Protein AF-A0A952U6Z5-F1 (afdb_monomer)

Mean predicted aligned error: 17.85 Å

Nearest PDB structures (foldseek):
  6jzb-assembly1_A  TM=7.788E-01  e=2.899E-23  Streptococcus pneumoniae
  7kru-assembly1_B  TM=9.955E-01  e=4.059E-13  Escherichia coli K-12
  7krv-assembly1_B  TM=9.951E-01  e=5.344E-13  Escherichia coli K-12
  4r5l-assembly1_A  TM=8.973E-01  e=9.782E-13  Escherichia coli K-12
  7a4u-assembly1_A  TM=9.004E-01  e=6.658E-13  Cricetulus griseus

Foldseek 3Di:
DDDDDDDPPPPPPFAWFQAFKFWQFPQQFTHGQGGGGHGPFDKGKFKWKWPAAQQFKAKTWIWTHHDGGNLRTDTPDIDMDGGDGGGGTLPFIWMWMWGQHPQRKIKIKIAGPVVRDIDIDIDNDPSRPDDGPDRDPPPDDPDDDDNRGIGGNVVVCVVPPPDDDDDDAADDFPPLEAEDEDEAEPLCQQAWDKDKDKDKAKAFDPQCRLQQAHPPWDWDFDPQCRLRQWDWDWDQDPVGIDIDIDGRPVCRRRRTDYPHGHPPVRSRRIDIDIDMDIDIGDYNDAFQDWDKDAQPHYAGSNRPGGGIYIYGYRYDDDPAWDADPQEIEGEAEDEPVCQQCWAWDWDQASVGTDIDTRDHNHDQQDWDKAAQRTGDPDPPDSHGGIYIYGYHYDYPPDPD

Solvent-accessible surface area (backbone atoms only — not comparable to full-atom values): 22672 Å² total; per-residue (Å²): 141,81,87,78,88,77,79,83,87,78,77,81,75,67,52,46,36,76,43,19,37,23,38,46,26,61,89,54,28,32,46,72,64,42,57,53,63,44,54,55,50,43,71,40,76,47,57,26,14,39,63,40,65,49,45,38,44,38,48,50,36,37,30,34,31,86,38,60,39,43,83,58,32,38,79,75,48,74,51,68,42,69,79,42,74,70,40,58,46,65,65,53,43,34,39,36,36,46,34,33,43,87,85,40,38,35,38,38,37,41,26,37,70,86,81,65,52,69,42,74,53,76,45,88,44,70,61,82,76,58,71,67,71,74,89,59,80,91,73,63,73,86,79,72,87,76,82,30,30,27,30,62,33,61,74,51,36,66,76,71,60,85,72,90,91,78,77,93,67,78,70,82,76,72,71,29,49,41,79,44,82,38,80,34,48,47,49,37,21,28,58,26,40,79,47,73,47,77,44,79,30,40,41,66,23,82,80,38,73,38,64,13,17,26,76,97,55,61,75,42,70,24,76,92,36,71,42,66,10,38,42,77,47,78,45,80,50,101,92,44,77,45,73,49,74,43,63,19,84,89,40,69,44,61,11,35,38,52,86,45,58,13,81,87,41,69,43,65,11,38,38,84,41,79,45,79,46,78,45,78,46,58,44,63,54,52,63,70,45,73,46,80,40,82,59,66,24,17,42,43,90,86,61,83,50,46,20,33,29,38,32,37,30,40,56,45,83,53,97,67,53,45,82,56,92,47,26,29,38,34,74,46,78,34,43,65,66,50,25,47,64,28,48,78,44,80,40,83,52,78,89,51,70,46,82,43,83,42,58,54,64,51,58,72,68,41,72,48,78,43,83,60,51,24,23,42,71,44,91,95,52,93,51,37,26,31,25,40,36,34,31,39,67,45,79,81,79,75,90,125

Structure (mmCIF, N/CA/C/O backbone):
data_AF-A0A952U6Z5-F1
#
_entry.id   AF-A0A952U6Z5-F1
#
loop_
_atom_site.group_PDB
_atom_site.id
_atom_site.type_symbol
_atom_site.label_atom_id
_atom_site.label_alt_id
_atom_site.label_comp_id
_atom_site.label_asym_id
_atom_site.label_entity_id
_atom_site.label_seq_id
_atom_site.pdbx_PDB_ins_code
_atom_site.Cartn_x
_atom_site.Cartn_y
_atom_site.Cartn_z
_atom_site.occupancy
_atom_site.B_iso_or_equiv
_atom_site.auth_seq_id
_atom_site.auth_comp_id
_atom_site.auth_asym_id
_atom_site.auth_atom_id
_atom_site.pdbx_PDB_model_num
ATOM 1 N N . MET A 1 1 ? -73.566 -13.555 -9.083 1.00 39.47 1 MET A N 1
ATOM 2 C CA . MET A 1 1 ? -72.306 -13.571 -9.852 1.00 39.47 1 MET A CA 1
ATOM 3 C C . MET A 1 1 ? -71.710 -12.177 -9.814 1.00 39.47 1 MET A C 1
ATOM 5 O O . MET A 1 1 ? -72.168 -11.319 -10.548 1.00 39.47 1 MET A O 1
ATOM 9 N N . PHE A 1 2 ? -70.739 -11.948 -8.937 1.00 31.05 2 PHE A N 1
ATOM 10 C CA . PHE A 1 2 ? -69.819 -10.818 -9.038 1.00 31.05 2 PHE A CA 1
ATOM 11 C C . PHE A 1 2 ? -68.435 -11.394 -8.758 1.00 31.05 2 PHE A C 1
ATOM 13 O O . PHE A 1 2 ? -68.157 -11.837 -7.647 1.00 31.05 2 PHE A O 1
ATOM 20 N N . HIS A 1 3 ? -67.636 -11.511 -9.816 1.00 34.41 3 HIS A N 1
ATOM 21 C CA . HIS A 1 3 ? -66.243 -11.926 -9.739 1.00 34.41 3 HIS A CA 1
ATOM 22 C C . HIS A 1 3 ? -65.433 -10.775 -9.143 1.00 34.41 3 HIS A C 1
ATOM 24 O O . HIS A 1 3 ? -65.348 -9.706 -9.742 1.00 34.41 3 HIS A O 1
ATOM 30 N N . ALA A 1 4 ? -64.844 -10.999 -7.970 1.00 35.03 4 ALA A N 1
ATOM 31 C CA . ALA A 1 4 ? -63.727 -10.203 -7.492 1.00 35.03 4 ALA A CA 1
ATOM 32 C C . ALA A 1 4 ? -62.446 -10.809 -8.078 1.00 35.03 4 ALA A C 1
ATOM 34 O O . ALA A 1 4 ? -62.100 -11.951 -7.777 1.00 35.03 4 ALA A O 1
ATOM 35 N N . ASN A 1 5 ? -61.776 -10.051 -8.944 1.00 36.28 5 ASN A N 1
ATOM 36 C CA . ASN A 1 5 ? -60.403 -10.321 -9.345 1.00 36.28 5 ASN A CA 1
ATOM 37 C C . ASN A 1 5 ? -59.492 -10.052 -8.144 1.00 36.28 5 ASN A C 1
ATOM 39 O O . ASN A 1 5 ? -59.304 -8.902 -7.754 1.00 36.28 5 ASN A O 1
ATOM 43 N N . THR A 1 6 ? -58.913 -11.104 -7.580 1.00 38.16 6 THR A N 1
ATOM 44 C CA . THR A 1 6 ? -57.679 -11.011 -6.797 1.00 38.16 6 THR A CA 1
ATOM 45 C C . THR A 1 6 ? -56.552 -11.524 -7.681 1.00 38.16 6 THR A C 1
ATOM 47 O O . THR A 1 6 ? -56.464 -12.724 -7.941 1.00 38.16 6 THR A O 1
ATOM 50 N N . GLU A 1 7 ? -55.729 -10.610 -8.186 1.00 36.66 7 GLU A N 1
ATOM 51 C CA . GLU A 1 7 ? -54.457 -10.951 -8.823 1.00 36.66 7 GLU A CA 1
ATOM 52 C C . GLU A 1 7 ? -53.546 -11.679 -7.815 1.00 36.66 7 GLU A C 1
ATOM 54 O O . GLU A 1 7 ? -53.513 -11.301 -6.637 1.00 36.66 7 GLU A O 1
ATOM 59 N N . PRO A 1 8 ? -52.788 -12.708 -8.232 1.00 40.34 8 PRO A N 1
ATOM 60 C CA . PRO A 1 8 ? -51.751 -13.282 -7.395 1.00 40.34 8 PRO A CA 1
ATOM 61 C C . PRO A 1 8 ? -50.563 -12.317 -7.371 1.00 40.34 8 PRO A C 1
ATOM 63 O O . PRO A 1 8 ? -49.888 -12.101 -8.375 1.00 40.34 8 PRO A O 1
ATOM 66 N N . ASN A 1 9 ? -50.305 -11.728 -6.208 1.00 39.28 9 ASN A N 1
ATOM 67 C CA . ASN A 1 9 ? -49.132 -10.900 -5.962 1.00 39.28 9 ASN A CA 1
ATOM 68 C C . ASN A 1 9 ? -47.889 -11.809 -5.852 1.00 39.28 9 ASN A C 1
ATOM 70 O O . ASN A 1 9 ? -47.433 -12.128 -4.757 1.00 39.28 9 ASN A O 1
ATOM 74 N N . THR A 1 10 ? -47.379 -12.304 -6.984 1.00 44.31 10 THR A N 1
ATOM 75 C CA . THR A 1 10 ? -46.111 -13.050 -7.070 1.00 44.31 10 THR A CA 1
ATOM 76 C C . THR A 1 10 ? -44.981 -12.096 -7.442 1.00 44.31 10 THR A C 1
ATOM 78 O O . THR A 1 10 ? -44.463 -12.120 -8.557 1.00 44.31 10 THR A O 1
ATOM 81 N N . GLY A 1 11 ? -44.618 -11.221 -6.507 1.00 37.91 11 GLY A N 1
ATOM 82 C CA . GLY A 1 11 ? -43.345 -10.508 -6.533 1.00 37.91 11 GLY A CA 1
ATOM 83 C C . GLY A 1 11 ? -42.322 -11.297 -5.730 1.00 37.91 11 GLY A C 1
ATOM 84 O O . GLY A 1 11 ? -42.048 -10.945 -4.589 1.00 37.91 11 GLY A O 1
ATOM 85 N N . ASP A 1 12 ? -41.813 -12.391 -6.292 1.00 43.75 12 ASP A N 1
ATOM 86 C CA . ASP A 1 12 ? -40.752 -13.196 -5.683 1.00 43.75 12 ASP A CA 1
ATOM 87 C C . ASP A 1 12 ? -39.457 -12.363 -5.685 1.00 43.75 12 ASP A C 1
ATOM 89 O O . ASP A 1 12 ? -38.706 -12.318 -6.664 1.00 43.75 12 ASP A O 1
ATOM 93 N N . THR A 1 13 ? -39.243 -11.569 -4.634 1.00 53.88 13 THR A N 1
ATOM 94 C CA . THR A 1 13 ? -38.015 -10.790 -4.462 1.00 53.88 13 THR A CA 1
ATOM 95 C C . THR A 1 13 ? -36.866 -11.757 -4.220 1.00 53.88 13 THR A C 1
ATOM 97 O O . THR A 1 13 ? -36.632 -12.171 -3.087 1.00 53.88 13 THR A O 1
ATOM 100 N N . GLN A 1 14 ? -36.146 -12.115 -5.288 1.00 65.50 14 GLN A N 1
ATOM 101 C CA . GLN A 1 14 ? -34.899 -12.872 -5.189 1.00 65.50 14 GLN A CA 1
ATOM 102 C C . GLN A 1 14 ? -33.974 -12.212 -4.161 1.00 65.50 14 GLN A C 1
ATOM 104 O O . GLN A 1 14 ? -33.694 -11.012 -4.248 1.00 65.50 14 GLN A O 1
ATOM 109 N N . ALA A 1 15 ? -33.508 -13.002 -3.192 1.00 79.12 15 ALA A N 1
ATOM 110 C CA . ALA A 1 15 ? -32.568 -12.549 -2.178 1.00 79.12 15 ALA A CA 1
ATOM 111 C C . ALA A 1 15 ? -31.293 -11.999 -2.835 1.00 79.12 15 ALA A C 1
ATOM 113 O O . ALA A 1 15 ? -30.843 -12.508 -3.862 1.00 79.12 15 ALA A O 1
ATOM 114 N N . ARG A 1 16 ? -30.706 -10.946 -2.259 1.00 86.19 16 ARG A N 1
ATOM 115 C CA . ARG A 1 16 ? -29.519 -10.272 -2.803 1.00 86.19 16 ARG A CA 1
ATOM 116 C C . ARG A 1 16 ? -28.435 -10.141 -1.748 1.00 86.19 16 ARG A C 1
ATOM 118 O O . ARG A 1 16 ? -28.737 -9.935 -0.576 1.00 86.19 16 ARG A O 1
ATOM 125 N N . LEU A 1 17 ? -27.176 -10.195 -2.176 1.00 83.75 17 LEU A N 1
ATOM 126 C CA . LEU A 1 17 ? -26.032 -9.931 -1.301 1.00 83.75 17 LEU A CA 1
ATOM 127 C C . LEU A 1 17 ? -26.098 -8.510 -0.720 1.00 83.75 17 LEU A C 1
ATOM 129 O O . LEU A 1 17 ? -26.250 -7.540 -1.465 1.00 83.75 17 LEU A O 1
ATOM 133 N N . LEU A 1 18 ? -25.933 -8.368 0.597 1.00 83.69 18 LEU A N 1
ATOM 134 C CA . LEU A 1 18 ? -25.923 -7.055 1.259 1.00 83.69 18 LEU A CA 1
ATOM 135 C C . LEU A 1 18 ? -24.577 -6.325 1.139 1.00 83.69 18 LEU A C 1
ATOM 137 O O . LEU A 1 18 ? -24.546 -5.092 1.114 1.00 83.69 18 LEU A O 1
ATOM 141 N N . HIS A 1 19 ? -23.482 -7.078 1.032 1.00 87.00 19 HIS A N 1
ATOM 142 C CA . HIS A 1 19 ? -22.112 -6.583 0.880 1.00 87.00 19 HIS A CA 1
ATOM 143 C C . HIS A 1 19 ? -21.334 -7.431 -0.133 1.00 87.00 19 HIS A C 1
ATOM 145 O O . HIS A 1 19 ? -21.815 -8.483 -0.559 1.00 87.00 19 HIS A O 1
ATOM 151 N N . ASN A 1 20 ? -20.138 -6.978 -0.520 1.00 89.88 20 ASN A N 1
ATOM 152 C CA . ASN A 1 20 ? -19.295 -7.733 -1.439 1.00 89.88 20 ASN A CA 1
ATOM 153 C C . ASN A 1 20 ? -18.720 -8.966 -0.727 1.00 89.88 20 ASN A C 1
ATOM 155 O O . ASN A 1 20 ? -18.388 -8.912 0.460 1.00 89.88 20 ASN A O 1
ATOM 159 N N . LEU A 1 21 ? -18.541 -10.052 -1.477 1.00 90.81 21 LEU A N 1
ATOM 160 C CA . LEU A 1 21 ? -17.621 -11.132 -1.129 1.00 90.81 21 LEU A CA 1
ATOM 161 C C . LEU A 1 21 ? -16.322 -10.900 -1.893 1.00 90.81 21 LEU A C 1
ATOM 163 O O . LEU A 1 21 ? -16.330 -10.804 -3.121 1.00 90.81 21 LEU A O 1
ATOM 167 N N . ALA A 1 22 ? -15.217 -10.800 -1.165 1.00 91.00 22 ALA A N 1
ATOM 168 C CA . ALA A 1 22 ? -13.915 -10.425 -1.705 1.00 91.00 22 ALA A CA 1
ATOM 169 C C . ALA A 1 22 ? -12.819 -11.407 -1.276 1.00 91.00 22 ALA A C 1
ATOM 171 O O . ALA A 1 22 ? -12.966 -12.130 -0.290 1.00 91.00 22 ALA A O 1
ATOM 172 N N . ILE A 1 23 ? -11.705 -11.413 -2.004 1.00 90.81 23 ILE A N 1
ATOM 173 C CA . ILE A 1 23 ? -10.500 -12.178 -1.667 1.00 90.81 23 ILE A CA 1
ATOM 174 C C . ILE A 1 23 ? -9.360 -11.218 -1.337 1.00 90.81 23 ILE A C 1
ATOM 176 O O . ILE A 1 23 ? -9.175 -10.208 -2.015 1.00 90.81 23 ILE A O 1
ATOM 180 N N . GLU A 1 24 ? -8.590 -11.530 -0.294 1.00 84.69 24 GLU A N 1
ATOM 181 C CA . GLU A 1 24 ? -7.344 -10.813 -0.007 1.00 84.69 24 GLU A CA 1
ATOM 182 C C . GLU A 1 24 ? -6.302 -11.053 -1.104 1.00 84.69 24 GLU A C 1
ATOM 184 O O . GLU A 1 24 ? -5.943 -12.194 -1.411 1.00 84.69 24 GLU A O 1
ATOM 189 N N . THR A 1 25 ? -5.749 -9.964 -1.623 1.00 82.50 25 THR A N 1
ATOM 190 C CA . THR A 1 25 ? -4.633 -9.952 -2.566 1.00 82.50 25 THR A CA 1
ATOM 191 C C . THR A 1 25 ? -3.412 -9.238 -1.985 1.00 82.50 25 THR A C 1
ATOM 193 O O . THR A 1 25 ? -3.455 -8.619 -0.915 1.00 82.50 25 THR A O 1
ATOM 196 N N . LEU A 1 26 ? -2.293 -9.327 -2.704 1.00 71.75 26 LEU A N 1
ATOM 197 C CA . LEU A 1 26 ? -1.019 -8.709 -2.356 1.00 71.75 26 LEU A CA 1
ATOM 198 C C . LEU A 1 26 ? -1.213 -7.224 -2.008 1.00 71.75 26 LEU A C 1
ATOM 200 O O . LEU A 1 26 ? -1.904 -6.501 -2.720 1.00 71.75 26 LEU A O 1
ATOM 204 N N . GLY A 1 27 ? -0.587 -6.779 -0.916 1.00 64.38 27 GLY A N 1
ATOM 205 C CA . GLY A 1 27 ? -0.751 -5.414 -0.401 1.00 64.38 27 GLY A CA 1
ATOM 206 C C . GLY A 1 27 ? -1.882 -5.247 0.620 1.00 64.38 27 GLY A C 1
ATOM 207 O O . GLY A 1 27 ? -2.165 -4.120 1.014 1.00 64.38 27 GLY A O 1
ATOM 208 N N . SER A 1 28 ? -2.487 -6.348 1.086 1.00 72.62 28 SER A N 1
ATOM 209 C CA . SER A 1 28 ? -3.628 -6.336 2.017 1.00 72.62 28 SER A CA 1
ATOM 210 C C . SER A 1 28 ? -4.859 -5.632 1.434 1.00 72.62 28 SER A C 1
ATOM 212 O O . SER A 1 28 ? -5.615 -4.965 2.150 1.00 72.62 28 SER A O 1
ATOM 214 N N . THR A 1 29 ? -5.057 -5.807 0.129 1.00 77.25 29 THR A N 1
ATOM 215 C CA . THR A 1 29 ? -6.199 -5.295 -0.636 1.00 77.25 29 THR A CA 1
ATOM 216 C C . THR A 1 29 ? -7.286 -6.365 -0.705 1.00 77.25 29 THR A C 1
ATOM 218 O O . THR A 1 29 ? -6.984 -7.553 -0.799 1.00 77.25 29 THR A O 1
ATOM 221 N N . ALA A 1 30 ? -8.549 -5.964 -0.640 1.00 81.81 30 ALA A N 1
ATOM 222 C CA . ALA A 1 30 ? -9.703 -6.826 -0.836 1.00 81.81 30 ALA A CA 1
ATOM 223 C C . ALA A 1 30 ? -10.206 -6.664 -2.276 1.00 81.81 30 ALA A C 1
ATOM 225 O O . ALA A 1 30 ? -10.685 -5.597 -2.647 1.00 81.81 30 ALA A O 1
ATOM 226 N N . THR A 1 31 ? -10.104 -7.719 -3.082 1.00 86.38 31 THR A N 1
ATOM 227 C CA . THR A 1 31 ? -10.590 -7.729 -4.471 1.00 86.38 31 THR A CA 1
ATOM 228 C C . THR A 1 31 ? -11.994 -8.342 -4.515 1.00 86.38 31 THR A C 1
ATOM 230 O O . THR A 1 31 ? -12.128 -9.524 -4.176 1.00 86.38 31 THR A O 1
ATOM 233 N N . PRO A 1 32 ? -13.051 -7.586 -4.876 1.00 87.38 32 PRO A N 1
ATOM 234 C CA . PRO A 1 32 ? -14.416 -8.110 -4.959 1.00 87.38 32 PRO A CA 1
ATOM 235 C C . PRO A 1 32 ? -14.544 -9.212 -6.018 1.00 87.38 32 PRO A C 1
ATOM 237 O O . PRO A 1 32 ? -14.134 -9.022 -7.157 1.00 87.38 32 PRO A O 1
ATOM 240 N N . ILE A 1 33 ? -15.154 -10.343 -5.651 1.00 88.00 33 ILE A N 1
ATOM 241 C CA . ILE A 1 33 ? -15.504 -11.436 -6.576 1.00 88.00 33 ILE A CA 1
ATOM 242 C C . ILE A 1 33 ? -17.013 -11.470 -6.830 1.00 88.00 33 ILE A C 1
ATOM 244 O O . ILE A 1 33 ? -17.449 -11.665 -7.962 1.00 88.00 33 ILE A O 1
ATOM 248 N N . LEU A 1 34 ? -17.828 -11.268 -5.793 1.00 88.44 34 LEU A N 1
ATOM 249 C CA . LEU A 1 34 ? -19.273 -11.079 -5.927 1.00 88.44 34 LEU A CA 1
ATOM 250 C C . LEU A 1 34 ? -19.645 -9.736 -5.317 1.00 88.44 34 LEU A C 1
ATOM 252 O O . LEU A 1 34 ? -19.357 -9.482 -4.148 1.00 88.44 34 LEU A O 1
ATOM 256 N N . GLU A 1 35 ? -20.284 -8.880 -6.102 1.00 87.75 35 GLU A N 1
ATOM 257 C CA . GLU A 1 35 ? -20.634 -7.532 -5.669 1.00 87.75 35 GLU A CA 1
ATOM 258 C C . GLU A 1 35 ? -21.949 -7.501 -4.885 1.00 87.75 35 GLU A C 1
ATOM 260 O O . GLU A 1 35 ? -22.858 -8.323 -5.073 1.00 87.75 35 GLU A O 1
ATOM 265 N N . LYS A 1 36 ? -22.069 -6.499 -4.015 1.00 87.06 36 LYS A N 1
ATOM 266 C CA . LYS A 1 36 ? -23.309 -6.131 -3.339 1.00 87.06 36 LYS A CA 1
ATOM 267 C C . LYS A 1 36 ? -24.448 -6.006 -4.352 1.00 87.06 36 LYS A C 1
ATOM 269 O O . LYS A 1 36 ? -24.315 -5.381 -5.398 1.00 87.06 36 LYS A O 1
ATOM 274 N N . GLY A 1 37 ? -25.610 -6.539 -3.994 1.00 85.12 37 GLY A N 1
ATOM 275 C CA . GLY A 1 37 ? -26.816 -6.483 -4.813 1.00 85.12 37 GLY A CA 1
ATOM 276 C C . GLY A 1 37 ? -26.943 -7.616 -5.831 1.00 85.12 37 GLY A C 1
ATOM 277 O O . GLY A 1 37 ? -27.993 -7.701 -6.469 1.00 85.12 37 GLY A O 1
ATOM 278 N N . THR A 1 38 ? -25.940 -8.493 -5.954 1.00 86.12 38 THR A N 1
ATOM 279 C CA . THR A 1 38 ? -26.028 -9.709 -6.777 1.00 86.12 38 THR A CA 1
ATOM 280 C C . THR A 1 38 ? -27.135 -10.622 -6.248 1.00 86.12 38 THR A C 1
ATOM 282 O O . THR A 1 38 ? -27.185 -10.901 -5.048 1.00 86.12 38 THR A O 1
ATOM 285 N N . SER A 1 39 ? -28.023 -11.071 -7.137 1.00 87.94 39 SER A N 1
ATOM 286 C CA . SER A 1 39 ? -29.133 -11.976 -6.812 1.00 87.94 39 SER A CA 1
ATOM 287 C C . SER A 1 39 ? -28.623 -13.385 -6.514 1.00 87.94 39 SER A C 1
ATOM 289 O O . SER A 1 39 ? -27.701 -13.852 -7.175 1.00 87.94 39 SER A O 1
ATOM 291 N N . LEU A 1 40 ? -29.222 -14.057 -5.533 1.00 83.12 40 LEU A N 1
ATOM 292 C CA . LEU A 1 40 ? -28.894 -15.421 -5.128 1.00 83.12 40 LEU A CA 1
ATOM 293 C C . LEU A 1 40 ? -29.884 -16.431 -5.737 1.00 83.12 40 LEU A C 1
ATOM 295 O O . LEU A 1 40 ? -31.065 -16.103 -5.875 1.00 83.12 40 LEU A O 1
ATOM 299 N N . PRO A 1 41 ? -29.446 -17.663 -6.059 1.00 89.88 41 PRO A N 1
ATOM 300 C CA . PRO A 1 41 ? -28.069 -18.169 -5.999 1.00 89.88 41 PRO A CA 1
ATOM 301 C C . PRO A 1 41 ? -27.152 -17.523 -7.047 1.00 89.88 41 PRO A C 1
ATOM 303 O O . PRO A 1 41 ? -27.605 -17.099 -8.107 1.00 89.88 41 PRO A O 1
ATOM 306 N N . THR A 1 42 ? -25.851 -17.481 -6.770 1.00 89.00 42 THR A N 1
ATOM 307 C CA . THR A 1 42 ? -24.853 -16.915 -7.687 1.00 89.00 42 THR A CA 1
ATOM 308 C C . THR A 1 42 ? -23.508 -17.615 -7.572 1.00 89.00 42 THR A C 1
ATOM 310 O O . THR A 1 42 ? -23.176 -18.205 -6.544 1.00 89.00 42 THR A O 1
ATOM 313 N N . GLN A 1 43 ? -22.707 -17.520 -8.626 1.00 92.12 43 GLN A N 1
ATOM 314 C CA . GLN A 1 43 ? -21.301 -17.884 -8.589 1.00 92.12 43 GLN A CA 1
ATOM 315 C C . GLN A 1 43 ? -20.495 -16.922 -9.450 1.00 92.12 43 GLN A C 1
ATOM 317 O O . GLN A 1 43 ? -20.976 -16.453 -10.483 1.00 92.12 43 GLN A O 1
ATOM 322 N N . ASN A 1 44 ? -19.247 -16.692 -9.064 1.00 88.12 44 ASN A N 1
ATOM 323 C CA . ASN A 1 44 ? -18.279 -16.045 -9.929 1.00 88.12 44 ASN A CA 1
ATOM 324 C C . ASN A 1 44 ? -16.909 -16.712 -9.792 1.00 88.12 44 ASN A C 1
ATOM 326 O O . ASN A 1 44 ? -16.576 -17.303 -8.760 1.00 88.12 44 ASN A O 1
ATOM 330 N N . VAL A 1 45 ? -16.141 -16.644 -10.872 1.00 87.75 45 VAL A N 1
ATOM 331 C CA . VAL A 1 45 ? -14.825 -17.259 -11.005 1.00 87.75 45 VAL A CA 1
ATOM 332 C C . VAL A 1 45 ? -13.843 -16.171 -11.397 1.00 87.75 45 VAL A C 1
ATOM 334 O O . VAL A 1 45 ? -14.034 -15.494 -12.405 1.00 87.75 45 VAL A O 1
ATOM 337 N N . GLN A 1 46 ? -12.769 -16.034 -10.627 1.00 83.06 46 GLN A N 1
ATOM 338 C CA . GLN A 1 46 ? -11.683 -15.113 -10.934 1.00 83.06 46 GLN A CA 1
ATOM 339 C C . GLN A 1 46 ? -10.349 -15.844 -10.871 1.00 83.06 46 GLN A C 1
ATOM 341 O O . GLN A 1 46 ? -10.115 -16.695 -10.014 1.00 83.06 46 GLN A O 1
ATOM 346 N N . VAL A 1 47 ? -9.467 -15.521 -11.810 1.00 81.94 47 VAL A N 1
ATOM 347 C CA . VAL A 1 47 ? -8.105 -16.048 -11.827 1.00 81.94 47 VAL A CA 1
ATOM 348 C C . VAL A 1 47 ? -7.209 -15.080 -11.066 1.00 81.94 47 VAL A C 1
ATOM 350 O O . VAL A 1 47 ? -7.376 -13.870 -11.144 1.00 81.94 47 VAL A O 1
ATOM 353 N N . PHE A 1 48 ? -6.246 -15.623 -10.338 1.00 86.31 48 PHE A N 1
ATOM 354 C CA . PHE A 1 48 ? -5.183 -14.902 -9.656 1.00 86.31 48 PHE A CA 1
ATOM 355 C C . PHE A 1 48 ? -3.833 -15.510 -10.028 1.00 86.31 48 PHE A C 1
ATOM 357 O O . PHE A 1 48 ? -3.759 -16.553 -10.683 1.00 86.31 48 PHE A O 1
ATOM 364 N N . SER A 1 49 ? -2.748 -14.881 -9.592 1.00 81.94 49 SER A N 1
ATOM 365 C CA . SER A 1 49 ? -1.397 -15.424 -9.744 1.00 81.94 49 SER A CA 1
ATOM 366 C C . SER A 1 49 ? -0.604 -15.400 -8.442 1.00 81.94 49 SER A C 1
ATOM 368 O O . SER A 1 49 ? -1.001 -14.754 -7.474 1.00 81.94 49 SER A O 1
ATOM 370 N N . THR A 1 50 ? 0.513 -16.131 -8.377 1.00 83.06 50 THR A N 1
ATOM 371 C CA . THR A 1 50 ? 1.413 -16.038 -7.217 1.00 83.06 50 THR A CA 1
ATOM 372 C C . THR A 1 50 ? 2.096 -14.673 -7.158 1.00 83.06 50 THR A C 1
ATOM 374 O O . THR A 1 50 ? 2.583 -14.173 -8.175 1.00 83.06 50 THR A O 1
ATOM 377 N N . GLY A 1 51 ? 2.182 -14.098 -5.955 1.00 77.31 51 GLY A N 1
ATOM 378 C CA . GLY A 1 51 ? 2.807 -12.793 -5.720 1.00 77.31 51 GLY A CA 1
ATOM 379 C C . GLY A 1 51 ? 4.339 -12.828 -5.628 1.00 77.31 51 GLY A C 1
ATOM 380 O O . GLY A 1 51 ? 4.984 -11.787 -5.772 1.00 77.31 51 GLY A O 1
ATOM 381 N N . ALA A 1 52 ? 4.937 -14.006 -5.414 1.00 74.50 52 ALA A N 1
ATOM 382 C CA . ALA A 1 52 ? 6.383 -14.189 -5.274 1.00 74.50 52 ALA A CA 1
ATOM 383 C C . ALA A 1 52 ? 6.946 -15.314 -6.162 1.00 74.50 52 ALA A C 1
ATOM 385 O O . ALA A 1 52 ? 6.252 -16.267 -6.529 1.00 74.50 52 ALA A O 1
ATOM 386 N N . ASP A 1 53 ? 8.233 -15.197 -6.499 1.00 73.88 53 ASP A N 1
ATOM 387 C CA . ASP A 1 53 ? 8.959 -16.213 -7.260 1.00 73.88 53 ASP A CA 1
ATOM 388 C C . ASP A 1 53 ? 9.072 -17.513 -6.459 1.00 73.88 53 ASP A C 1
ATOM 390 O O . ASP A 1 53 ? 9.356 -17.506 -5.261 1.00 73.88 53 ASP A O 1
ATOM 394 N N . ASN A 1 54 ? 8.884 -18.644 -7.139 1.00 82.06 54 ASN A N 1
ATOM 395 C CA . ASN A 1 54 ? 8.937 -19.992 -6.569 1.00 82.06 54 ASN A CA 1
ATOM 396 C C . ASN A 1 54 ? 7.982 -20.208 -5.382 1.00 82.06 54 ASN A C 1
ATOM 398 O O . ASN A 1 54 ? 8.200 -21.098 -4.557 1.00 82.06 54 ASN A O 1
ATOM 402 N N . GLN A 1 55 ? 6.912 -19.417 -5.296 1.00 82.94 55 GLN A N 1
ATOM 403 C CA . GLN A 1 55 ? 5.886 -19.558 -4.275 1.00 82.94 55 GLN A CA 1
ATOM 404 C C . GLN A 1 55 ? 5.167 -20.904 -4.427 1.00 82.94 55 GLN A C 1
ATOM 406 O O . GLN A 1 55 ? 4.493 -21.165 -5.420 1.00 82.94 55 GLN A O 1
ATOM 411 N N . ARG A 1 56 ? 5.319 -21.766 -3.418 1.00 87.56 56 ARG A N 1
ATOM 412 C CA . ARG A 1 56 ? 4.797 -23.143 -3.429 1.00 87.56 56 ARG A CA 1
ATOM 413 C C . ARG A 1 56 ? 3.413 -23.312 -2.807 1.00 87.56 56 ARG A C 1
ATOM 415 O O . ARG A 1 56 ? 2.868 -24.413 -2.831 1.00 87.56 56 ARG A O 1
ATOM 422 N N . GLN A 1 57 ? 2.866 -22.258 -2.216 1.00 90.00 57 GLN A N 1
ATOM 423 C CA . GLN A 1 57 ? 1.530 -22.267 -1.632 1.00 90.00 57 GLN A CA 1
ATOM 424 C C . GLN A 1 57 ? 0.910 -20.872 -1.670 1.00 90.00 57 GLN A C 1
ATOM 426 O O . GLN A 1 57 ? 1.631 -19.871 -1.606 1.00 90.00 57 GLN A O 1
ATOM 431 N N . VAL A 1 58 ? -0.414 -20.814 -1.768 1.00 85.94 58 VAL A N 1
ATOM 432 C CA . VAL A 1 58 ? -1.193 -19.574 -1.677 1.00 85.94 58 VAL A CA 1
ATOM 433 C C . VAL A 1 58 ? -2.201 -19.684 -0.545 1.00 85.94 58 VAL A C 1
ATOM 435 O O . VAL A 1 58 ? -2.855 -20.716 -0.391 1.00 85.94 58 VAL A O 1
ATOM 438 N N . GLU A 1 59 ? -2.314 -18.628 0.250 1.00 87.12 59 GLU A N 1
ATOM 439 C CA . GLU A 1 59 ? -3.391 -18.488 1.225 1.00 87.12 59 GLU A CA 1
ATOM 440 C C . GLU A 1 59 ? -4.557 -17.740 0.575 1.00 87.12 59 GLU A C 1
ATOM 442 O O . GLU A 1 59 ? -4.385 -16.653 0.024 1.00 87.12 59 GLU A O 1
ATOM 447 N N . VAL A 1 60 ? -5.743 -18.335 0.641 1.00 87.94 60 VAL A N 1
ATOM 448 C CA . VAL A 1 60 ? -6.996 -17.748 0.175 1.00 87.94 60 VAL A CA 1
ATOM 449 C C . VAL A 1 60 ? -7.740 -17.264 1.407 1.00 87.94 60 VAL A C 1
ATOM 451 O O . VAL A 1 60 ? -8.137 -18.072 2.248 1.00 87.94 60 VAL A O 1
ATOM 454 N N . HIS A 1 61 ? -7.921 -15.952 1.526 1.00 88.38 61 HIS A N 1
ATOM 455 C CA . HIS A 1 61 ? -8.653 -15.335 2.626 1.00 88.38 61 HIS A CA 1
ATOM 456 C C . HIS A 1 61 ? -9.923 -14.682 2.090 1.00 88.38 61 HIS A C 1
ATOM 458 O O . HIS A 1 61 ? -9.863 -13.738 1.305 1.00 88.38 61 HIS A O 1
ATOM 464 N N . LEU A 1 62 ? -11.064 -15.220 2.517 1.00 90.25 62 LEU A N 1
ATOM 465 C CA . LEU A 1 62 ? -12.386 -14.757 2.126 1.00 90.25 62 LEU A CA 1
ATOM 466 C C . LEU A 1 62 ? -12.867 -13.647 3.057 1.00 90.25 62 LEU A C 1
ATOM 468 O O . LEU A 1 62 ? -12.829 -13.786 4.284 1.00 90.25 62 LEU A O 1
ATOM 472 N N . LEU A 1 63 ? -13.353 -12.574 2.449 1.00 88.00 63 LEU A N 1
ATOM 473 C CA . LEU A 1 63 ? -13.769 -11.339 3.090 1.00 88.00 63 LEU A CA 1
ATOM 474 C C . LEU A 1 63 ? -15.219 -11.014 2.745 1.00 88.00 63 LEU A C 1
ATOM 476 O O . LEU A 1 63 ? -15.700 -11.334 1.659 1.00 88.00 63 LEU A O 1
ATOM 480 N N . TYR A 1 64 ? -15.889 -10.331 3.664 1.00 86.56 64 TYR A N 1
ATOM 481 C CA . TYR A 1 64 ? -17.242 -9.826 3.497 1.00 86.56 64 TYR A CA 1
ATOM 482 C C . TYR A 1 64 ? -17.322 -8.372 3.949 1.00 86.56 64 TYR A C 1
ATOM 484 O O . TYR A 1 64 ? -17.048 -8.061 5.110 1.00 86.56 64 TYR A O 1
ATOM 492 N N . GLY A 1 65 ? -17.662 -7.471 3.035 1.00 83.88 65 GLY A N 1
ATOM 493 C CA . GLY A 1 65 ? -17.680 -6.036 3.303 1.00 83.88 65 GLY A CA 1
ATOM 494 C C . GLY A 1 65 ? -17.614 -5.203 2.029 1.00 83.88 65 GLY A C 1
ATOM 495 O O . GLY A 1 65 ? -17.809 -5.719 0.934 1.00 83.88 65 GLY A O 1
ATOM 496 N N . GLY A 1 66 ? -17.422 -3.894 2.168 1.00 77.56 66 GLY A N 1
ATOM 497 C CA . GLY A 1 66 ? -17.351 -2.960 1.036 1.00 77.56 66 GLY A CA 1
ATOM 498 C C . GLY A 1 66 ? -16.070 -2.131 0.995 1.00 77.56 66 GLY A C 1
ATOM 499 O O . GLY A 1 66 ? -16.035 -1.138 0.280 1.00 77.56 66 GLY A O 1
ATOM 500 N N . GLY A 1 67 ? -15.064 -2.467 1.807 1.00 75.06 67 GLY A N 1
ATOM 501 C CA . GLY A 1 67 ? -13.817 -1.710 1.869 1.00 75.06 67 GLY A CA 1
ATOM 502 C C . GLY A 1 67 ? -12.752 -2.275 0.933 1.00 75.06 67 GLY A C 1
ATOM 503 O O . GLY A 1 67 ? -12.611 -3.487 0.827 1.00 75.06 67 GLY A O 1
ATOM 504 N N . ASP A 1 68 ? -11.937 -1.413 0.332 1.00 75.12 68 ASP A N 1
ATOM 505 C CA . ASP A 1 68 ? -10.843 -1.855 -0.552 1.00 75.12 68 ASP A CA 1
ATOM 506 C C . ASP A 1 68 ? -9.659 -2.461 0.219 1.00 75.12 68 ASP A C 1
ATOM 508 O O . ASP A 1 68 ? -8.870 -3.225 -0.325 1.00 75.12 68 ASP A O 1
ATOM 512 N N . ALA A 1 69 ? -9.519 -2.144 1.509 1.00 73.50 69 ALA A N 1
ATOM 513 C CA . ALA A 1 69 ? -8.488 -2.711 2.373 1.00 73.50 69 ALA A CA 1
ATOM 514 C C . ALA A 1 69 ? -9.046 -3.887 3.183 1.00 73.50 69 ALA A C 1
ATOM 516 O O . ALA A 1 69 ? -10.137 -3.788 3.744 1.00 73.50 69 ALA A O 1
ATOM 517 N N . VAL A 1 70 ? -8.271 -4.964 3.343 1.00 73.62 70 VAL A N 1
ATOM 518 C CA . VAL A 1 70 ? -8.645 -6.155 4.141 1.00 73.62 70 VAL A CA 1
ATOM 519 C C . VAL A 1 70 ? -9.146 -5.772 5.534 1.00 73.62 70 VAL A C 1
ATOM 521 O O . VAL A 1 70 ? -10.123 -6.336 6.015 1.00 73.62 70 VAL A O 1
ATOM 524 N N . ILE A 1 71 ? -8.506 -4.778 6.156 1.00 69.75 71 ILE A N 1
ATOM 525 C CA . ILE A 1 71 ? -8.851 -4.283 7.494 1.00 69.75 71 ILE A CA 1
ATOM 526 C C . ILE A 1 71 ? -10.277 -3.727 7.589 1.00 69.75 71 ILE A C 1
ATOM 528 O O . ILE A 1 71 ? -10.856 -3.748 8.663 1.00 69.75 71 ILE A O 1
ATOM 532 N N . ASN A 1 72 ? -10.865 -3.280 6.481 1.00 72.69 72 ASN A N 1
ATOM 533 C CA . ASN A 1 72 ? -12.200 -2.685 6.440 1.00 72.69 72 ASN A CA 1
ATOM 534 C C . ASN A 1 72 ? -13.295 -3.718 6.116 1.00 72.69 72 ASN A C 1
ATOM 536 O O . ASN A 1 72 ? -14.415 -3.341 5.774 1.00 72.69 72 ASN A O 1
ATOM 540 N N . ASN A 1 73 ? -12.978 -5.015 6.181 1.00 77.12 73 ASN A N 1
ATOM 541 C CA . ASN A 1 73 ? -13.897 -6.103 5.862 1.00 77.12 73 ASN A CA 1
ATOM 542 C C . ASN A 1 73 ? -13.909 -7.169 6.962 1.00 77.12 73 ASN A C 1
ATOM 544 O O . ASN A 1 73 ? -12.935 -7.365 7.691 1.00 77.12 73 ASN A O 1
ATOM 548 N N . ALA A 1 74 ? -15.007 -7.913 7.049 1.00 80.75 74 ALA A N 1
ATOM 549 C CA . ALA A 1 74 ? -15.121 -9.060 7.934 1.00 80.75 74 ALA A CA 1
ATOM 550 C C . ALA A 1 74 ? -14.420 -10.283 7.331 1.00 80.75 74 ALA A C 1
ATOM 552 O O . ALA A 1 74 ? -14.678 -10.649 6.187 1.00 80.75 74 ALA A O 1
ATOM 553 N N . SER A 1 75 ? -13.580 -10.960 8.114 1.00 82.44 75 SER A N 1
ATOM 554 C CA . SER A 1 75 ? -13.003 -12.251 7.724 1.00 82.44 75 SER A CA 1
ATOM 555 C C . SER A 1 75 ? -14.070 -13.341 7.804 1.00 82.44 75 SER A C 1
ATOM 557 O O . SER A 1 75 ? -14.657 -13.564 8.866 1.00 82.44 75 SER A O 1
ATOM 559 N N . LEU A 1 76 ? -14.322 -14.026 6.690 1.00 82.75 76 LEU A N 1
ATOM 560 C CA . LEU A 1 76 ? -15.168 -15.217 6.672 1.00 82.75 76 LEU A CA 1
ATOM 561 C C . LEU A 1 76 ? -14.339 -16.482 6.906 1.00 82.75 76 LEU A C 1
ATOM 563 O O . LEU A 1 76 ? -14.788 -17.383 7.601 1.00 82.75 76 LEU A O 1
ATOM 567 N N . GLY A 1 77 ? -13.099 -16.543 6.422 1.00 80.88 77 GLY A N 1
ATOM 568 C CA . GLY A 1 77 ? -12.198 -17.655 6.722 1.00 80.88 77 GLY A CA 1
ATOM 569 C C . GLY A 1 77 ? -10.987 -17.721 5.801 1.00 80.88 77 GLY A C 1
ATOM 570 O O . GLY A 1 77 ? -10.881 -16.954 4.845 1.00 80.88 77 GLY A O 1
ATOM 571 N N . ARG A 1 78 ? -10.062 -18.639 6.104 1.00 86.12 78 ARG A N 1
ATOM 572 C CA . ARG A 1 78 ? -8.827 -18.853 5.338 1.00 86.12 78 ARG A CA 1
ATOM 573 C C . ARG A 1 78 ? -8.596 -20.326 5.054 1.00 86.12 78 ARG A C 1
ATOM 575 O O . ARG A 1 78 ? -8.913 -21.169 5.891 1.00 86.12 78 ARG A O 1
ATOM 582 N N . PHE A 1 79 ? -7.975 -20.617 3.921 1.00 85.19 79 PHE A N 1
ATOM 583 C CA . PHE A 1 79 ? -7.410 -21.931 3.627 1.00 85.19 79 PHE A CA 1
ATOM 584 C C . PHE A 1 79 ? -6.180 -21.792 2.724 1.00 85.19 79 PHE A C 1
ATOM 586 O O . PHE A 1 79 ? -5.970 -20.752 2.104 1.00 85.19 79 PHE A O 1
ATOM 593 N N . ILE A 1 80 ? -5.339 -22.827 2.677 1.00 85.44 80 ILE A N 1
ATOM 594 C CA . ILE A 1 80 ? -4.072 -22.802 1.936 1.00 85.44 80 ILE A CA 1
ATOM 595 C C . ILE A 1 80 ? -4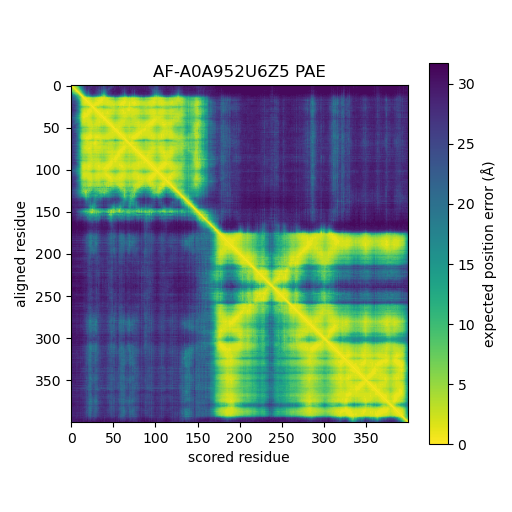.118 -23.844 0.824 1.00 85.44 80 ILE A C 1
ATOM 597 O O . ILE A 1 80 ? -4.220 -25.037 1.108 1.00 85.44 80 ILE A O 1
ATOM 601 N N . LEU A 1 81 ? -3.938 -23.407 -0.421 1.00 89.19 81 LEU A N 1
ATOM 602 C CA . LEU A 1 81 ? -3.637 -24.292 -1.542 1.00 89.19 81 LEU A CA 1
ATOM 603 C C . LEU A 1 81 ? -2.123 -24.536 -1.581 1.00 89.19 81 LEU A C 1
ATOM 605 O O . LEU A 1 81 ? -1.336 -23.614 -1.802 1.00 89.19 81 LEU A O 1
ATOM 609 N N . LYS A 1 82 ? -1.716 -25.782 -1.333 1.00 89.19 82 LYS A N 1
ATOM 610 C CA . LYS A 1 82 ? -0.310 -26.214 -1.261 1.00 89.19 82 LYS A CA 1
ATOM 611 C C . LYS A 1 82 ? 0.163 -26.866 -2.560 1.00 89.19 82 LYS A C 1
ATOM 613 O O . LYS A 1 82 ? -0.634 -27.224 -3.419 1.00 89.19 82 LYS A O 1
ATOM 618 N N . ASP A 1 83 ? 1.475 -27.082 -2.639 1.00 89.50 83 ASP A N 1
ATOM 619 C CA . ASP A 1 83 ? 2.162 -27.826 -3.702 1.00 89.50 83 ASP A CA 1
ATOM 620 C C . ASP A 1 83 ? 2.057 -27.213 -5.105 1.00 89.50 83 ASP A C 1
ATOM 622 O O . ASP A 1 83 ? 2.069 -27.923 -6.110 1.00 89.50 83 ASP A O 1
ATOM 626 N N . ILE A 1 84 ? 2.044 -25.882 -5.180 1.00 88.81 84 ILE A N 1
ATOM 627 C CA . ILE A 1 84 ? 2.179 -25.154 -6.445 1.00 88.81 84 ILE A CA 1
ATOM 628 C C . ILE A 1 84 ? 3.597 -25.395 -7.000 1.00 88.81 84 ILE A C 1
ATOM 630 O O . ILE A 1 84 ? 4.579 -25.247 -6.254 1.00 88.81 84 ILE A O 1
ATOM 634 N N . PRO A 1 85 ? 3.745 -25.773 -8.286 1.00 87.81 85 PRO A N 1
ATOM 635 C CA . PRO A 1 85 ? 5.055 -25.928 -8.905 1.00 87.81 85 PRO A CA 1
ATOM 636 C C . PRO A 1 85 ? 5.859 -24.619 -8.855 1.00 87.81 85 PRO A C 1
ATOM 638 O O . PRO A 1 85 ? 5.309 -23.563 -9.173 1.00 87.81 85 PRO A O 1
ATOM 641 N N . PRO A 1 86 ? 7.160 -24.660 -8.511 1.00 86.69 86 PRO A N 1
ATOM 642 C CA . PRO A 1 86 ? 7.985 -23.460 -8.476 1.00 86.69 86 PRO A CA 1
ATOM 643 C C . PRO A 1 86 ? 8.073 -22.831 -9.872 1.00 86.69 86 PRO A C 1
ATOM 645 O O . PRO A 1 86 ? 8.442 -23.487 -10.848 1.00 86.69 86 PRO A O 1
ATOM 648 N N . ALA A 1 87 ? 7.713 -21.555 -9.962 1.00 81.25 87 ALA A N 1
ATOM 649 C CA . ALA A 1 87 ? 7.806 -20.735 -11.161 1.00 81.25 87 ALA A CA 1
ATOM 650 C C . ALA A 1 87 ? 7.969 -19.258 -10.758 1.00 81.25 87 ALA A C 1
ATOM 652 O O . ALA A 1 87 ? 7.630 -18.903 -9.625 1.00 81.25 87 ALA A O 1
ATOM 653 N N . PRO A 1 88 ? 8.471 -18.388 -11.650 1.00 79.31 88 PRO A N 1
ATOM 654 C CA . PRO A 1 88 ? 8.409 -16.941 -11.452 1.00 79.31 88 PRO A CA 1
ATOM 655 C C . PRO A 1 88 ? 6.998 -16.458 -11.077 1.00 79.31 88 PRO A C 1
ATOM 657 O O . PRO A 1 88 ? 6.002 -17.037 -11.525 1.00 79.31 88 PRO A O 1
ATOM 660 N N . ARG A 1 89 ? 6.910 -15.390 -10.278 1.00 78.31 89 ARG A N 1
ATOM 661 C CA . ARG A 1 89 ? 5.639 -14.735 -9.927 1.00 78.31 89 ARG A CA 1
ATOM 662 C C . ARG A 1 89 ? 4.832 -14.380 -11.178 1.00 78.31 89 ARG A C 1
ATOM 664 O O . ARG A 1 89 ? 5.407 -14.117 -12.235 1.00 78.31 89 ARG A O 1
ATOM 671 N N . GLY A 1 90 ? 3.508 -14.371 -11.069 1.00 71.38 90 GLY A N 1
ATOM 672 C CA . GLY A 1 90 ? 2.624 -14.097 -12.209 1.00 71.38 90 GLY A CA 1
ATOM 673 C C . GLY A 1 90 ? 2.387 -15.286 -13.155 1.00 71.38 90 GLY A C 1
ATOM 674 O O . GLY A 1 90 ? 1.439 -15.245 -13.935 1.00 71.38 90 GLY A O 1
ATOM 675 N N . ILE A 1 91 ? 3.202 -16.353 -13.099 1.00 82.25 91 ILE A N 1
ATOM 676 C CA . ILE A 1 91 ? 3.068 -17.516 -13.998 1.00 82.25 91 ILE A CA 1
ATOM 677 C C . ILE A 1 91 ? 2.062 -18.560 -13.486 1.00 82.25 91 ILE A C 1
ATOM 679 O O . ILE A 1 91 ? 1.208 -18.973 -14.275 1.00 82.25 91 ILE A O 1
ATOM 683 N N . PRO A 1 92 ? 2.127 -19.041 -12.226 1.00 82.50 92 PRO A N 1
ATOM 684 C CA . PRO A 1 92 ? 1.086 -19.915 -11.696 1.00 82.50 92 PRO A CA 1
ATOM 685 C C . PRO A 1 92 ? -0.262 -19.194 -11.699 1.00 82.50 92 PRO A C 1
ATOM 687 O O . PRO A 1 92 ? -0.351 -18.073 -11.204 1.00 82.50 92 PRO A O 1
ATOM 690 N N . GLN A 1 93 ? -1.294 -19.839 -12.243 1.00 85.62 93 GLN A N 1
ATOM 691 C CA . GLN A 1 93 ? -2.647 -19.291 -12.324 1.00 85.62 93 GLN A CA 1
ATOM 692 C C . GLN A 1 93 ? -3.567 -20.050 -11.376 1.00 85.62 93 GLN A C 1
ATOM 694 O O . GLN A 1 93 ? -3.771 -21.257 -11.534 1.00 85.62 93 GLN A O 1
ATOM 699 N N . ILE A 1 94 ? -4.119 -19.329 -10.407 1.00 89.12 94 ILE A N 1
ATOM 700 C CA . ILE A 1 94 ? -4.986 -19.860 -9.362 1.00 89.12 94 ILE A CA 1
ATOM 701 C C . ILE A 1 94 ? -6.411 -19.411 -9.656 1.00 89.12 94 ILE A C 1
ATOM 703 O O . ILE A 1 94 ? -6.736 -18.235 -9.546 1.00 89.12 94 ILE A O 1
ATOM 707 N N . GLU A 1 95 ? -7.255 -20.342 -10.067 1.00 88.88 95 GLU A N 1
ATOM 708 C CA . GLU A 1 95 ? -8.676 -20.111 -10.293 1.00 88.88 95 GLU A CA 1
ATOM 709 C C . GLU A 1 95 ? -9.411 -20.181 -8.956 1.00 88.88 95 GLU A C 1
ATOM 711 O O . GLU A 1 95 ? -9.449 -21.238 -8.323 1.00 88.88 95 GLU A O 1
ATOM 716 N N . VAL A 1 96 ? -9.971 -19.059 -8.514 1.00 90.56 96 VAL A N 1
ATOM 717 C CA . VAL A 1 96 ? -10.795 -18.974 -7.311 1.00 90.56 96 VAL A CA 1
ATOM 718 C C . VAL A 1 96 ? -12.256 -18.866 -7.724 1.00 90.56 96 VAL A C 1
ATOM 720 O O . VAL A 1 96 ? -12.653 -17.941 -8.428 1.00 90.56 96 VAL A O 1
ATOM 723 N N . THR A 1 97 ? -13.061 -19.824 -7.281 1.00 88.62 97 THR A N 1
ATOM 724 C CA . THR A 1 97 ? -14.513 -19.849 -7.478 1.00 88.62 97 THR A CA 1
ATOM 725 C C . THR A 1 97 ? -15.192 -19.533 -6.160 1.00 88.62 97 THR A C 1
ATOM 727 O O . THR A 1 97 ? -14.925 -20.211 -5.168 1.00 88.62 97 THR A O 1
ATOM 730 N N . VAL A 1 98 ? -16.079 -18.541 -6.151 1.00 91.94 98 VAL A N 1
ATOM 731 C CA . VAL A 1 98 ? -16.943 -18.216 -5.011 1.00 91.94 98 VAL A CA 1
ATOM 732 C C . VAL A 1 98 ? -18.385 -18.447 -5.440 1.00 91.94 98 VAL A C 1
ATOM 734 O O . VAL A 1 98 ? -18.843 -17.837 -6.406 1.00 91.94 98 VAL A O 1
ATOM 737 N N . SER A 1 99 ? -19.099 -19.318 -4.734 1.00 87.19 99 SER A N 1
ATOM 738 C CA . SER A 1 99 ? -20.509 -19.612 -4.987 1.00 87.19 99 SER A CA 1
ATOM 739 C C . SER A 1 99 ? -21.349 -19.484 -3.723 1.00 87.19 99 SER A C 1
ATOM 741 O O . SER A 1 99 ? -20.905 -19.815 -2.624 1.00 87.19 99 SER A O 1
ATOM 743 N N . VAL A 1 100 ? -22.574 -18.995 -3.892 1.00 87.38 100 VAL A N 1
ATOM 744 C CA . VAL A 1 100 ? -23.614 -18.938 -2.864 1.00 87.38 100 VAL A CA 1
ATOM 745 C C . VAL A 1 100 ? -24.862 -19.585 -3.447 1.00 87.38 100 VAL A C 1
ATOM 747 O O . VAL A 1 100 ? -25.383 -19.116 -4.461 1.00 87.38 100 VAL A O 1
ATOM 750 N N . ASP A 1 101 ? -25.325 -20.673 -2.841 1.00 85.69 101 ASP A N 1
ATOM 751 C CA . ASP A 1 101 ? -26.492 -21.409 -3.332 1.00 85.69 101 ASP A CA 1
ATOM 752 C C . ASP A 1 101 ? -27.833 -20.848 -2.813 1.00 85.69 101 ASP A C 1
ATOM 754 O O . ASP A 1 101 ? -27.896 -19.823 -2.128 1.00 85.69 101 ASP A O 1
ATOM 758 N N . ALA A 1 102 ? -28.934 -21.514 -3.180 1.00 84.31 102 ALA A N 1
ATOM 759 C CA . ALA A 1 102 ? -30.289 -21.103 -2.814 1.00 84.31 102 ALA A CA 1
ATOM 760 C C . ALA A 1 102 ? -30.596 -21.310 -1.319 1.00 84.31 102 ALA A C 1
ATOM 762 O O . ALA A 1 102 ? -31.573 -20.768 -0.812 1.00 84.31 102 ALA A O 1
ATOM 763 N N . GLN A 1 103 ? -29.769 -22.084 -0.614 1.00 82.38 103 GLN A N 1
ATOM 764 C CA . GLN A 1 103 ? -29.818 -22.293 0.831 1.00 82.38 103 GLN A CA 1
ATOM 765 C C . GLN A 1 103 ? -28.849 -21.354 1.574 1.00 82.38 103 GLN A C 1
ATOM 767 O O . GLN A 1 103 ? -28.663 -21.488 2.784 1.00 82.38 103 GLN A O 1
ATOM 772 N N . HIS A 1 104 ? -28.248 -20.394 0.863 1.00 78.12 104 HIS A N 1
ATOM 773 C CA . HIS A 1 104 ? -27.244 -19.451 1.360 1.00 78.12 104 HIS A CA 1
ATOM 774 C C . HIS A 1 104 ? -25.961 -20.132 1.858 1.00 78.12 104 HIS A C 1
ATOM 776 O O . HIS A 1 104 ? -25.230 -19.581 2.685 1.00 78.12 104 HIS A O 1
ATOM 782 N N . GLN A 1 105 ? -25.645 -21.325 1.356 1.00 84.38 105 GLN A N 1
ATOM 783 C CA . GLN A 1 105 ? -24.365 -21.961 1.624 1.00 84.38 105 GLN A CA 1
ATOM 784 C C . GLN A 1 105 ? -23.287 -21.329 0.741 1.00 84.38 105 GLN A C 1
ATOM 786 O O . GLN A 1 105 ? -23.374 -21.340 -0.487 1.00 84.38 105 GLN A O 1
ATOM 791 N N . LEU A 1 106 ? -22.251 -20.791 1.383 1.00 87.31 106 LEU A N 1
ATOM 792 C CA . LEU A 1 106 ? -21.095 -20.194 0.729 1.00 87.31 106 LEU A CA 1
ATOM 793 C C . LEU A 1 106 ? -20.013 -21.255 0.529 1.00 87.31 106 LEU A C 1
ATOM 795 O O . LEU A 1 106 ? -19.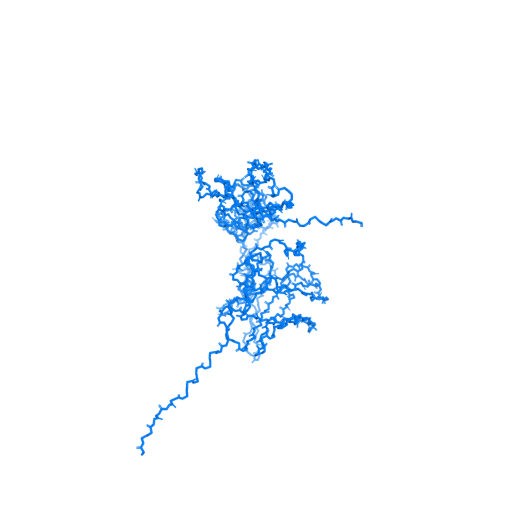573 -21.895 1.487 1.00 87.31 106 LEU A O 1
ATOM 799 N N . THR A 1 107 ? -19.544 -21.409 -0.704 1.00 88.94 107 THR A N 1
ATOM 800 C CA . THR A 1 107 ? -18.418 -22.282 -1.043 1.00 88.94 107 THR A CA 1
ATOM 801 C C . THR A 1 107 ? -17.353 -21.487 -1.780 1.00 88.94 107 THR A C 1
ATOM 803 O O . THR A 1 107 ? -17.638 -20.794 -2.754 1.00 88.94 107 THR A O 1
ATOM 806 N N . VAL A 1 108 ? -16.107 -21.602 -1.323 1.00 92.00 108 VAL A N 1
ATOM 807 C CA . VAL A 1 108 ? -14.939 -21.031 -1.997 1.00 92.00 108 VAL A CA 1
ATOM 808 C C . VAL A 1 108 ? -13.981 -22.144 -2.357 1.00 92.00 108 VAL A C 1
ATOM 810 O O . VAL A 1 108 ? -13.584 -22.917 -1.494 1.00 92.00 108 VAL A O 1
ATOM 813 N N . THR A 1 109 ? -13.591 -22.218 -3.622 1.00 90.44 109 THR A N 1
ATOM 814 C CA . THR A 1 109 ? -12.620 -23.197 -4.124 1.00 90.44 109 THR A CA 1
ATOM 815 C C . THR A 1 109 ? -11.456 -22.460 -4.756 1.00 90.44 109 THR A C 1
ATOM 817 O O . THR A 1 109 ? -11.686 -21.505 -5.488 1.00 90.44 109 THR A O 1
ATOM 820 N N . ALA A 1 110 ? -10.226 -22.903 -4.516 1.00 91.38 110 ALA A N 1
ATOM 821 C CA . ALA A 1 110 ? -9.049 -22.436 -5.239 1.00 91.38 110 ALA A CA 1
ATOM 822 C C . ALA A 1 110 ? -8.366 -23.605 -5.942 1.00 91.38 110 ALA A C 1
ATOM 824 O O . ALA A 1 110 ? -8.10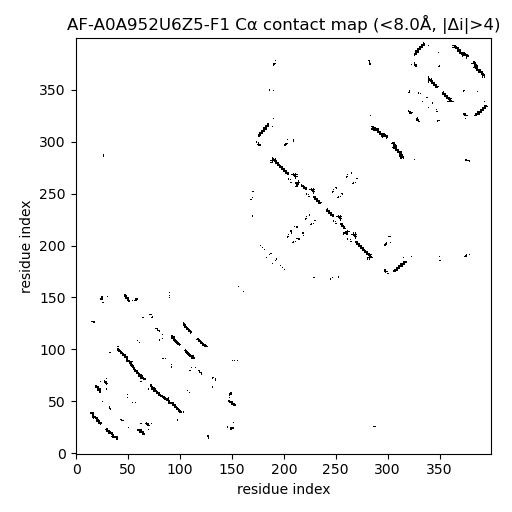4 -24.634 -5.318 1.00 91.38 110 ALA A O 1
ATOM 825 N N . ARG A 1 111 ? -8.066 -23.437 -7.230 1.00 91.94 111 ARG A N 1
ATOM 826 C CA . ARG A 1 111 ? -7.505 -24.473 -8.096 1.00 91.94 111 ARG A CA 1
ATOM 827 C C . ARG A 1 111 ? -6.304 -23.953 -8.877 1.00 91.94 111 ARG A C 1
ATOM 829 O O . ARG A 1 111 ? -6.413 -22.970 -9.601 1.00 91.94 111 ARG A O 1
ATOM 836 N N . ASP A 1 112 ? -5.172 -24.644 -8.800 1.00 91.25 112 ASP A N 1
ATOM 837 C CA . ASP A 1 112 ? -4.059 -24.408 -9.725 1.00 91.25 112 ASP A CA 1
ATOM 838 C C . ASP A 1 112 ? -4.430 -24.966 -11.106 1.00 91.25 112 ASP A C 1
ATOM 840 O O . ASP A 1 112 ? -4.617 -26.175 -11.276 1.00 91.25 112 ASP A O 1
ATOM 844 N N . ARG A 1 113 ? -4.522 -24.091 -12.114 1.00 88.38 113 ARG A N 1
ATOM 845 C CA . ARG A 1 113 ? -4.932 -24.470 -13.476 1.00 88.38 113 ARG A CA 1
ATOM 846 C C . ARG A 1 113 ? -3.948 -25.417 -14.161 1.00 88.38 113 ARG A C 1
ATOM 848 O O . ARG A 1 113 ? -4.360 -26.163 -15.047 1.00 88.38 113 ARG A O 1
ATOM 855 N N . LYS A 1 114 ? -2.665 -25.400 -13.782 1.00 85.56 114 LYS A N 1
ATOM 856 C CA . LYS A 1 114 ? -1.640 -26.241 -14.420 1.00 85.56 114 LYS A CA 1
ATOM 857 C C . LYS A 1 114 ? -1.682 -27.674 -13.906 1.00 85.56 114 LYS A C 1
ATOM 859 O O . LYS A 1 114 ? -1.619 -28.607 -14.702 1.00 85.56 114 LYS A O 1
ATOM 864 N N . THR A 1 115 ? -1.738 -27.852 -12.589 1.00 87.69 115 THR A N 1
ATOM 865 C CA . THR A 1 115 ? -1.736 -29.188 -11.966 1.00 87.69 115 THR A CA 1
ATOM 866 C C . THR A 1 115 ? -3.138 -29.757 -11.777 1.00 87.69 115 THR A C 1
ATOM 868 O O . THR A 1 115 ? -3.290 -30.959 -11.578 1.00 87.69 115 THR A O 1
ATOM 871 N N . GLY A 1 116 ? -4.168 -28.911 -11.829 1.00 87.44 116 GLY A N 1
ATOM 872 C CA . GLY A 1 116 ? -5.553 -29.276 -11.555 1.00 87.44 116 GLY A CA 1
ATOM 873 C C . GLY A 1 116 ? -5.866 -29.450 -10.069 1.00 87.44 116 GLY A C 1
ATOM 874 O O . GLY A 1 116 ? -7.027 -29.698 -9.745 1.00 87.44 116 GLY A O 1
ATOM 875 N N . ARG A 1 117 ? -4.873 -29.306 -9.182 1.00 88.25 117 ARG A N 1
ATOM 876 C CA . ARG A 1 117 ? -5.032 -29.440 -7.733 1.00 88.25 117 ARG A CA 1
ATOM 877 C C . ARG A 1 117 ? -5.938 -28.341 -7.189 1.00 88.25 117 ARG A C 1
ATOM 879 O O . ARG A 1 117 ? -5.758 -27.180 -7.546 1.00 88.25 117 ARG A O 1
ATOM 886 N N . ALA A 1 118 ? -6.862 -28.709 -6.306 1.00 89.31 118 ALA A N 1
ATOM 887 C CA . ALA A 1 118 ? -7.804 -27.785 -5.694 1.00 89.31 118 ALA A CA 1
ATOM 888 C C . ALA A 1 118 ? -7.922 -28.001 -4.181 1.00 89.31 118 ALA A C 1
ATOM 890 O O . ALA A 1 118 ? -7.724 -29.111 -3.693 1.00 89.31 118 ALA A O 1
ATOM 891 N N . GLU A 1 119 ? -8.268 -26.933 -3.474 1.00 90.88 119 GLU A N 1
ATOM 892 C CA . GLU A 1 119 ? -8.663 -26.917 -2.064 1.00 90.88 119 GLU A CA 1
ATOM 893 C C . GLU A 1 119 ? -9.918 -26.048 -1.931 1.00 90.88 119 GLU A C 1
ATOM 895 O O . GLU A 1 119 ? -10.122 -25.130 -2.734 1.00 90.88 119 GLU A O 1
ATOM 900 N N . ALA A 1 120 ? -10.763 -26.321 -0.938 1.00 84.81 120 ALA A N 1
ATOM 901 C CA . ALA A 1 120 ? -12.012 -25.590 -0.752 1.00 84.81 120 ALA A CA 1
ATOM 902 C C . ALA A 1 120 ? -12.313 -25.285 0.720 1.00 84.81 120 ALA A C 1
ATOM 904 O O . ALA A 1 120 ? -11.925 -26.020 1.628 1.00 84.81 120 ALA A O 1
ATOM 905 N N . LEU A 1 121 ? -13.061 -24.207 0.931 1.00 81.69 121 LEU A N 1
ATOM 906 C CA . LEU A 1 121 ? -13.647 -23.790 2.196 1.00 81.69 121 LEU A CA 1
ATOM 907 C C . LEU A 1 121 ? -15.160 -23.646 1.998 1.00 81.69 121 LEU A C 1
ATOM 909 O O . LEU A 1 121 ? -15.612 -22.774 1.258 1.00 81.69 121 LEU A O 1
ATOM 913 N N . GLY A 1 122 ? -15.938 -24.498 2.664 1.00 77.38 122 GLY A N 1
ATOM 914 C CA . GLY A 1 122 ? -17.396 -24.392 2.723 1.00 77.38 122 GLY A CA 1
ATOM 915 C C . GLY A 1 122 ? -17.843 -23.823 4.065 1.00 77.38 122 GLY A C 1
ATOM 916 O O . GLY A 1 122 ? -17.341 -24.245 5.108 1.00 77.38 122 GLY A O 1
ATOM 917 N N . GLN A 1 123 ? -18.779 -22.875 4.053 1.00 69.81 123 GLN A N 1
ATOM 918 C CA . GLN A 1 123 ? -19.396 -22.335 5.262 1.00 69.81 123 GLN A CA 1
ATOM 919 C C . GLN A 1 123 ? -20.900 -22.132 5.074 1.00 69.81 123 GLN A C 1
ATOM 921 O O . GLN A 1 123 ? -21.355 -21.528 4.104 1.00 69.81 123 GLN A O 1
ATOM 926 N N . SER A 1 124 ? -21.678 -22.580 6.056 1.00 71.69 124 SER A N 1
ATOM 927 C CA . SER A 1 124 ? -23.090 -22.220 6.177 1.00 71.69 124 SER A CA 1
ATOM 928 C C . SER A 1 124 ? -23.177 -20.864 6.876 1.00 71.69 124 SER A C 1
ATOM 930 O O . SER A 1 124 ? -22.996 -20.780 8.091 1.00 71.69 124 SER A O 1
ATOM 932 N N . ILE A 1 125 ? -23.393 -19.791 6.112 1.00 67.81 125 ILE A N 1
ATOM 933 C CA . ILE A 1 125 ? -23.451 -18.420 6.635 1.00 67.81 125 ILE A CA 1
ATOM 934 C C . ILE A 1 125 ? -24.760 -17.780 6.193 1.00 67.81 125 ILE A C 1
ATOM 936 O O . ILE A 1 125 ? -25.039 -17.713 5.002 1.00 67.81 125 ILE A O 1
ATOM 940 N N . ASN A 1 126 ? -25.526 -17.218 7.131 1.00 68.81 126 ASN A N 1
ATOM 941 C CA . ASN A 1 126 ? -26.653 -16.368 6.761 1.00 68.81 126 ASN A CA 1
ATOM 942 C C . ASN A 1 126 ? -26.143 -15.002 6.266 1.00 68.81 126 ASN A C 1
ATOM 944 O O . ASN A 1 126 ? -26.007 -14.056 7.039 1.00 68.81 126 ASN A O 1
ATOM 948 N N . LEU A 1 127 ? -25.815 -14.909 4.976 1.00 67.75 127 LEU A N 1
ATOM 949 C CA . LEU A 1 127 ? -25.308 -13.682 4.347 1.00 67.75 127 LEU A CA 1
ATOM 950 C C . LEU A 1 127 ? -26.374 -12.576 4.226 1.00 67.75 127 LEU A C 1
ATOM 952 O O . LEU A 1 127 ? -26.021 -11.434 3.945 1.00 67.75 127 LEU A O 1
ATOM 956 N N . LEU A 1 128 ? -27.655 -12.891 4.452 1.00 64.56 128 LEU A N 1
ATOM 957 C CA . LEU A 1 128 ? -28.763 -11.935 4.335 1.00 64.56 128 LEU A CA 1
ATOM 958 C C . LEU A 1 128 ? -29.024 -11.118 5.602 1.00 64.56 128 LEU A C 1
ATOM 960 O O . LEU A 1 128 ? -29.681 -10.089 5.528 1.00 64.56 128 LEU A O 1
ATOM 964 N N . GLU A 1 129 ? -28.526 -11.561 6.752 1.00 61.59 129 GLU A N 1
ATOM 965 C CA . GLU A 1 129 ? -28.724 -10.881 8.045 1.00 61.59 129 GLU A CA 1
ATOM 966 C C . GLU A 1 129 ? -27.395 -10.519 8.715 1.00 61.59 129 GLU A C 1
ATOM 968 O O . GLU A 1 129 ? -27.361 -9.909 9.782 1.00 61.59 129 GLU A O 1
ATOM 973 N N . ARG A 1 130 ? -26.271 -10.902 8.099 1.00 61.06 130 ARG A N 1
ATOM 974 C CA . ARG A 1 130 ? -24.946 -10.630 8.643 1.00 61.06 130 ARG A CA 1
ATOM 975 C C . ARG A 1 130 ? -24.588 -9.167 8.416 1.00 61.06 130 ARG A C 1
ATOM 977 O O . ARG A 1 130 ? -24.181 -8.782 7.320 1.00 61.06 130 ARG A O 1
ATOM 984 N N . GLU A 1 131 ? -24.690 -8.374 9.473 1.00 56.34 131 GLU A N 1
ATOM 985 C CA . GLU A 1 131 ? -24.049 -7.064 9.540 1.00 56.34 131 GLU A CA 1
ATOM 986 C C . GLU A 1 131 ? -22.527 -7.235 9.404 1.00 56.34 131 GLU A C 1
ATOM 988 O O . GLU A 1 131 ? -21.937 -8.179 9.943 1.00 56.34 131 GLU A O 1
ATOM 993 N N . VAL A 1 132 ? -21.870 -6.335 8.667 1.00 56.09 132 VAL A N 1
ATOM 994 C CA . VAL A 1 132 ? -20.407 -6.221 8.729 1.00 56.09 132 VAL A CA 1
ATOM 995 C C . VAL A 1 132 ? -20.098 -5.671 10.120 1.00 56.09 132 VAL A C 1
ATOM 997 O O . VAL A 1 132 ? -20.487 -4.532 10.388 1.00 56.09 132 VAL A O 1
ATOM 1000 N N . PRO A 1 133 ? -19.465 -6.444 11.025 1.00 49.59 133 PRO A N 1
ATOM 1001 C CA . PRO A 1 133 ? -19.156 -5.935 12.348 1.00 49.59 133 PRO A CA 1
ATOM 1002 C C . PRO A 1 133 ? -18.350 -4.635 12.204 1.00 49.59 133 PRO A C 1
ATOM 1004 O O . PRO A 1 133 ? -17.428 -4.591 11.380 1.00 49.59 133 PRO A O 1
ATOM 1007 N N . PRO A 1 134 ? -18.677 -3.576 12.968 1.00 47.28 134 PRO A N 1
ATOM 1008 C CA . PRO A 1 134 ? -17.808 -2.412 13.050 1.00 47.28 134 PRO A CA 1
ATOM 1009 C C . PRO A 1 134 ? -16.409 -2.887 13.451 1.00 47.28 134 PRO A C 1
ATOM 1011 O O . PRO A 1 134 ? -16.282 -3.835 14.225 1.00 47.28 134 PRO A O 1
ATOM 1014 N N . TYR A 1 135 ? -15.377 -2.266 12.878 1.00 43.81 135 TYR A N 1
ATOM 1015 C CA . TYR A 1 135 ? -13.974 -2.642 13.056 1.00 43.81 135 TYR A CA 1
ATOM 1016 C C . TYR A 1 135 ? -13.632 -2.846 14.544 1.00 43.81 135 TYR A C 1
ATOM 1018 O O . TYR A 1 135 ? -13.427 -1.881 15.276 1.00 43.81 135 TYR A O 1
ATOM 1026 N N . ASP A 1 136 ? -13.604 -4.103 14.995 1.00 42.78 136 ASP A N 1
ATOM 1027 C CA . ASP A 1 136 ? -13.284 -4.476 16.372 1.00 42.78 136 ASP A CA 1
ATOM 1028 C C . ASP A 1 136 ? -11.991 -5.302 16.383 1.00 42.78 136 ASP A C 1
ATOM 1030 O O . ASP A 1 136 ? -11.926 -6.443 15.912 1.00 42.78 136 ASP A O 1
ATOM 1034 N N . GLU A 1 137 ? -10.940 -4.698 16.938 1.00 43.25 137 GLU A N 1
ATOM 1035 C CA . GLU A 1 137 ? -9.590 -5.252 17.078 1.00 43.25 137 GLU A CA 1
ATOM 1036 C C . GLU A 1 137 ? -9.533 -6.547 17.910 1.00 43.25 137 GLU A C 1
ATOM 1038 O O . GLU A 1 137 ? -8.513 -7.243 17.892 1.00 43.25 137 GLU A O 1
ATOM 1043 N N . LEU A 1 138 ? -10.597 -6.908 18.635 1.00 38.06 138 LEU A N 1
ATOM 1044 C CA . LEU A 1 138 ? -10.630 -8.094 19.501 1.00 38.06 138 LEU A CA 1
ATOM 1045 C C . LEU A 1 138 ? -10.662 -9.434 18.756 1.00 38.06 138 LEU A C 1
ATOM 1047 O O . LEU A 1 138 ? -10.329 -10.455 19.356 1.00 38.06 138 LEU A O 1
ATOM 1051 N N . HIS A 1 139 ? -10.989 -9.440 17.462 1.00 43.09 139 HIS A N 1
ATOM 1052 C CA . HIS A 1 139 ? -11.015 -10.658 16.645 1.00 43.09 139 HIS A CA 1
ATOM 1053 C C . HIS A 1 139 ? -9.872 -10.740 15.637 1.00 43.09 139 HIS A C 1
ATOM 1055 O O . HIS A 1 139 ? -9.942 -11.538 14.706 1.00 43.09 139 HIS A O 1
ATOM 1061 N N . ARG A 1 140 ? -8.807 -9.948 15.800 1.00 45.31 140 ARG A N 1
ATOM 1062 C CA . ARG A 1 140 ? -7.637 -10.017 14.920 1.00 45.31 140 ARG A CA 1
ATOM 1063 C C . ARG A 1 140 ? -6.951 -11.390 15.054 1.00 45.31 140 ARG A C 1
ATOM 1065 O O . ARG A 1 140 ? -6.321 -11.638 16.082 1.00 45.31 140 ARG A O 1
ATOM 1072 N N . PRO A 1 141 ? -6.951 -12.270 14.032 1.00 38.53 141 PRO A N 1
ATOM 1073 C CA . PRO A 1 141 ? -5.891 -13.259 13.932 1.00 38.53 141 PRO A CA 1
ATOM 1074 C C . PRO A 1 141 ? -4.594 -12.491 13.667 1.00 38.53 141 PRO A C 1
ATOM 1076 O O . PRO A 1 141 ? -4.551 -11.611 12.807 1.00 38.53 141 PRO A O 1
ATOM 1079 N N . HIS A 1 142 ? -3.547 -12.773 14.438 1.00 37.00 142 HIS A N 1
ATOM 1080 C CA . HIS A 1 142 ? -2.221 -12.189 14.249 1.00 37.00 142 HIS A CA 1
ATOM 1081 C C . HIS A 1 142 ? -1.748 -12.388 12.797 1.00 37.00 142 HIS A C 1
ATOM 1083 O O . HIS A 1 142 ? -1.291 -13.467 12.428 1.00 37.00 142 HIS A O 1
ATOM 1089 N N . VAL A 1 143 ? -1.862 -11.351 11.962 1.00 44.66 143 VAL A N 1
ATOM 1090 C CA . VAL A 1 143 ? -1.393 -11.380 10.573 1.00 44.66 143 VAL A CA 1
ATOM 1091 C C . VAL A 1 143 ? 0.126 -11.225 10.585 1.00 44.66 143 VAL A C 1
ATOM 1093 O O . VAL A 1 143 ? 0.649 -10.135 10.812 1.00 44.66 143 VAL A O 1
ATOM 1096 N N . LYS A 1 144 ? 0.845 -12.328 10.354 1.00 33.59 144 LYS A N 1
ATOM 1097 C CA . LYS A 1 144 ? 2.215 -12.267 9.829 1.00 33.59 144 LYS A CA 1
ATOM 1098 C C . LYS A 1 144 ? 2.135 -11.845 8.352 1.00 33.59 144 LYS A C 1
ATOM 1100 O O . LYS A 1 144 ? 1.251 -12.340 7.657 1.00 33.59 144 LYS A O 1
ATOM 1105 N N . PRO A 1 145 ? 3.032 -10.982 7.848 1.00 38.09 145 PRO A N 1
ATOM 1106 C CA . PRO A 1 145 ? 2.988 -10.553 6.455 1.00 38.09 145 PRO A CA 1
ATOM 1107 C C . PRO A 1 145 ? 3.210 -11.726 5.477 1.00 38.09 145 PRO A C 1
ATOM 1109 O O . PRO A 1 145 ? 4.280 -12.334 5.421 1.00 38.09 145 PRO A O 1
ATOM 1112 N N . THR A 1 146 ? 2.151 -12.067 4.741 1.00 50.12 146 THR A N 1
ATOM 1113 C CA . THR A 1 146 ? 2.020 -11.896 3.278 1.00 50.12 146 THR A CA 1
ATOM 1114 C C . THR A 1 146 ? 3.161 -12.385 2.369 1.00 50.12 146 THR A C 1
ATOM 1116 O O . THR A 1 146 ? 3.411 -11.801 1.322 1.00 50.12 146 THR A O 1
ATOM 1119 N N . THR A 1 147 ? 3.837 -13.490 2.691 1.00 49.84 147 THR A N 1
ATOM 1120 C CA . THR A 1 147 ? 4.713 -14.199 1.720 1.00 49.84 147 THR A CA 1
ATOM 1121 C C . THR A 1 147 ? 3.965 -15.230 0.863 1.00 49.84 147 THR A C 1
ATOM 1123 O O . THR A 1 147 ? 4.571 -15.894 0.027 1.00 49.84 147 THR A O 1
ATOM 1126 N N . GLN A 1 148 ? 2.649 -15.376 1.064 1.00 56.91 148 GLN A N 1
ATOM 1127 C CA . GLN A 1 148 ? 1.808 -16.394 0.415 1.00 56.91 148 GLN A CA 1
ATOM 1128 C C . GLN A 1 148 ? 0.537 -15.820 -0.232 1.00 56.91 148 GLN A C 1
ATOM 1130 O O . GLN A 1 148 ? -0.338 -16.583 -0.630 1.00 56.91 148 GLN A O 1
ATOM 1135 N N . SER A 1 149 ? 0.410 -14.495 -0.333 1.00 63.31 149 SER A N 1
ATOM 1136 C CA . SER A 1 149 ? -0.771 -13.875 -0.943 1.00 63.31 149 SER A CA 1
ATOM 1137 C C . SER A 1 149 ? -0.725 -13.962 -2.473 1.00 63.31 149 SER A C 1
ATOM 1139 O O . SER A 1 149 ? 0.334 -14.184 -3.074 1.00 63.31 149 SER A O 1
ATOM 1141 N N . MET A 1 150 ? -1.893 -13.826 -3.090 1.00 73.56 150 MET A N 1
ATOM 1142 C CA . MET A 1 150 ? -2.081 -13.852 -4.535 1.00 73.56 150 MET A CA 1
ATOM 1143 C C . MET A 1 150 ? -2.107 -12.427 -5.102 1.00 73.56 150 MET A C 1
ATOM 1145 O O . MET A 1 150 ? -2.534 -11.494 -4.429 1.00 73.56 150 MET A O 1
ATOM 1149 N N . SER A 1 151 ? -1.670 -12.239 -6.341 1.00 67.88 151 SER A N 1
ATOM 1150 C CA . SER A 1 151 ? -1.851 -10.993 -7.097 1.00 67.88 151 SER A CA 1
ATOM 1151 C C . SER A 1 151 ? -3.060 -11.101 -8.020 1.00 67.88 151 SER A C 1
ATOM 1153 O O . SER A 1 151 ? -3.260 -12.147 -8.646 1.00 67.88 151 SER A O 1
ATOM 1155 N N . ASP A 1 152 ? -3.850 -10.026 -8.116 1.00 65.00 152 ASP A N 1
ATOM 1156 C CA . ASP A 1 152 ? -4.980 -9.957 -9.047 1.00 65.00 152 ASP A CA 1
ATOM 1157 C C . ASP A 1 152 ? -4.484 -10.161 -10.482 1.00 65.00 152 ASP A C 1
ATOM 1159 O O . ASP A 1 152 ? -3.590 -9.460 -10.965 1.00 65.00 152 ASP A O 1
ATOM 1163 N N . PHE A 1 153 ? -5.039 -11.171 -11.148 1.00 51.59 153 PHE A N 1
ATOM 1164 C CA . PHE A 1 153 ? -4.682 -11.489 -12.519 1.00 51.59 153 PHE A CA 1
ATOM 1165 C C . PHE A 1 153 ? -5.132 -10.391 -13.472 1.00 51.59 153 PHE A C 1
ATOM 1167 O O . PHE A 1 153 ? -4.417 -10.160 -14.433 1.00 51.59 153 PHE A O 1
ATOM 1174 N N . ASN A 1 154 ? -6.238 -9.684 -13.214 1.00 46.31 154 ASN A N 1
ATOM 1175 C CA . ASN A 1 154 ? -6.736 -8.646 -14.121 1.00 46.31 154 ASN A CA 1
ATOM 1176 C C . ASN A 1 154 ? -5.799 -7.432 -14.178 1.00 46.31 154 ASN A C 1
ATOM 1178 O O . ASN A 1 154 ? -5.538 -6.927 -15.265 1.00 46.31 154 ASN A O 1
ATOM 1182 N N . ALA A 1 155 ? -5.179 -7.052 -13.057 1.00 48.09 155 ALA A N 1
ATOM 1183 C CA . ALA A 1 155 ? -4.137 -6.020 -13.025 1.00 48.09 155 ALA A CA 1
ATOM 1184 C C . ALA A 1 155 ? -2.887 -6.403 -13.847 1.00 48.09 155 ALA A C 1
ATOM 1186 O O . ALA A 1 155 ? -2.209 -5.541 -14.399 1.00 48.09 155 ALA A O 1
ATOM 1187 N N . ILE A 1 156 ? -2.598 -7.703 -13.963 1.00 42.44 156 ILE A N 1
ATOM 1188 C CA . ILE A 1 156 ? -1.495 -8.249 -14.771 1.00 42.44 156 ILE A CA 1
ATOM 1189 C C . ILE A 1 156 ? -1.953 -8.518 -16.220 1.00 42.44 156 ILE A C 1
ATOM 1191 O O . ILE A 1 156 ? -1.168 -8.424 -17.158 1.00 42.44 156 ILE A O 1
ATOM 1195 N N . PHE A 1 157 ? -3.231 -8.831 -16.435 1.00 37.34 157 PHE A N 1
ATOM 1196 C CA . PHE A 1 157 ? -3.853 -9.110 -17.729 1.00 37.34 157 PHE A CA 1
ATOM 1197 C C . PHE A 1 157 ? -4.107 -7.821 -18.515 1.00 37.34 157 PHE A C 1
ATOM 1199 O O . PHE A 1 157 ? -3.945 -7.827 -19.729 1.00 37.34 157 PHE A O 1
ATOM 1206 N N . GLU A 1 158 ? -4.399 -6.696 -17.862 1.00 41.91 158 GLU A N 1
ATOM 1207 C CA . GLU A 1 158 ? -4.388 -5.372 -18.504 1.00 41.91 158 GLU A CA 1
ATOM 1208 C C . GLU A 1 158 ? -2.974 -4.961 -18.954 1.00 41.91 158 GLU A C 1
ATOM 1210 O O . GLU A 1 158 ? -2.820 -4.271 -19.961 1.00 41.91 158 GLU A O 1
ATOM 1215 N N . GLU A 1 159 ? -1.932 -5.472 -18.291 1.00 39.53 159 GLU A N 1
ATOM 1216 C CA . GLU A 1 159 ? -0.532 -5.321 -18.708 1.00 39.53 159 GLU A CA 1
ATOM 1217 C C . GLU A 1 159 ? -0.131 -6.316 -19.826 1.00 39.53 159 GLU A C 1
ATOM 1219 O O . GLU A 1 159 ? 0.840 -6.079 -20.548 1.00 39.53 159 GLU A O 1
ATOM 1224 N N . PHE A 1 160 ? -0.882 -7.412 -20.023 1.00 33.97 160 PHE A N 1
ATOM 1225 C CA . PHE A 1 160 ? -0.475 -8.547 -20.872 1.00 33.97 160 PHE A CA 1
ATOM 1226 C C . PHE A 1 160 ? -1.387 -8.837 -22.089 1.00 33.97 160 PHE A C 1
ATOM 1228 O O . PHE A 1 160 ? -0.896 -9.313 -23.111 1.00 33.97 160 PHE A O 1
ATOM 1235 N N . PHE A 1 161 ? -2.695 -8.565 -22.036 1.00 37.38 161 PHE A N 1
ATOM 1236 C CA . PHE A 1 161 ? -3.704 -9.064 -22.993 1.00 37.38 161 PHE A CA 1
ATOM 1237 C C . PHE A 1 161 ? -4.597 -7.989 -23.639 1.00 37.38 161 PHE A C 1
ATOM 1239 O O . PHE A 1 161 ? -5.540 -8.326 -24.356 1.00 37.38 161 PHE A O 1
ATOM 1246 N N . GLY A 1 162 ? -4.268 -6.703 -23.501 1.00 34.66 162 GLY A N 1
ATOM 1247 C CA . GLY A 1 162 ? -4.807 -5.642 -24.362 1.00 34.66 162 GLY A CA 1
ATOM 1248 C C . GLY A 1 162 ? -4.316 -5.758 -25.818 1.00 34.66 162 GLY A C 1
ATOM 1249 O O . GLY A 1 162 ? -3.520 -4.943 -26.274 1.00 34.66 162 GLY A O 1
ATOM 1250 N N . GLY A 1 163 ? -4.759 -6.783 -26.552 1.00 43.62 163 GLY A N 1
ATOM 1251 C CA . GLY A 1 163 ? -4.596 -6.947 -28.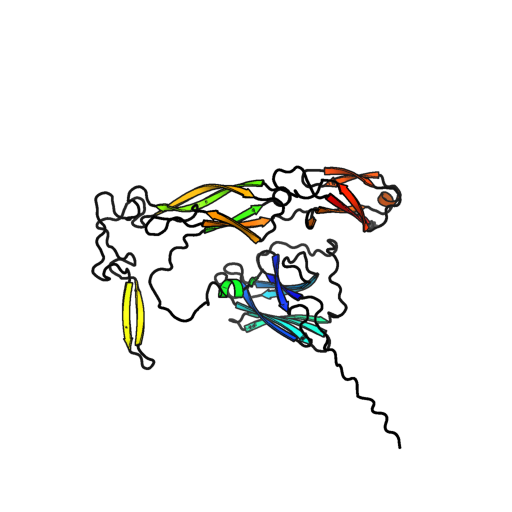005 1.00 43.62 163 GLY A CA 1
ATOM 1252 C C . GLY A 1 163 ? -5.976 -6.980 -28.672 1.00 43.62 163 GLY A C 1
ATOM 1253 O O . GLY A 1 163 ? -6.923 -7.495 -28.095 1.00 43.62 163 GLY A O 1
ATOM 1254 N N . ILE A 1 164 ? -6.183 -6.429 -29.870 1.00 37.19 164 ILE A N 1
ATOM 1255 C CA . ILE A 1 164 ? -5.823 -7.073 -31.142 1.00 37.19 164 ILE A CA 1
ATOM 1256 C C . ILE A 1 164 ? -5.547 -5.999 -32.217 1.00 37.19 164 ILE A C 1
ATOM 1258 O O . ILE A 1 164 ? -6.284 -5.028 -32.351 1.00 37.19 164 ILE A O 1
ATOM 1262 N N . ALA A 1 165 ? -4.518 -6.273 -33.032 1.00 41.62 165 ALA A N 1
ATOM 1263 C CA . ALA A 1 165 ? -4.043 -5.570 -34.234 1.00 41.62 165 ALA A CA 1
ATOM 1264 C C . ALA A 1 165 ? -3.006 -4.438 -34.048 1.00 41.62 165 ALA A C 1
ATOM 1266 O O . ALA A 1 165 ? -3.294 -3.264 -34.269 1.00 41.62 165 ALA A O 1
ATOM 1267 N N . ARG A 1 166 ? -1.735 -4.822 -33.832 1.00 32.09 166 ARG A N 1
ATOM 1268 C CA . ARG A 1 166 ? -0.627 -4.571 -34.789 1.00 32.09 166 ARG A CA 1
ATOM 1269 C C . ARG A 1 166 ? 0.704 -5.169 -34.308 1.00 32.09 166 ARG A C 1
ATOM 1271 O O . ARG A 1 166 ? 1.177 -4.837 -33.237 1.00 32.09 166 ARG A O 1
ATOM 1278 N N . SER A 1 167 ? 1.283 -5.989 -35.191 1.00 33.56 167 SER A N 1
ATOM 1279 C CA . SER A 1 167 ? 2.704 -6.310 -35.419 1.00 33.56 167 SER A CA 1
ATOM 1280 C C . SER A 1 167 ? 3.632 -6.649 -34.234 1.00 33.56 167 SER A C 1
ATOM 1282 O O . SER A 1 167 ? 3.841 -5.812 -33.363 1.00 33.56 167 SER A O 1
ATOM 1284 N N . PRO A 1 168 ? 4.374 -7.777 -34.288 1.00 43.03 168 PRO A N 1
ATOM 1285 C CA . PRO A 1 168 ? 5.597 -7.909 -33.507 1.00 43.03 168 PRO A CA 1
ATOM 1286 C C . PRO A 1 168 ? 6.632 -6.949 -34.109 1.00 43.03 168 PRO A C 1
ATOM 1288 O O . PRO A 1 168 ? 7.197 -7.206 -35.173 1.00 43.03 168 PRO A O 1
ATOM 1291 N N . SER A 1 169 ? 6.827 -5.790 -33.485 1.00 32.81 169 SER A N 1
ATOM 1292 C CA . SER A 1 169 ? 7.959 -4.914 -33.775 1.00 32.81 169 SER A CA 1
ATOM 1293 C C . SER A 1 169 ? 8.947 -4.981 -32.623 1.00 32.81 169 SER A C 1
ATOM 1295 O O . SER A 1 169 ? 8.548 -4.781 -31.477 1.00 32.81 169 SER A O 1
ATOM 1297 N N . SER A 1 170 ? 10.215 -5.218 -32.944 1.00 37.59 170 SER A N 1
ATOM 1298 C CA . SER A 1 170 ? 11.380 -4.511 -32.407 1.00 37.59 170 SER A CA 1
ATOM 1299 C C . SER A 1 170 ? 11.235 -3.932 -31.027 1.00 37.59 170 SER A C 1
ATOM 1301 O O . SER A 1 170 ? 10.594 -2.897 -30.874 1.00 37.59 170 SER A O 1
ATOM 1303 N N . SER A 1 171 ? 11.990 -4.529 -30.098 1.00 39.03 171 SER A N 1
ATOM 1304 C CA . SER A 1 171 ? 12.414 -3.934 -28.833 1.00 39.03 171 SER A CA 1
ATOM 1305 C C . SER A 1 171 ? 11.257 -3.338 -28.046 1.00 39.03 171 SER A C 1
ATOM 1307 O O . SER A 1 171 ? 10.857 -2.210 -28.320 1.00 39.03 171 SER A O 1
ATOM 1309 N N . ALA A 1 172 ? 10.781 -4.044 -27.014 1.00 33.31 172 ALA A N 1
ATOM 1310 C CA . ALA A 1 172 ? 9.972 -3.398 -25.985 1.00 33.31 172 ALA A CA 1
ATOM 1311 C C . ALA A 1 172 ? 10.606 -2.025 -25.681 1.00 33.31 172 ALA A C 1
ATOM 1313 O O . ALA A 1 172 ? 11.801 -1.992 -25.345 1.00 33.31 172 ALA A O 1
ATOM 1314 N N . PRO A 1 173 ? 9.904 -0.896 -25.915 1.00 44.34 173 PRO A N 1
ATOM 1315 C CA . PRO A 1 173 ? 10.455 0.401 -25.577 1.00 44.34 173 PRO A CA 1
ATOM 1316 C C . PRO A 1 173 ? 10.858 0.315 -24.108 1.00 44.34 173 PRO A C 1
ATOM 1318 O O . PRO A 1 173 ? 10.039 -0.045 -23.264 1.00 44.34 173 PRO A O 1
ATOM 1321 N N . LYS A 1 174 ? 12.153 0.531 -23.822 1.00 49.56 174 LYS A N 1
ATOM 1322 C CA . LYS A 1 174 ? 12.687 0.543 -22.452 1.00 49.56 174 LYS A CA 1
ATOM 1323 C C . LYS A 1 174 ? 11.714 1.363 -21.612 1.00 49.56 174 LYS A C 1
ATOM 1325 O O . LYS A 1 174 ? 11.525 2.531 -21.941 1.00 49.56 174 LYS A O 1
ATOM 1330 N N . GLN A 1 175 ? 11.125 0.759 -20.575 1.00 54.78 175 GLN A N 1
ATOM 1331 C CA . GLN A 1 175 ? 10.304 1.478 -19.601 1.00 54.78 175 GLN A CA 1
ATOM 1332 C C . GLN A 1 175 ? 11.060 2.744 -19.188 1.00 54.78 175 GLN A C 1
ATOM 1334 O O . GLN A 1 175 ? 12.152 2.694 -18.606 1.00 54.78 175 GLN A O 1
ATOM 1339 N N . ILE A 1 176 ? 10.525 3.877 -19.634 1.00 67.69 176 ILE A N 1
ATOM 1340 C CA . ILE A 1 176 ? 11.115 5.191 -19.403 1.00 67.69 176 ILE A CA 1
ATOM 1341 C C . ILE A 1 176 ? 10.849 5.571 -17.939 1.00 67.69 176 ILE A C 1
ATOM 1343 O O . ILE A 1 176 ? 11.711 6.150 -17.277 1.00 67.69 176 ILE A O 1
ATOM 1347 N N . ASP A 1 177 ? 9.696 5.143 -17.428 1.00 73.94 177 ASP A N 1
ATOM 1348 C CA . ASP A 1 177 ? 9.250 5.322 -16.054 1.00 73.94 177 ASP A CA 1
ATOM 1349 C C . ASP A 1 177 ? 9.794 4.210 -15.140 1.00 73.94 177 ASP A C 1
ATOM 1351 O O . ASP A 1 177 ? 10.148 3.119 -15.594 1.00 73.94 177 ASP A O 1
ATOM 1355 N N . ILE A 1 178 ? 9.904 4.500 -13.842 1.00 78.88 178 ILE A N 1
ATOM 1356 C CA . ILE A 1 178 ? 10.382 3.562 -12.813 1.00 78.88 178 ILE A CA 1
ATOM 1357 C C . ILE A 1 178 ? 9.389 3.570 -11.656 1.00 78.88 178 ILE A C 1
ATOM 1359 O O . ILE A 1 178 ? 9.080 4.638 -11.135 1.00 78.88 178 ILE A O 1
ATOM 1363 N N . SER A 1 179 ? 8.956 2.395 -11.205 1.00 77.62 179 SER A N 1
ATOM 1364 C CA . SER A 1 179 ? 8.148 2.254 -9.990 1.00 77.62 179 SER A CA 1
ATOM 1365 C C . SER A 1 179 ? 9.028 1.917 -8.789 1.00 77.62 179 SER A C 1
ATOM 1367 O O . SER A 1 179 ? 9.866 1.017 -8.867 1.00 77.62 179 SER A O 1
ATOM 1369 N N . VAL A 1 180 ? 8.852 2.636 -7.682 1.00 77.12 180 VAL A N 1
ATOM 1370 C CA . VAL A 1 180 ? 9.605 2.432 -6.435 1.00 77.12 180 VAL A CA 1
ATOM 1371 C C . VAL A 1 180 ? 8.640 2.408 -5.259 1.00 77.12 180 VAL A C 1
ATOM 1373 O O . VAL A 1 180 ? 7.746 3.243 -5.164 1.00 77.12 180 VAL A O 1
ATOM 1376 N N . GLU A 1 181 ? 8.825 1.461 -4.347 1.00 75.75 181 GLU A N 1
ATOM 1377 C CA . GLU A 1 181 ? 8.076 1.429 -3.093 1.00 75.75 181 GLU A CA 1
ATOM 1378 C C . GLU A 1 181 ? 8.604 2.512 -2.141 1.00 75.75 181 GLU A C 1
ATOM 1380 O O . GLU A 1 181 ? 9.798 2.559 -1.830 1.00 75.75 181 GLU A O 1
ATOM 1385 N N . LEU A 1 182 ? 7.712 3.380 -1.665 1.00 83.38 182 LEU A N 1
ATOM 1386 C CA . LEU A 1 182 ? 7.998 4.366 -0.632 1.00 83.38 182 LEU A CA 1
ATOM 1387 C C . LEU A 1 182 ? 7.391 3.895 0.686 1.00 83.38 182 LEU A C 1
ATOM 1389 O O . LEU A 1 182 ? 6.190 4.028 0.911 1.00 83.38 182 LEU A O 1
ATOM 1393 N N . LYS A 1 183 ? 8.237 3.387 1.580 1.00 84.06 183 LYS A N 1
ATOM 1394 C CA . LYS A 1 183 ? 7.824 3.051 2.945 1.00 84.06 183 LYS A CA 1
ATOM 1395 C C . LYS A 1 183 ? 7.576 4.323 3.742 1.00 84.06 183 LYS A C 1
ATOM 1397 O O . LYS A 1 183 ? 8.443 5.200 3.772 1.00 84.06 183 LYS A O 1
ATOM 1402 N N . VAL A 1 184 ? 6.429 4.416 4.399 1.00 88.88 184 VAL A N 1
ATOM 1403 C CA . VAL A 1 184 ? 5.988 5.567 5.198 1.00 88.88 184 VAL A CA 1
ATOM 1404 C C . VAL A 1 184 ? 5.529 5.053 6.559 1.00 88.88 184 VAL A C 1
ATOM 1406 O O . VAL A 1 184 ? 4.797 4.071 6.627 1.00 88.88 184 VAL A O 1
ATOM 1409 N N . THR A 1 185 ? 5.962 5.675 7.651 1.00 93.12 185 THR A N 1
ATOM 1410 C CA . THR A 1 185 ? 5.482 5.291 8.986 1.00 93.12 185 THR A CA 1
ATOM 1411 C C . THR A 1 185 ? 4.042 5.760 9.180 1.00 93.12 185 THR A C 1
ATOM 1413 O O . THR A 1 185 ? 3.587 6.695 8.524 1.00 93.12 185 THR A O 1
ATOM 1416 N N . PHE A 1 186 ? 3.307 5.164 10.117 1.00 89.06 186 PHE A N 1
ATOM 1417 C CA . PHE A 1 186 ? 1.947 5.611 10.429 1.00 89.06 186 PHE A CA 1
ATOM 1418 C C . PHE A 1 186 ? 1.866 7.106 10.795 1.00 89.06 186 PHE A C 1
ATOM 1420 O O . PHE A 1 186 ? 0.958 7.809 10.357 1.00 89.06 186 PHE A O 1
ATOM 1427 N N . GLN A 1 187 ? 2.845 7.611 11.554 1.00 94.00 187 GLN A N 1
ATOM 1428 C CA . GLN A 1 187 ? 2.920 9.026 11.923 1.00 94.00 187 GLN A CA 1
ATOM 1429 C C . GLN A 1 187 ? 3.150 9.917 10.697 1.00 94.00 187 GLN A C 1
ATOM 1431 O O . GLN A 1 187 ? 2.441 10.905 10.515 1.00 94.00 187 GLN A O 1
ATOM 1436 N N . GLU A 1 188 ? 4.107 9.558 9.836 1.00 94.44 188 GLU A N 1
ATOM 1437 C CA . GLU A 1 188 ? 4.367 10.280 8.585 1.00 94.44 188 GLU A CA 1
ATOM 1438 C C . GLU A 1 188 ? 3.143 10.249 7.660 1.00 94.44 188 GLU A C 1
ATOM 1440 O O . GLU A 1 188 ? 2.847 11.238 6.997 1.00 94.44 188 GLU A O 1
ATOM 1445 N N . ALA A 1 189 ? 2.404 9.139 7.636 1.00 89.06 189 ALA A N 1
ATOM 1446 C CA . ALA A 1 189 ? 1.182 9.015 6.859 1.00 89.06 189 ALA A CA 1
ATOM 1447 C C . ALA A 1 189 ? 0.074 9.932 7.393 1.00 89.06 189 ALA A C 1
ATOM 1449 O O . ALA A 1 189 ? -0.627 10.556 6.603 1.00 89.06 189 ALA A O 1
ATOM 1450 N N . ALA A 1 190 ? -0.061 10.072 8.714 1.00 91.69 190 ALA A N 1
ATOM 1451 C CA . ALA A 1 190 ? -1.074 10.925 9.336 1.00 91.69 190 ALA A CA 1
ATOM 1452 C C . ALA A 1 190 ? -0.735 12.428 9.278 1.00 91.69 190 ALA A C 1
ATOM 1454 O O . ALA A 1 190 ? -1.637 13.257 9.142 1.00 91.69 190 ALA A O 1
ATOM 1455 N N . LEU A 1 191 ? 0.546 12.792 9.380 1.00 92.62 191 LEU A N 1
ATOM 1456 C CA . LEU A 1 191 ? 0.990 14.188 9.518 1.00 92.62 191 LEU A CA 1
ATOM 1457 C C . LEU A 1 191 ? 1.658 14.758 8.258 1.00 92.62 191 LEU A C 1
ATOM 1459 O O . LEU A 1 191 ? 1.805 15.973 8.135 1.00 92.62 191 LEU A O 1
ATOM 1463 N N . GLY A 1 192 ? 2.025 13.902 7.308 1.00 92.25 192 GLY A N 1
ATOM 1464 C CA . GLY A 1 192 ? 2.897 14.251 6.193 1.00 92.25 192 GLY A CA 1
ATOM 1465 C C . GLY A 1 192 ? 4.370 14.239 6.605 1.00 92.25 192 GLY A C 1
ATOM 1466 O O . GLY A 1 192 ? 4.725 14.301 7.783 1.00 92.25 192 GLY A O 1
ATOM 1467 N N . ALA A 1 193 ? 5.258 14.141 5.618 1.00 93.81 193 ALA A N 1
ATOM 1468 C CA . ALA A 1 193 ? 6.696 14.077 5.858 1.00 93.81 193 ALA A CA 1
ATOM 1469 C C . ALA A 1 193 ? 7.508 14.524 4.643 1.00 93.81 193 ALA A C 1
ATOM 1471 O O . ALA A 1 193 ? 7.043 14.513 3.505 1.00 93.81 193 ALA A O 1
ATOM 1472 N N . LYS A 1 194 ? 8.777 14.866 4.866 1.00 95.31 194 LYS A N 1
ATOM 1473 C CA . LYS A 1 194 ? 9.774 14.933 3.793 1.00 95.31 194 LYS A CA 1
ATOM 1474 C C . LYS A 1 194 ? 10.630 13.678 3.881 1.00 95.31 194 LYS A C 1
ATOM 1476 O O . LYS A 1 194 ? 11.339 13.508 4.867 1.00 95.31 194 LYS A O 1
ATOM 1481 N N . LYS A 1 195 ? 10.569 12.818 2.865 1.00 93.06 195 LYS A N 1
ATOM 1482 C CA . LYS A 1 195 ? 11.399 11.609 2.789 1.00 93.06 195 LYS A CA 1
ATOM 1483 C C . LYS A 1 195 ? 12.422 11.730 1.683 1.00 93.06 195 LYS A C 1
ATOM 1485 O O . LYS A 1 195 ? 12.190 12.369 0.661 1.00 93.06 195 LYS A O 1
ATOM 1490 N N . THR A 1 196 ? 13.544 11.073 1.897 1.00 93.56 196 THR A N 1
ATOM 1491 C CA . THR A 1 196 ? 14.622 10.988 0.929 1.00 93.56 196 THR A CA 1
ATOM 1492 C C . THR A 1 196 ? 14.831 9.523 0.589 1.00 93.56 196 THR A C 1
ATOM 1494 O O . THR A 1 196 ? 14.888 8.689 1.491 1.00 93.56 196 THR A O 1
ATOM 1497 N N . LEU A 1 197 ? 14.900 9.204 -0.700 1.00 90.81 197 LEU A N 1
ATOM 1498 C CA . LEU A 1 197 ? 15.089 7.840 -1.181 1.00 90.81 197 LEU A CA 1
ATOM 1499 C C . LEU A 1 197 ? 16.078 7.798 -2.341 1.00 90.81 197 LEU A C 1
ATOM 1501 O O . LEU A 1 197 ? 16.176 8.743 -3.126 1.00 90.81 197 LEU A O 1
ATOM 1505 N N . ASP A 1 198 ? 16.778 6.677 -2.454 1.00 87.88 198 ASP A N 1
ATOM 1506 C CA . ASP A 1 198 ? 17.701 6.421 -3.548 1.00 87.88 198 ASP A CA 1
ATOM 1507 C C . ASP A 1 198 ? 16.994 5.648 -4.658 1.00 87.88 198 ASP A C 1
ATOM 1509 O O . ASP A 1 198 ? 16.480 4.545 -4.459 1.00 87.88 198 ASP A O 1
ATOM 1513 N N . ILE A 1 199 ? 16.994 6.227 -5.852 1.00 89.06 199 ILE A N 1
ATOM 1514 C CA . ILE A 1 199 ? 16.494 5.589 -7.064 1.00 89.06 199 ILE A CA 1
ATOM 1515 C C . ILE A 1 199 ? 17.664 5.137 -7.930 1.00 89.06 199 ILE A C 1
ATOM 1517 O O . ILE A 1 199 ? 18.669 5.835 -8.069 1.00 89.06 199 ILE A O 1
ATOM 1521 N N . LYS A 1 200 ? 17.519 3.976 -8.567 1.00 85.25 200 LYS A N 1
ATOM 1522 C CA . LYS A 1 200 ? 18.448 3.513 -9.601 1.00 85.25 200 LYS A CA 1
ATOM 1523 C C . LYS A 1 200 ? 17.851 3.807 -10.962 1.00 85.25 200 LYS A C 1
ATOM 1525 O O . LYS A 1 200 ? 16.769 3.315 -11.265 1.00 85.25 200 LYS A O 1
ATOM 1530 N N . ARG A 1 201 ? 18.556 4.569 -11.791 1.00 87.44 201 ARG A N 1
ATOM 1531 C CA . ARG A 1 201 ? 18.086 4.968 -13.124 1.00 87.44 201 ARG A CA 1
ATOM 1532 C C . ARG A 1 201 ? 19.185 4.873 -14.166 1.00 87.44 201 ARG A C 1
ATOM 1534 O O . ARG A 1 201 ? 20.368 4.906 -13.841 1.00 87.44 201 ARG A O 1
ATOM 1541 N N . ARG A 1 202 ? 18.797 4.804 -15.435 1.00 88.44 202 ARG A N 1
ATOM 1542 C CA . ARG A 1 202 ? 19.716 4.853 -16.573 1.00 88.44 202 ARG A CA 1
ATOM 1543 C C . ARG A 1 202 ? 19.914 6.283 -17.067 1.00 88.44 202 ARG A C 1
ATOM 1545 O O . ARG A 1 202 ? 18.980 6.925 -17.556 1.00 88.44 202 ARG A O 1
ATOM 1552 N N . SER A 1 203 ? 21.145 6.765 -16.974 1.00 88.12 203 SER A N 1
ATOM 1553 C CA . SER A 1 203 ? 21.593 8.028 -17.557 1.00 88.12 203 SER A CA 1
ATOM 1554 C C . SER A 1 203 ? 22.289 7.801 -18.898 1.00 88.12 203 SER A C 1
ATOM 1556 O O . SER A 1 203 ? 22.696 6.683 -19.214 1.00 88.12 203 SER A O 1
ATOM 1558 N N . LEU A 1 204 ? 22.436 8.854 -19.703 1.00 87.81 204 LEU A N 1
ATOM 1559 C CA . LEU A 1 204 ? 23.331 8.808 -20.855 1.00 87.81 204 LEU A CA 1
ATOM 1560 C C . LEU A 1 204 ? 24.779 8.673 -20.387 1.00 87.81 204 LEU A C 1
ATOM 1562 O O . LEU A 1 204 ? 25.219 9.366 -19.473 1.00 87.81 204 LEU A O 1
ATOM 1566 N N . CYS A 1 205 ? 25.542 7.821 -21.065 1.00 88.06 205 CYS A N 1
ATOM 1567 C CA . CYS A 1 205 ? 26.977 7.741 -20.845 1.00 88.06 205 CYS A CA 1
ATOM 1568 C C . CYS A 1 205 ? 27.630 9.060 -21.269 1.00 88.06 205 CYS A C 1
ATOM 1570 O O . CYS A 1 205 ? 27.588 9.427 -22.444 1.00 88.06 205 CYS A O 1
ATOM 1572 N N . THR A 1 206 ? 28.261 9.741 -20.315 1.00 88.62 206 THR A N 1
ATOM 1573 C CA . THR A 1 206 ? 28.877 11.059 -20.513 1.00 88.62 206 THR A CA 1
ATOM 1574 C C . THR A 1 206 ? 30.042 11.037 -21.504 1.00 88.62 206 THR A C 1
ATOM 1576 O O . THR A 1 206 ? 30.237 12.015 -22.214 1.00 88.62 206 THR A O 1
ATOM 1579 N N . VAL A 1 207 ? 30.769 9.918 -21.628 1.00 88.81 207 VAL A N 1
ATOM 1580 C CA . VAL A 1 207 ? 31.898 9.784 -22.572 1.00 88.81 207 VAL A CA 1
ATOM 1581 C C . VAL A 1 207 ? 31.451 9.664 -24.030 1.00 88.81 207 VAL A C 1
ATOM 1583 O O . VAL A 1 207 ? 32.116 10.188 -24.917 1.00 88.81 207 VAL A O 1
ATOM 1586 N N . CYS A 1 208 ? 30.349 8.960 -24.303 1.00 86.44 208 CYS A N 1
ATOM 1587 C CA . CYS A 1 208 ? 29.899 8.704 -25.679 1.00 86.44 208 CYS A CA 1
ATOM 1588 C C . CYS A 1 208 ? 28.616 9.454 -26.069 1.00 86.44 208 CYS A C 1
ATOM 1590 O O . CYS A 1 208 ? 28.148 9.307 -27.199 1.00 86.44 208 CYS A O 1
ATOM 1592 N N . GLY A 1 209 ? 28.008 10.197 -25.140 1.00 83.62 209 GLY A N 1
ATOM 1593 C CA . GLY A 1 209 ? 26.778 10.958 -25.366 1.00 83.62 209 GLY A CA 1
ATOM 1594 C C . GLY A 1 209 ? 25.581 10.103 -25.792 1.00 83.62 209 GLY A C 1
ATOM 1595 O O . GLY A 1 209 ? 24.755 10.563 -26.570 1.00 83.62 209 GLY A O 1
ATOM 1596 N N . GLY A 1 210 ? 25.504 8.836 -25.366 1.00 83.06 210 GLY A N 1
ATOM 1597 C CA . GLY A 1 210 ? 24.442 7.912 -25.802 1.00 83.06 210 GLY A CA 1
ATOM 1598 C C . GLY A 1 210 ? 24.784 7.042 -27.012 1.00 83.06 210 GLY A C 1
ATOM 1599 O O . GLY A 1 210 ? 24.125 6.030 -27.262 1.00 83.06 210 GLY A O 1
ATOM 1600 N N . SER A 1 211 ? 25.850 7.368 -27.746 1.00 81.38 211 SER A N 1
ATOM 1601 C CA . SER A 1 211 ? 26.218 6.639 -28.966 1.00 81.38 211 SER A CA 1
ATOM 1602 C C . SER A 1 211 ? 26.780 5.238 -28.700 1.00 81.38 211 SER A C 1
ATOM 1604 O O . SER A 1 211 ? 26.890 4.429 -29.614 1.00 81.38 211 SER A O 1
ATOM 1606 N N . GLY A 1 212 ? 27.193 4.900 -27.480 1.00 82.75 212 GLY A N 1
ATOM 1607 C CA . GLY A 1 212 ? 27.866 3.625 -27.196 1.00 82.75 212 GLY A CA 1
ATOM 1608 C C . GLY A 1 212 ? 29.136 3.378 -28.032 1.00 82.75 212 GLY A C 1
ATOM 1609 O O . GLY A 1 212 ? 29.714 2.297 -27.960 1.00 82.75 212 GLY A O 1
ATOM 1610 N N . ALA A 1 213 ? 29.585 4.352 -28.821 1.00 85.31 213 ALA A N 1
ATOM 1611 C CA . ALA A 1 213 ? 30.805 4.298 -29.601 1.00 85.31 213 ALA A CA 1
ATOM 1612 C C . ALA A 1 213 ? 31.946 4.870 -28.761 1.00 85.31 213 ALA A C 1
ATOM 1614 O O . ALA A 1 213 ? 31.728 5.734 -27.905 1.00 85.31 213 ALA A O 1
ATOM 1615 N N . GLN A 1 214 ? 33.162 4.380 -28.970 1.00 85.38 214 GLN A N 1
ATOM 1616 C CA . GLN A 1 214 ? 34.334 5.003 -28.368 1.00 85.38 214 GLN A CA 1
ATOM 1617 C C . GLN A 1 214 ? 34.465 6.449 -28.869 1.00 85.38 214 GLN A C 1
ATOM 1619 O O . GLN A 1 214 ? 34.158 6.736 -30.029 1.00 85.38 214 GLN A O 1
ATOM 1624 N N . ALA A 1 215 ? 34.922 7.357 -28.002 1.00 80.19 215 ALA A N 1
ATOM 1625 C CA . ALA A 1 215 ? 35.137 8.755 -28.367 1.00 80.19 215 ALA A CA 1
ATOM 1626 C C . ALA A 1 215 ? 36.017 8.867 -29.628 1.00 80.19 215 ALA A C 1
ATOM 1628 O O . ALA A 1 215 ? 37.032 8.182 -29.743 1.00 80.19 215 ALA A O 1
ATOM 1629 N N . GLY A 1 216 ? 35.595 9.699 -30.585 1.00 76.19 216 GLY A N 1
ATOM 1630 C CA . GLY A 1 216 ? 36.264 9.861 -31.883 1.00 76.19 216 GLY A CA 1
ATOM 1631 C C . GLY A 1 216 ? 35.886 8.826 -32.953 1.00 76.19 216 GLY A C 1
ATOM 1632 O O . GLY A 1 216 ? 36.316 8.962 -34.094 1.00 76.19 216 GLY A O 1
ATOM 1633 N N . THR A 1 217 ? 35.058 7.826 -32.634 1.00 79.62 217 THR A N 1
ATOM 1634 C CA . THR A 1 217 ? 34.517 6.870 -33.618 1.00 79.62 217 THR A CA 1
ATOM 1635 C C . THR A 1 217 ? 33.040 7.138 -33.898 1.00 79.62 217 THR A C 1
ATOM 1637 O O . THR A 1 217 ? 32.324 7.667 -33.048 1.00 79.62 217 THR A O 1
ATOM 1640 N N . GLN A 1 218 ? 32.570 6.787 -35.097 1.00 69.19 218 GLN A N 1
ATOM 1641 C CA . GLN A 1 218 ? 31.184 7.017 -35.506 1.00 69.19 218 GLN A CA 1
ATOM 1642 C C . GLN A 1 218 ? 30.356 5.729 -35.480 1.00 69.19 218 GLN A C 1
ATOM 1644 O O . GLN A 1 218 ? 30.863 4.615 -35.641 1.00 69.19 218 GLN A O 1
ATOM 1649 N N . ARG A 1 219 ? 29.045 5.894 -35.274 1.00 77.19 219 ARG A N 1
ATOM 1650 C CA . ARG A 1 219 ? 28.060 4.849 -35.562 1.00 77.19 219 ARG A CA 1
ATOM 1651 C C . ARG A 1 219 ? 27.789 4.846 -37.059 1.00 77.19 219 ARG A C 1
ATOM 1653 O O . ARG A 1 219 ? 27.431 5.878 -37.617 1.00 77.19 219 ARG A O 1
ATOM 1660 N N . HIS A 1 220 ? 27.861 3.672 -37.669 1.00 81.81 220 HIS A N 1
ATOM 1661 C CA . HIS A 1 220 ? 27.399 3.458 -39.035 1.00 81.81 220 HIS A CA 1
ATOM 1662 C C . HIS A 1 220 ? 26.096 2.665 -39.007 1.00 81.81 220 HIS A C 1
ATOM 1664 O O . HIS A 1 220 ? 25.913 1.769 -38.178 1.00 81.81 220 HIS A O 1
ATOM 1670 N N . GLN A 1 221 ? 25.159 3.001 -39.889 1.00 85.25 221 GLN A N 1
ATOM 1671 C CA . GLN A 1 221 ? 23.911 2.257 -40.021 1.00 85.25 221 GLN A CA 1
ATOM 1672 C C . GLN A 1 221 ? 24.221 0.800 -40.389 1.00 85.25 221 GLN A C 1
ATOM 1674 O O . GLN A 1 221 ? 25.091 0.523 -41.213 1.00 85.25 221 GLN A O 1
ATOM 1679 N N . CYS A 1 222 ? 23.544 -0.161 -39.759 1.00 85.81 222 CYS A N 1
ATOM 1680 C CA . CYS A 1 222 ? 23.747 -1.561 -40.097 1.00 85.81 222 CYS A CA 1
ATOM 1681 C C . CYS A 1 222 ? 23.111 -1.848 -41.456 1.00 85.81 222 CYS A C 1
ATOM 1683 O O . CYS A 1 222 ? 21.890 -1.895 -41.560 1.00 85.81 222 CYS A O 1
ATOM 1685 N N . GLU A 1 223 ? 23.933 -2.111 -42.466 1.00 91.62 223 GLU A N 1
ATOM 1686 C CA . GLU A 1 223 ? 23.480 -2.402 -43.835 1.00 91.62 223 GLU A CA 1
ATOM 1687 C C . GLU A 1 223 ? 22.621 -3.674 -43.912 1.00 91.62 223 GLU A C 1
ATOM 1689 O O . GLU A 1 223 ? 21.740 -3.785 -44.751 1.00 91.62 223 GLU A O 1
ATOM 1694 N N . LYS A 1 224 ? 22.832 -4.649 -43.011 1.00 89.44 224 LYS A N 1
ATOM 1695 C CA . LYS A 1 224 ? 22.079 -5.917 -43.039 1.00 89.44 224 LYS A CA 1
ATOM 1696 C C . LYS A 1 224 ? 20.602 -5.743 -42.667 1.00 89.44 224 LYS A C 1
ATOM 1698 O O . LYS A 1 224 ? 19.769 -6.507 -43.135 1.00 89.44 224 LYS A O 1
ATOM 1703 N N . CYS A 1 225 ? 20.283 -4.780 -41.805 1.00 87.31 225 CYS A N 1
ATOM 1704 C CA . CYS A 1 225 ? 18.905 -4.481 -41.406 1.00 87.31 225 CYS A CA 1
ATOM 1705 C C . CYS A 1 225 ? 18.480 -3.050 -41.756 1.00 87.31 225 CYS A C 1
ATOM 1707 O O . CYS A 1 225 ? 17.442 -2.593 -41.285 1.00 87.31 225 CYS A O 1
ATOM 1709 N N . ASN A 1 226 ? 19.285 -2.320 -42.531 1.00 87.06 226 ASN A N 1
ATOM 1710 C CA . ASN A 1 226 ? 19.080 -0.913 -42.875 1.00 87.06 226 ASN A CA 1
ATOM 1711 C C . ASN A 1 226 ? 18.703 -0.033 -41.675 1.00 87.06 226 ASN A C 1
ATOM 1713 O O . ASN A 1 226 ? 17.787 0.781 -41.742 1.00 87.06 226 ASN A O 1
ATOM 1717 N N . GLY A 1 227 ? 19.386 -0.186 -40.540 1.00 81.56 227 GLY A N 1
ATOM 1718 C CA . GLY A 1 227 ? 19.101 0.640 -39.358 1.00 81.56 227 GLY A CA 1
ATOM 1719 C C . GLY A 1 227 ? 17.986 0.131 -38.446 1.00 81.56 227 GLY A C 1
ATOM 1720 O O . GLY A 1 227 ? 17.895 0.590 -37.315 1.00 81.56 227 GLY A O 1
ATOM 1721 N N . THR A 1 228 ? 17.172 -0.831 -38.885 1.00 81.06 228 THR A N 1
ATOM 1722 C CA . THR A 1 228 ? 15.962 -1.251 -38.145 1.00 81.06 228 THR A CA 1
ATOM 1723 C C . THR A 1 228 ? 16.250 -2.129 -36.928 1.00 81.06 228 THR A C 1
ATOM 1725 O O . THR A 1 228 ? 15.398 -2.294 -36.066 1.00 81.06 228 THR A O 1
ATOM 1728 N N . GLY A 1 229 ? 17.445 -2.720 -36.853 1.00 80.38 229 GLY A N 1
ATOM 1729 C CA . GLY A 1 229 ? 17.819 -3.631 -35.768 1.00 80.38 229 GLY A CA 1
ATOM 1730 C C . GLY A 1 229 ? 17.238 -5.040 -35.899 1.00 80.38 229 GLY A C 1
ATOM 1731 O O . GLY A 1 229 ? 17.704 -5.938 -35.205 1.00 80.38 229 GLY A O 1
ATOM 1732 N N . GLU A 1 230 ? 16.333 -5.283 -36.843 1.00 88.44 230 GLU A N 1
ATOM 1733 C CA . GLU A 1 230 ? 15.626 -6.554 -37.003 1.00 88.44 230 GLU A CA 1
ATOM 1734 C C . GLU A 1 230 ? 15.665 -7.071 -38.437 1.00 88.44 230 GLU A C 1
ATOM 1736 O O . GLU A 1 230 ? 15.906 -6.329 -39.386 1.00 88.44 230 GLU A O 1
ATOM 1741 N N . ILE A 1 231 ? 15.430 -8.368 -38.596 1.00 88.25 231 ILE A N 1
ATOM 1742 C CA . ILE A 1 231 ? 15.230 -9.021 -39.886 1.00 88.25 231 ILE A CA 1
ATOM 1743 C C . ILE A 1 231 ? 13.877 -9.719 -39.828 1.00 88.25 231 ILE A C 1
ATOM 1745 O O . ILE A 1 231 ? 13.580 -10.435 -38.872 1.00 88.25 231 ILE A O 1
ATOM 1749 N N . ARG A 1 232 ? 13.050 -9.484 -40.847 1.00 88.62 232 ARG A N 1
ATOM 1750 C CA . ARG A 1 232 ? 11.729 -10.097 -40.988 1.00 88.62 232 ARG A CA 1
ATOM 1751 C C . ARG A 1 232 ? 11.804 -11.171 -42.062 1.00 88.62 232 ARG A C 1
ATOM 1753 O O . ARG A 1 232 ? 12.167 -10.872 -43.195 1.00 88.62 232 ARG A O 1
ATOM 1760 N N . GLU A 1 233 ? 11.473 -12.400 -41.702 1.00 83.75 233 GLU A N 1
ATOM 1761 C CA . GLU A 1 233 ? 11.419 -13.539 -42.611 1.00 83.75 233 GLU A CA 1
ATOM 1762 C C . GLU A 1 233 ? 9.960 -13.967 -42.777 1.00 83.75 233 GLU A C 1
ATOM 1764 O O . GLU A 1 233 ? 9.307 -14.394 -41.823 1.00 83.75 233 GLU A O 1
ATOM 1769 N N . THR A 1 234 ? 9.429 -13.824 -43.987 1.00 85.62 234 THR A N 1
ATOM 1770 C CA . THR A 1 234 ? 8.061 -14.237 -44.308 1.00 85.62 234 THR A CA 1
ATOM 1771 C C . THR A 1 234 ? 8.078 -15.676 -44.799 1.00 85.62 234 THR A C 1
ATOM 1773 O O . THR A 1 234 ? 8.714 -15.979 -45.807 1.00 85.62 234 THR A O 1
ATOM 1776 N N . LYS A 1 235 ? 7.358 -16.562 -44.115 1.00 82.69 235 LYS A N 1
ATOM 1777 C CA . LYS A 1 235 ? 7.149 -17.953 -44.522 1.00 82.69 235 LYS A CA 1
ATOM 1778 C C . LYS A 1 235 ? 5.680 -18.154 -44.863 1.00 82.69 235 LYS A C 1
ATOM 1780 O O . LYS A 1 235 ? 4.795 -17.796 -44.091 1.00 82.69 235 LYS A O 1
ATOM 1785 N N . THR A 1 236 ? 5.402 -18.713 -46.030 1.00 78.75 236 THR A N 1
ATOM 1786 C CA . THR A 1 236 ? 4.043 -19.093 -46.416 1.00 78.75 236 THR A CA 1
ATOM 1787 C C . THR A 1 236 ? 3.684 -20.426 -45.766 1.00 78.75 236 THR A C 1
ATOM 1789 O O . THR A 1 236 ? 4.423 -21.402 -45.864 1.00 78.75 236 THR A O 1
ATOM 1792 N N . THR A 1 237 ? 2.551 -20.464 -45.069 1.00 76.81 237 THR A N 1
ATOM 1793 C CA . THR A 1 237 ? 1.969 -21.683 -44.491 1.00 76.81 237 THR A CA 1
ATOM 1794 C C . THR A 1 237 ? 0.587 -21.925 -45.083 1.00 76.81 237 THR A C 1
ATOM 1796 O O . THR A 1 237 ? 0.004 -21.037 -45.705 1.00 76.81 237 THR A O 1
ATOM 1799 N N . PHE A 1 238 ? 0.033 -23.116 -44.860 1.00 76.31 238 PHE A N 1
ATOM 1800 C CA . PHE A 1 238 ? -1.318 -23.470 -45.308 1.00 76.31 238 PHE A CA 1
ATOM 1801 C C . PHE A 1 238 ? -2.428 -22.601 -44.674 1.00 76.31 238 PHE A C 1
ATOM 1803 O O . PHE A 1 238 ? -3.545 -22.587 -45.177 1.00 76.31 238 PHE A O 1
ATOM 1810 N N . LEU A 1 239 ? -2.114 -21.851 -43.608 1.00 75.06 239 LEU A N 1
ATOM 1811 C CA . LEU A 1 239 ? -2.994 -20.888 -42.928 1.00 75.06 239 LEU A CA 1
ATOM 1812 C C . LEU A 1 239 ? -2.736 -19.422 -43.343 1.00 75.06 239 LEU A C 1
ATOM 1814 O O . LEU A 1 239 ? -3.343 -18.513 -42.783 1.00 75.06 239 LEU A O 1
ATOM 1818 N N . GLY A 1 240 ? -1.835 -19.173 -44.301 1.00 80.06 240 GLY A N 1
ATOM 1819 C CA . GLY A 1 240 ? -1.442 -17.834 -44.752 1.00 80.06 240 GLY A CA 1
ATOM 1820 C C . GLY A 1 240 ? 0.039 -17.516 -44.520 1.00 80.06 240 GLY A C 1
ATOM 1821 O O . GLY A 1 240 ? 0.844 -18.375 -44.151 1.00 80.06 240 GLY A O 1
ATOM 1822 N N . ALA A 1 241 ? 0.428 -16.266 -44.777 1.00 75.19 241 ALA A N 1
ATOM 1823 C CA . ALA A 1 241 ? 1.801 -15.806 -44.585 1.00 75.19 241 ALA A CA 1
ATOM 1824 C C . ALA A 1 241 ? 2.084 -15.529 -43.098 1.00 75.19 241 ALA A C 1
ATOM 1826 O O . ALA A 1 241 ? 1.498 -14.620 -42.511 1.00 75.19 241 ALA A O 1
ATOM 1827 N N . MET A 1 242 ? 3.010 -16.281 -42.501 1.00 69.62 242 MET A N 1
ATOM 1828 C CA . MET A 1 242 ? 3.555 -15.992 -41.174 1.00 69.62 242 MET A CA 1
ATOM 1829 C C . MET A 1 242 ? 4.846 -15.181 -41.314 1.00 69.62 242 MET A C 1
ATOM 1831 O O . MET A 1 242 ? 5.727 -15.534 -42.096 1.00 69.62 242 MET A O 1
ATOM 1835 N N . VAL A 1 243 ? 4.985 -14.093 -40.557 1.00 77.81 243 VAL A N 1
ATOM 1836 C CA . VAL A 1 243 ? 6.218 -13.291 -40.518 1.00 77.81 243 VAL A CA 1
ATOM 1837 C C . VAL A 1 243 ? 6.932 -13.570 -39.206 1.00 77.81 243 VAL A C 1
ATOM 1839 O O . VAL A 1 243 ? 6.409 -13.279 -38.134 1.00 77.81 243 VAL A O 1
ATOM 1842 N N . THR A 1 244 ? 8.134 -14.131 -39.286 1.00 80.56 244 THR A N 1
ATOM 1843 C CA . THR A 1 244 ? 9.028 -14.295 -38.138 1.00 80.56 244 THR A CA 1
ATOM 1844 C C . THR A 1 244 ? 9.960 -13.094 -38.062 1.00 80.56 244 THR A C 1
ATOM 1846 O O . THR A 1 244 ? 10.634 -12.758 -39.034 1.00 80.56 244 THR A O 1
ATOM 1849 N N . VAL A 1 245 ? 10.004 -12.438 -36.907 1.00 83.81 245 VAL A N 1
ATOM 1850 C CA . VAL A 1 245 ? 10.901 -11.309 -36.651 1.00 83.81 245 VAL A CA 1
ATOM 1851 C C . VAL A 1 245 ? 12.036 -11.788 -35.762 1.00 83.81 245 VAL A C 1
ATOM 1853 O O . VAL A 1 245 ? 11.797 -12.382 -34.712 1.00 83.81 245 VAL A O 1
ATOM 1856 N N . GLN A 1 246 ? 13.273 -11.555 -36.189 1.00 85.56 246 GLN A N 1
ATOM 1857 C CA . GLN A 1 246 ? 14.462 -11.880 -35.410 1.00 85.56 246 GLN A CA 1
ATOM 1858 C C . GLN A 1 246 ? 15.358 -10.649 -35.254 1.00 85.56 246 GLN A C 1
ATOM 1860 O O . GLN A 1 246 ? 15.473 -9.847 -36.188 1.00 85.56 246 GLN A O 1
ATOM 1865 N N . PRO A 1 247 ? 16.049 -10.494 -34.110 1.00 83.69 247 PRO A N 1
ATOM 1866 C CA . PRO A 1 247 ? 17.060 -9.458 -33.968 1.00 83.69 247 PRO A CA 1
ATOM 1867 C C . PRO A 1 247 ? 18.150 -9.664 -35.023 1.00 83.69 247 PRO A C 1
ATOM 1869 O O . PRO A 1 247 ? 18.637 -10.774 -35.237 1.00 83.69 247 PRO A O 1
ATOM 1872 N N . CYS A 1 248 ? 18.552 -8.585 -35.695 1.00 86.38 248 CYS A N 1
ATOM 1873 C CA . CYS A 1 248 ? 19.548 -8.654 -36.754 1.00 86.38 248 CYS A CA 1
ATOM 1874 C C . CYS A 1 248 ? 20.859 -9.232 -36.196 1.00 86.38 248 CYS A C 1
ATOM 1876 O O . CYS A 1 248 ? 21.444 -8.631 -35.295 1.00 86.38 248 CYS A O 1
ATOM 1878 N N . PRO A 1 249 ? 21.394 -10.337 -36.743 1.00 86.25 249 PRO A N 1
ATOM 1879 C CA . PRO A 1 249 ? 22.582 -10.990 -36.201 1.00 86.25 249 PRO A CA 1
ATOM 1880 C C . PRO A 1 249 ? 23.855 -10.150 -36.383 1.00 86.25 249 PRO A C 1
ATOM 1882 O O . PRO A 1 249 ? 24.835 -10.373 -35.679 1.00 86.25 249 PRO A O 1
ATOM 1885 N N . ARG A 1 250 ? 23.851 -9.165 -37.300 1.00 86.62 250 ARG A N 1
ATOM 1886 C CA . ARG A 1 250 ? 25.004 -8.278 -37.543 1.00 86.62 250 ARG A CA 1
ATOM 1887 C C . ARG A 1 250 ? 25.114 -7.184 -36.478 1.00 86.62 250 ARG A C 1
ATOM 1889 O O . ARG A 1 250 ? 26.196 -6.981 -35.948 1.00 86.62 250 ARG A O 1
ATOM 1896 N N . CYS A 1 251 ? 24.017 -6.501 -36.139 1.00 80.50 251 CYS A N 1
ATOM 1897 C CA . CYS A 1 251 ? 24.016 -5.433 -35.124 1.00 80.50 251 CYS A CA 1
ATOM 1898 C C . CYS A 1 251 ? 23.418 -5.843 -33.771 1.00 80.50 251 CYS A C 1
ATOM 1900 O O . CYS A 1 251 ? 23.360 -5.019 -32.860 1.00 80.50 251 CYS A O 1
ATOM 1902 N N . LYS A 1 252 ? 22.968 -7.094 -33.629 1.00 81.94 252 LYS A N 1
ATOM 1903 C CA . LYS A 1 252 ? 22.346 -7.659 -32.421 1.00 81.94 252 LYS A CA 1
ATOM 1904 C C . LYS A 1 252 ? 21.198 -6.796 -31.882 1.00 81.94 252 LYS A C 1
ATOM 1906 O O . LYS A 1 252 ? 21.156 -6.492 -30.696 1.00 81.94 252 LYS A O 1
ATOM 1911 N N . GLY A 1 253 ? 20.307 -6.337 -32.762 1.00 74.69 253 GLY A N 1
ATOM 1912 C CA . GLY A 1 253 ? 19.175 -5.488 -32.367 1.00 74.69 253 GLY A CA 1
ATOM 1913 C C . GLY A 1 253 ? 19.455 -3.983 -32.352 1.00 74.69 253 GLY A C 1
ATOM 1914 O O . GLY A 1 253 ? 18.516 -3.200 -32.310 1.00 74.69 253 GLY A O 1
ATOM 1915 N N . LYS A 1 254 ? 20.720 -3.540 -32.424 1.00 74.62 254 LYS A N 1
ATOM 1916 C CA . LYS A 1 254 ? 21.072 -2.118 -32.224 1.00 74.62 254 LYS A CA 1
ATOM 1917 C C . LYS A 1 254 ? 20.770 -1.205 -33.416 1.00 74.62 254 LYS A C 1
ATOM 1919 O O . LYS A 1 254 ? 20.866 0.008 -33.276 1.00 74.62 254 LYS A O 1
ATOM 1924 N N . GLY A 1 255 ? 20.511 -1.754 -34.603 1.00 77.44 255 GLY A N 1
ATOM 1925 C CA . GLY A 1 255 ? 20.292 -0.983 -35.839 1.00 77.44 255 GLY A CA 1
ATOM 1926 C C . GLY A 1 255 ? 21.550 -0.319 -36.412 1.00 77.44 255 GLY A C 1
ATOM 1927 O O . GLY A 1 255 ? 21.672 -0.153 -37.618 1.00 77.44 255 GLY A O 1
ATOM 1928 N N . SER A 1 256 ? 22.551 -0.042 -35.587 1.00 81.06 256 SER A N 1
ATOM 1929 C CA . SER A 1 256 ? 23.846 0.510 -35.981 1.00 81.06 256 SER A CA 1
ATOM 1930 C C . SER A 1 256 ? 24.999 -0.409 -35.593 1.00 81.06 256 SER A C 1
ATOM 1932 O O . SER A 1 256 ? 24.895 -1.187 -34.643 1.00 81.06 256 SER A O 1
ATOM 1934 N N . LEU A 1 257 ? 26.118 -0.269 -36.292 1.00 80.12 257 LEU A N 1
ATOM 1935 C CA . LEU A 1 257 ? 27.410 -0.840 -35.938 1.00 80.12 257 LEU A CA 1
ATOM 1936 C C . LEU A 1 257 ? 28.317 0.276 -35.419 1.00 80.12 257 LEU A C 1
ATOM 1938 O O . LEU A 1 257 ? 28.324 1.385 -35.951 1.00 80.12 257 LEU A O 1
ATOM 1942 N N . THR A 1 258 ? 29.073 -0.019 -34.370 1.00 70.81 258 THR A N 1
ATOM 1943 C CA . THR A 1 258 ? 30.152 0.839 -33.877 1.00 70.81 258 THR A CA 1
ATOM 1944 C C . THR A 1 258 ? 31.485 0.216 -34.276 1.00 70.81 258 THR A C 1
ATOM 1946 O O . THR A 1 258 ? 31.626 -1.004 -34.212 1.00 70.81 258 THR A O 1
ATOM 1949 N N . GLY A 1 259 ? 32.457 1.032 -34.698 1.00 69.88 259 GLY A N 1
ATOM 1950 C CA . GLY A 1 259 ? 33.811 0.542 -34.995 1.00 69.88 259 GLY A CA 1
ATOM 1951 C C . GLY A 1 259 ? 34.493 -0.021 -33.744 1.00 69.88 259 GLY A C 1
ATOM 1952 O O . GLY A 1 259 ? 34.964 -1.154 -33.740 1.00 69.88 259 GLY A O 1
ATOM 1953 N N . SER A 1 260 ? 34.453 0.735 -32.643 1.00 81.81 260 SER A N 1
ATOM 1954 C CA . SER A 1 260 ? 34.828 0.268 -31.308 1.00 81.81 260 SER A CA 1
ATOM 1955 C C . SER A 1 260 ? 33.768 0.674 -30.284 1.00 81.81 260 SER A C 1
ATOM 1957 O O . SER A 1 260 ? 33.175 1.754 -30.341 1.00 81.81 260 SER A O 1
ATOM 1959 N N . SER A 1 261 ? 33.465 -0.239 -29.360 1.00 85.81 261 SER A N 1
ATOM 1960 C CA . SER A 1 261 ? 32.475 0.012 -28.309 1.00 85.81 261 SER A CA 1
ATOM 1961 C C . SER A 1 261 ? 33.066 0.915 -27.231 1.00 85.81 261 SER A C 1
ATOM 1963 O O . SER A 1 261 ? 34.218 0.741 -26.844 1.00 85.81 261 SER A O 1
ATOM 1965 N N . CYS A 1 262 ? 32.265 1.850 -26.718 1.00 87.75 262 CYS A N 1
ATOM 1966 C CA . CYS A 1 262 ? 32.662 2.718 -25.613 1.00 87.75 262 CYS A CA 1
ATOM 1967 C C . CYS A 1 262 ? 33.104 1.878 -24.410 1.00 87.75 262 CYS A C 1
ATOM 1969 O O . CYS A 1 262 ? 32.324 1.060 -23.920 1.00 87.75 262 CYS A O 1
ATOM 1971 N N . ALA A 1 263 ? 34.314 2.114 -23.902 1.00 89.94 263 ALA A N 1
ATOM 1972 C CA . ALA A 1 263 ? 34.851 1.360 -22.768 1.00 89.94 263 ALA A CA 1
ATOM 1973 C C . ALA A 1 263 ? 34.011 1.521 -21.484 1.00 89.94 263 ALA A C 1
ATOM 1975 O O . ALA A 1 263 ? 33.837 0.564 -20.734 1.00 89.94 263 ALA A O 1
ATOM 1976 N N . GLN A 1 264 ? 33.440 2.711 -21.257 1.00 90.50 264 GLN A N 1
ATOM 1977 C CA . GLN A 1 264 ? 32.712 3.031 -20.025 1.00 90.50 264 GLN A CA 1
ATOM 1978 C C . GLN A 1 264 ? 31.346 2.337 -19.946 1.00 90.50 264 GLN A C 1
ATOM 1980 O O . GLN A 1 264 ? 31.023 1.717 -18.939 1.00 90.50 264 GLN A O 1
ATOM 1985 N N . CYS A 1 265 ? 30.540 2.421 -21.008 1.00 87.19 265 CYS A N 1
ATOM 1986 C CA . CYS A 1 265 ? 29.207 1.806 -21.052 1.00 87.19 265 CYS A CA 1
ATOM 1987 C C . CYS A 1 265 ? 29.175 0.466 -21.797 1.00 87.19 265 CYS A C 1
ATOM 1989 O O . CYS A 1 265 ? 28.102 -0.091 -22.009 1.00 87.19 265 CYS A O 1
ATOM 1991 N N . ARG A 1 266 ? 30.332 -0.033 -22.252 1.00 87.62 266 ARG A N 1
ATOM 1992 C CA . ARG A 1 266 ? 30.484 -1.287 -23.013 1.00 87.62 266 ARG A CA 1
ATOM 1993 C C . ARG A 1 266 ? 29.562 -1.374 -24.235 1.00 87.62 266 ARG A C 1
ATOM 1995 O O . ARG A 1 266 ? 29.070 -2.438 -24.595 1.00 87.62 266 ARG A O 1
ATOM 2002 N N . GLY A 1 267 ? 29.327 -0.234 -24.881 1.00 81.44 267 GLY A N 1
ATOM 2003 C CA . GLY A 1 267 ? 28.479 -0.147 -26.070 1.00 81.44 267 GLY A CA 1
ATOM 2004 C C . GLY A 1 267 ? 26.978 0.006 -25.818 1.00 81.44 267 GLY A C 1
ATOM 2005 O O . GLY A 1 267 ? 26.214 -0.031 -26.785 1.00 81.44 267 GLY A O 1
ATOM 2006 N N . GLU A 1 268 ? 26.541 0.184 -24.570 1.00 79.56 268 GLU A N 1
ATOM 2007 C CA . GLU A 1 268 ? 25.124 0.380 -24.220 1.00 79.56 268 GLU A CA 1
ATOM 2008 C C . GLU A 1 268 ? 24.634 1.820 -24.427 1.00 79.56 268 GLU A C 1
ATOM 2010 O O . GLU A 1 268 ? 23.436 2.058 -24.564 1.00 79.56 268 GLU A O 1
ATOM 2015 N N . GLY A 1 269 ? 25.542 2.799 -24.428 1.00 83.44 269 GLY A N 1
ATOM 2016 C CA . GLY A 1 269 ? 25.211 4.226 -24.513 1.00 83.44 269 GLY A CA 1
ATOM 2017 C C . GLY A 1 269 ? 24.618 4.817 -23.229 1.00 83.44 269 GLY A C 1
ATOM 2018 O O . GLY A 1 269 ? 24.529 6.033 -23.098 1.00 83.44 269 GLY A O 1
ATOM 2019 N N . GLN A 1 270 ? 24.268 3.986 -22.249 1.00 87.00 270 GLN A N 1
ATOM 2020 C CA . GLN A 1 270 ? 23.702 4.400 -20.969 1.00 87.00 270 GLN A CA 1
ATOM 2021 C C . GLN A 1 270 ? 24.478 3.785 -19.799 1.00 87.00 270 GLN A C 1
ATOM 2023 O O . GLN A 1 270 ? 25.097 2.730 -19.948 1.00 87.00 270 GLN A O 1
ATOM 2028 N N . LEU A 1 271 ? 24.433 4.435 -18.639 1.00 87.75 271 LEU A N 1
ATOM 2029 C CA . LEU A 1 271 ? 25.016 3.960 -17.383 1.00 87.75 271 LEU A CA 1
ATOM 2030 C C . LEU A 1 271 ? 23.927 3.866 -16.316 1.00 87.75 271 LEU A C 1
ATOM 2032 O O . LEU A 1 271 ? 22.977 4.643 -16.329 1.00 87.75 271 LEU A O 1
ATOM 2036 N N . LEU A 1 272 ? 24.042 2.893 -15.410 1.00 88.00 272 LEU A N 1
ATOM 2037 C CA . LEU A 1 272 ? 23.168 2.809 -14.243 1.00 88.00 272 LEU A CA 1
ATOM 2038 C C . LEU A 1 272 ? 23.729 3.720 -13.147 1.00 88.00 272 LEU A C 1
ATOM 2040 O O . LEU A 1 272 ? 24.858 3.525 -12.705 1.00 88.00 272 LEU A O 1
ATOM 2044 N N . GLU A 1 273 ? 22.934 4.684 -12.705 1.00 87.38 273 GLU A N 1
ATOM 2045 C CA . GLU A 1 273 ? 23.279 5.646 -11.661 1.00 87.38 273 GLU A CA 1
ATOM 2046 C C . GLU A 1 273 ? 22.319 5.515 -10.481 1.00 87.38 273 GLU A C 1
ATOM 2048 O O . GLU A 1 273 ? 21.119 5.292 -10.667 1.00 87.38 273 GLU A O 1
ATOM 2053 N N . SER A 1 274 ? 22.846 5.691 -9.268 1.00 89.31 274 SER A N 1
ATOM 2054 C CA . SER A 1 274 ? 22.035 5.902 -8.070 1.00 89.31 274 SER A CA 1
ATOM 2055 C C . SER A 1 274 ? 21.862 7.402 -7.864 1.00 89.31 274 SER A C 1
ATOM 2057 O O . SER A 1 274 ? 22.854 8.130 -7.827 1.00 89.31 274 SER A O 1
ATOM 2059 N N . LYS A 1 275 ? 20.623 7.874 -7.744 1.00 88.75 275 LYS A N 1
ATOM 2060 C CA . LYS A 1 275 ? 20.313 9.269 -7.427 1.00 88.75 275 LYS A CA 1
ATOM 2061 C C . LYS A 1 275 ? 19.421 9.324 -6.201 1.00 88.75 275 LYS A C 1
ATOM 2063 O O . LYS A 1 275 ? 18.391 8.664 -6.154 1.00 88.75 275 LYS A O 1
ATOM 2068 N N . GLN A 1 276 ? 19.785 10.191 -5.272 1.00 93.44 276 GLN A N 1
ATOM 2069 C CA . GLN A 1 276 ? 18.940 10.532 -4.149 1.00 93.44 276 GLN A CA 1
ATOM 2070 C C . GLN A 1 276 ? 17.896 11.577 -4.570 1.00 93.44 276 GLN A C 1
ATOM 2072 O O . GLN A 1 276 ? 18.234 12.588 -5.194 1.00 93.44 276 GLN A O 1
ATOM 2077 N N . ILE A 1 277 ? 16.629 11.331 -4.250 1.00 91.44 277 ILE A N 1
ATOM 2078 C CA . ILE A 1 277 ? 15.523 12.267 -4.472 1.00 91.44 277 ILE A CA 1
ATOM 2079 C C . ILE A 1 277 ? 14.809 12.540 -3.151 1.00 91.44 277 ILE A C 1
ATOM 2081 O O . ILE A 1 277 ? 14.608 11.635 -2.343 1.00 91.44 277 ILE A O 1
ATOM 2085 N N . THR A 1 278 ? 14.418 13.793 -2.935 1.00 93.62 278 THR A N 1
ATOM 2086 C CA . THR A 1 278 ? 13.612 14.203 -1.781 1.00 93.62 278 THR A CA 1
ATOM 2087 C C . THR A 1 278 ? 12.181 14.440 -2.224 1.00 93.62 278 THR A C 1
ATOM 2089 O O . THR A 1 278 ? 11.928 15.104 -3.230 1.00 93.62 278 THR A O 1
ATOM 2092 N N . VAL A 1 279 ? 11.241 13.898 -1.461 1.00 93.06 279 VAL A N 1
ATOM 2093 C CA . VAL A 1 279 ? 9.823 13.848 -1.799 1.00 93.06 279 VAL A CA 1
ATOM 2094 C C . VAL A 1 279 ? 9.019 14.318 -0.602 1.00 93.06 279 VAL A C 1
ATOM 2096 O O . VAL A 1 279 ? 9.326 13.986 0.544 1.00 93.06 279 VAL A O 1
ATOM 2099 N N . LYS A 1 280 ? 7.996 15.125 -0.867 1.00 92.88 280 LYS A N 1
ATOM 2100 C CA . LYS A 1 280 ? 7.065 15.587 0.155 1.00 92.88 280 LYS A CA 1
ATOM 2101 C C . LYS A 1 280 ? 5.859 14.658 0.152 1.00 92.88 280 LYS A C 1
ATOM 2103 O O . LYS A 1 280 ? 5.072 14.687 -0.789 1.00 92.88 280 LYS A O 1
ATOM 2108 N N . VAL A 1 281 ? 5.772 13.812 1.168 1.00 92.12 281 VAL A N 1
ATOM 2109 C CA . VAL A 1 281 ? 4.640 12.925 1.418 1.00 92.12 281 VAL A CA 1
ATOM 2110 C C . VAL A 1 281 ? 3.523 13.767 2.035 1.00 92.12 281 VAL A C 1
ATOM 2112 O O . VAL A 1 281 ? 3.750 14.347 3.101 1.00 92.12 281 VAL A O 1
ATOM 2115 N N . PRO A 1 282 ? 2.353 13.879 1.386 1.00 87.75 282 PRO A N 1
ATOM 2116 C CA . PRO A 1 282 ? 1.241 14.626 1.951 1.00 87.75 282 PRO A CA 1
ATOM 2117 C C . PRO A 1 282 ? 0.671 13.910 3.181 1.00 87.75 282 PRO A C 1
ATOM 2119 O O . PRO A 1 282 ? 0.836 12.704 3.353 1.00 87.75 282 PRO A O 1
ATOM 2122 N N . ALA A 1 283 ? -0.022 14.657 4.037 1.00 89.25 283 ALA A N 1
ATOM 2123 C CA . ALA A 1 283 ? -0.768 14.073 5.145 1.00 89.25 283 ALA A CA 1
ATOM 2124 C C . ALA A 1 283 ? -1.976 13.259 4.654 1.00 89.25 283 ALA A C 1
ATOM 2126 O O . ALA A 1 283 ? -2.576 13.575 3.622 1.00 89.25 283 ALA A O 1
ATOM 2127 N N . ARG A 1 284 ? -2.364 12.260 5.451 1.00 81.56 284 ARG A N 1
ATOM 2128 C CA . ARG A 1 284 ? -3.450 11.294 5.210 1.00 81.56 284 ARG A CA 1
ATOM 2129 C C . ARG A 1 284 ? -3.249 10.435 3.961 1.00 81.56 284 ARG A C 1
ATOM 2131 O O . ARG A 1 284 ? -4.208 10.102 3.269 1.00 81.56 284 ARG A O 1
ATOM 2138 N N . VAL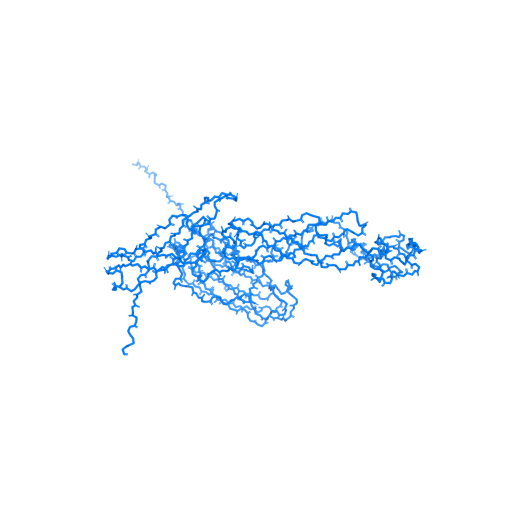 A 1 285 ? -2.003 10.075 3.662 1.00 77.75 285 VAL A N 1
ATOM 2139 C CA . VAL A 1 285 ? -1.732 9.042 2.653 1.00 77.75 285 VAL A CA 1
ATOM 2140 C C . VAL A 1 285 ? -2.065 7.664 3.208 1.00 77.75 285 VAL A C 1
ATOM 2142 O O . VAL A 1 285 ? -1.849 7.389 4.387 1.00 77.75 285 VAL A O 1
ATOM 2145 N N . VAL A 1 286 ? -2.558 6.786 2.344 1.00 69.56 286 VAL A N 1
ATOM 2146 C CA . VAL A 1 286 ? -2.787 5.376 2.651 1.00 69.56 286 VAL A CA 1
ATOM 2147 C C . VAL A 1 286 ? -1.908 4.497 1.764 1.00 69.56 286 VAL A C 1
ATOM 2149 O O . VAL A 1 286 ? -1.275 4.951 0.805 1.00 69.56 286 VAL A O 1
ATOM 2152 N N . THR A 1 287 ? -1.812 3.219 2.116 1.00 65.12 287 THR A N 1
ATOM 2153 C CA . THR A 1 287 ? -1.125 2.238 1.273 1.00 65.12 287 THR A CA 1
ATOM 2154 C C . THR A 1 287 ? -1.783 2.185 -0.106 1.00 65.12 287 THR A C 1
ATOM 2156 O O . THR A 1 287 ? -3.006 2.190 -0.212 1.00 65.12 287 THR A O 1
ATOM 2159 N N . GLY A 1 288 ? -0.966 2.147 -1.158 1.00 59.62 288 GLY A N 1
ATOM 2160 C CA . GLY A 1 288 ? -1.418 2.141 -2.549 1.00 59.62 288 GLY A CA 1
ATOM 2161 C C . GLY A 1 288 ? -1.509 3.526 -3.194 1.00 59.62 288 GLY A C 1
ATOM 2162 O O . GLY A 1 288 ? -1.577 3.603 -4.420 1.00 59.62 288 GLY A O 1
A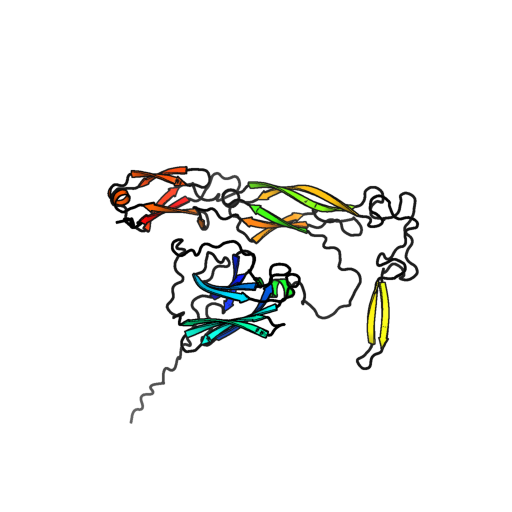TOM 2163 N N . ASN A 1 289 ? -1.430 4.628 -2.430 1.00 71.31 289 ASN A N 1
ATOM 2164 C CA . ASN A 1 289 ? -1.294 5.962 -3.021 1.00 71.31 289 ASN A CA 1
ATOM 2165 C C . ASN A 1 289 ? -0.075 6.013 -3.953 1.00 71.31 289 ASN A C 1
ATOM 2167 O O . ASN A 1 289 ? 1.021 5.597 -3.577 1.00 71.31 289 ASN A O 1
ATOM 2171 N N . VAL A 1 290 ? -0.254 6.578 -5.150 1.00 67.62 290 VAL A N 1
ATOM 2172 C CA . VAL A 1 290 ? 0.827 6.725 -6.129 1.00 67.62 290 VAL A CA 1
ATOM 2173 C C . VAL A 1 290 ? 1.219 8.191 -6.274 1.00 67.62 290 VAL A C 1
ATOM 2175 O O . VAL A 1 290 ? 0.394 9.036 -6.618 1.00 67.62 290 VAL A O 1
ATOM 2178 N N . ME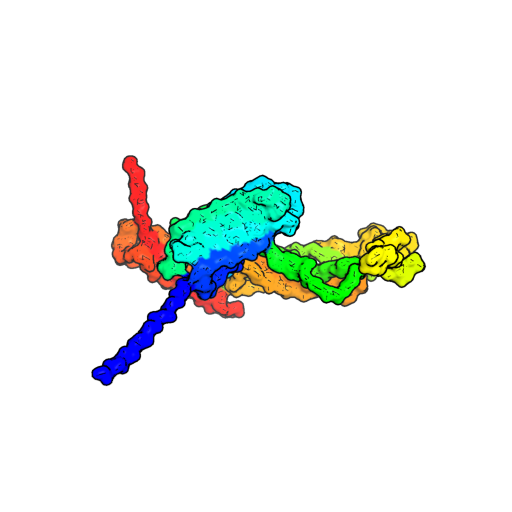T A 1 291 ? 2.495 8.499 -6.044 1.00 78.31 291 MET A N 1
ATOM 2179 C CA . MET A 1 291 ? 3.057 9.835 -6.255 1.00 78.31 291 MET A CA 1
ATOM 2180 C C . MET A 1 291 ? 3.958 9.844 -7.488 1.00 78.31 291 MET A C 1
ATOM 2182 O O . MET A 1 291 ? 4.821 8.985 -7.643 1.00 78.31 291 MET A O 1
ATOM 2186 N N . ARG A 1 292 ? 3.798 10.846 -8.355 1.00 81.75 292 ARG A N 1
ATOM 2187 C CA . ARG A 1 292 ? 4.586 10.977 -9.586 1.00 81.75 292 ARG A CA 1
ATOM 2188 C C . ARG A 1 292 ? 5.667 12.040 -9.446 1.00 81.75 292 ARG A C 1
ATOM 2190 O O . ARG A 1 292 ? 5.372 13.184 -9.105 1.00 81.75 292 ARG A O 1
ATOM 2197 N N . ILE A 1 293 ? 6.892 11.692 -9.822 1.00 84.69 293 ILE A N 1
ATOM 2198 C CA . ILE A 1 293 ? 8.022 12.621 -9.902 1.00 84.69 293 ILE A CA 1
ATOM 2199 C C . ILE A 1 293 ? 8.484 12.704 -11.348 1.00 84.69 293 ILE A C 1
ATOM 2201 O O . ILE A 1 293 ? 9.015 11.746 -11.910 1.00 84.69 293 ILE A O 1
ATOM 2205 N N . ALA A 1 294 ? 8.243 13.859 -11.961 1.00 84.31 294 ALA A N 1
ATOM 2206 C CA . ALA A 1 294 ? 8.480 14.060 -13.380 1.00 84.31 294 ALA A CA 1
ATOM 2207 C C . ALA A 1 294 ? 9.973 14.123 -13.722 1.00 84.31 294 ALA A C 1
ATOM 2209 O O . ALA A 1 294 ? 10.744 14.791 -13.039 1.00 84.31 294 ALA A O 1
ATOM 2210 N N . GLY A 1 295 ? 10.367 13.458 -14.811 1.00 86.38 295 GLY A N 1
ATOM 2211 C CA . GLY A 1 295 ? 11.702 13.587 -15.401 1.00 86.38 295 GLY A CA 1
ATOM 2212 C C . GLY A 1 295 ? 12.851 13.016 -14.563 1.00 86.38 295 GLY A C 1
ATOM 2213 O O . GLY A 1 295 ? 14.016 13.301 -14.846 1.00 86.38 295 GLY A O 1
ATOM 2214 N N . GLU A 1 296 ? 12.559 12.223 -13.532 1.00 87.38 296 GLU A N 1
ATOM 2215 C CA . GLU A 1 296 ? 13.587 11.656 -12.655 1.00 87.38 296 GLU A CA 1
ATOM 2216 C C . GLU A 1 296 ? 13.959 10.206 -12.979 1.00 87.38 296 GLU A C 1
ATOM 2218 O O . GLU A 1 296 ? 14.960 9.715 -12.451 1.00 87.38 296 GLU A O 1
ATOM 2223 N N . ALA A 1 297 ? 13.233 9.548 -13.885 1.00 87.75 297 ALA A N 1
ATOM 2224 C CA . ALA A 1 297 ? 13.474 8.155 -14.245 1.00 87.75 297 ALA A CA 1
ATOM 2225 C C . ALA A 1 297 ? 14.507 7.988 -15.379 1.00 87.75 297 ALA A C 1
ATOM 2227 O O . ALA A 1 297 ? 15.462 8.764 -15.492 1.00 87.75 297 ALA A O 1
ATOM 2228 N N . ASN A 1 298 ? 14.380 6.928 -16.180 1.00 84.38 298 ASN A N 1
ATOM 2229 C CA . ASN A 1 298 ? 15.345 6.586 -17.223 1.00 84.38 298 ASN A CA 1
ATOM 2230 C C . ASN A 1 298 ? 15.316 7.618 -18.360 1.00 84.38 298 ASN A C 1
ATOM 2232 O O . ASN A 1 298 ? 14.261 8.163 -18.683 1.00 84.38 298 ASN A O 1
ATOM 2236 N N . HIS A 1 299 ? 16.459 7.851 -19.014 1.00 82.62 299 HIS A N 1
ATOM 2237 C CA . HIS A 1 299 ? 16.442 8.535 -20.311 1.00 82.62 299 HIS A CA 1
ATOM 2238 C C . HIS A 1 299 ? 15.845 7.637 -21.392 1.00 82.62 299 HIS A C 1
ATOM 2240 O O . HIS A 1 299 ? 16.085 6.421 -21.419 1.00 82.62 299 HIS A O 1
ATOM 2246 N N . THR A 1 300 ? 15.173 8.267 -22.352 1.00 72.56 300 THR A N 1
ATOM 2247 C CA . THR A 1 300 ? 14.869 7.649 -23.641 1.00 72.56 300 THR A CA 1
ATOM 2248 C C . THR A 1 300 ? 16.138 7.171 -24.343 1.00 72.56 300 THR A C 1
ATOM 2250 O O . THR A 1 300 ? 17.255 7.614 -24.060 1.00 72.56 300 THR A O 1
ATOM 2253 N N . ALA A 1 301 ? 15.977 6.235 -25.280 1.00 67.81 301 ALA A N 1
ATOM 2254 C CA . ALA A 1 301 ? 17.099 5.679 -26.034 1.00 67.81 301 ALA A CA 1
ATOM 2255 C C . ALA A 1 301 ? 17.859 6.740 -26.857 1.00 67.81 301 ALA A C 1
ATOM 2257 O O . ALA A 1 301 ? 19.060 6.590 -27.070 1.00 67.81 301 ALA A O 1
ATOM 2258 N N . ASP A 1 302 ? 17.179 7.810 -27.281 1.00 68.75 302 ASP A N 1
ATOM 2259 C CA . ASP A 1 302 ? 17.764 8.968 -27.969 1.00 68.75 302 ASP A CA 1
ATOM 2260 C C . ASP A 1 302 ? 18.303 10.044 -27.008 1.00 68.75 302 ASP A C 1
ATOM 2262 O O . ASP A 1 302 ? 18.921 11.008 -27.453 1.00 68.75 302 ASP A O 1
ATOM 2266 N N . GLY A 1 303 ? 18.077 9.889 -25.699 1.00 71.06 303 GLY A N 1
ATOM 2267 C CA . GLY A 1 303 ? 18.594 10.784 -24.673 1.00 71.06 303 GLY A CA 1
ATOM 2268 C C . GLY A 1 303 ? 17.876 12.125 -24.528 1.00 71.06 303 GLY A C 1
ATOM 2269 O O . GLY A 1 303 ? 18.299 12.931 -23.702 1.00 71.06 303 GLY A O 1
ATOM 2270 N N . LYS A 1 304 ? 16.817 12.383 -25.305 1.00 76.00 304 LYS A N 1
ATOM 2271 C CA . LYS A 1 304 ? 16.161 13.700 -25.361 1.00 76.00 304 LYS A CA 1
ATOM 2272 C C . LYS A 1 304 ? 15.191 13.961 -24.217 1.00 76.00 304 LYS A C 1
ATOM 2274 O O . LYS A 1 304 ? 14.976 15.116 -23.862 1.00 76.00 304 LYS A O 1
ATOM 2279 N N . SER A 1 305 ? 14.594 12.919 -23.648 1.00 80.25 305 SER A N 1
ATOM 2280 C CA . SER A 1 305 ? 13.636 13.055 -22.553 1.00 80.25 305 SER A CA 1
ATOM 2281 C C . SER A 1 305 ? 13.861 12.001 -21.475 1.00 80.25 305 SER A C 1
ATOM 2283 O O . SER A 1 305 ? 14.644 11.058 -21.628 1.00 80.25 305 SER A O 1
ATOM 2285 N N . ARG A 1 306 ? 13.201 12.208 -20.335 1.00 84.50 306 ARG A N 1
ATOM 2286 C CA . ARG A 1 306 ? 13.215 11.306 -19.185 1.00 84.50 306 ARG A CA 1
ATOM 2287 C C . ARG A 1 306 ? 11.798 10.948 -18.788 1.00 84.50 306 ARG A C 1
ATOM 2289 O O . ARG A 1 306 ? 10.891 11.765 -18.938 1.00 84.50 306 ARG A O 1
ATOM 2296 N N . GLY A 1 307 ? 11.648 9.752 -18.246 1.00 83.44 307 GLY A N 1
ATOM 2297 C CA . GLY A 1 307 ? 10.384 9.278 -17.704 1.00 83.44 307 GLY A CA 1
ATOM 2298 C C . GLY A 1 307 ? 10.148 9.767 -16.285 1.00 83.44 307 GLY A C 1
ATOM 2299 O O . GLY A 1 307 ? 10.944 10.519 -15.707 1.00 83.44 307 GLY A O 1
ATOM 2300 N N . ASN A 1 308 ? 9.061 9.293 -15.699 1.00 80.06 308 ASN A N 1
ATOM 2301 C CA . ASN A 1 308 ? 8.639 9.610 -14.347 1.00 80.06 308 ASN A CA 1
ATOM 2302 C C . ASN A 1 308 ? 8.999 8.502 -13.358 1.00 80.06 308 ASN A C 1
ATOM 2304 O O . ASN A 1 308 ? 8.991 7.317 -13.686 1.00 80.06 308 ASN A O 1
ATOM 2308 N N . VAL A 1 309 ? 9.266 8.889 -12.116 1.00 83.50 309 VAL A N 1
ATOM 2309 C CA . VAL A 1 309 ? 9.309 7.938 -11.005 1.00 83.50 309 VAL A CA 1
ATOM 2310 C C . VAL A 1 309 ? 7.920 7.876 -10.383 1.00 83.50 309 VAL A C 1
ATOM 2312 O O . VAL A 1 309 ? 7.380 8.907 -9.981 1.00 83.50 309 VAL A O 1
ATOM 2315 N N . MET A 1 310 ? 7.358 6.676 -10.313 1.00 79.94 310 MET A N 1
ATOM 2316 C CA . MET A 1 310 ? 6.080 6.377 -9.681 1.00 79.94 310 MET A CA 1
ATOM 2317 C C . MET A 1 310 ? 6.364 5.789 -8.298 1.00 79.94 310 MET A C 1
ATOM 2319 O O . MET A 1 310 ? 6.883 4.682 -8.177 1.00 79.94 310 MET A O 1
ATOM 2323 N N . LEU A 1 311 ? 6.077 6.546 -7.246 1.00 75.69 311 LEU A N 1
ATOM 2324 C CA . LEU A 1 311 ? 6.250 6.098 -5.870 1.00 75.69 311 LEU A CA 1
ATOM 2325 C C . LEU A 1 311 ? 4.962 5.472 -5.379 1.00 75.69 311 LEU A C 1
ATOM 2327 O O . LEU A 1 311 ? 3.958 6.169 -5.254 1.00 75.69 311 LEU A O 1
ATOM 2331 N N . VAL A 1 312 ? 5.005 4.179 -5.091 1.00 77.25 312 VAL A N 1
ATOM 2332 C CA . VAL A 1 312 ? 3.885 3.451 -4.498 1.00 77.25 312 VAL A CA 1
ATOM 2333 C C . VAL A 1 312 ? 4.057 3.494 -2.988 1.00 77.25 312 VAL A C 1
ATOM 2335 O O . VAL A 1 312 ? 5.030 2.956 -2.456 1.00 77.25 312 VAL A O 1
ATOM 2338 N N . VAL A 1 313 ? 3.155 4.185 -2.299 1.00 73.06 313 VAL A N 1
ATOM 2339 C CA . VAL A 1 313 ? 3.210 4.353 -0.846 1.00 73.06 313 VAL A CA 1
ATOM 2340 C C . VAL A 1 313 ? 2.843 3.042 -0.159 1.00 73.06 313 VAL A C 1
ATOM 2342 O O . VAL A 1 313 ? 1.798 2.456 -0.439 1.00 73.06 313 VAL A O 1
ATOM 2345 N N . GLN A 1 314 ? 3.679 2.626 0.787 1.00 74.25 314 GLN A N 1
ATOM 2346 C CA . GLN A 1 314 ? 3.416 1.525 1.703 1.00 74.25 314 GLN A CA 1
ATOM 2347 C C . GLN A 1 314 ? 3.452 2.065 3.133 1.00 74.25 314 GLN A C 1
ATOM 2349 O O . GLN A 1 314 ? 4.523 2.410 3.638 1.00 74.25 314 GLN A O 1
ATOM 2354 N N . VAL A 1 315 ? 2.290 2.147 3.785 1.00 79.94 315 VAL A N 1
ATOM 2355 C CA . VAL A 1 315 ? 2.197 2.620 5.171 1.00 79.94 315 VAL A CA 1
ATOM 2356 C C . VAL A 1 315 ? 2.461 1.462 6.130 1.00 79.94 315 VAL A C 1
ATOM 2358 O O . VAL A 1 315 ? 1.824 0.409 6.052 1.00 79.94 315 VAL A O 1
ATOM 2361 N N . GLU A 1 316 ? 3.406 1.655 7.044 1.00 83.06 316 GLU A N 1
ATOM 2362 C CA . GLU A 1 316 ? 3.679 0.722 8.132 1.00 83.06 316 GLU A CA 1
ATOM 2363 C C . GLU A 1 316 ? 2.554 0.800 9.178 1.00 83.06 316 GLU A C 1
ATOM 2365 O O . GLU A 1 316 ? 2.276 1.888 9.693 1.00 83.06 316 GLU A O 1
ATOM 2370 N N . PRO A 1 317 ? 1.897 -0.323 9.523 1.00 77.75 317 PRO A N 1
ATOM 2371 C CA . PRO A 1 317 ? 0.843 -0.324 10.532 1.00 77.75 317 PRO A CA 1
ATOM 2372 C C . PRO A 1 317 ? 1.369 0.085 11.913 1.00 77.75 317 PRO A C 1
ATOM 2374 O O . PRO A 1 317 ? 2.415 -0.398 12.349 1.00 77.75 317 PRO A O 1
ATOM 2377 N N . HIS A 1 318 ? 0.613 0.906 12.646 1.00 80.50 318 HIS A N 1
ATOM 2378 C CA . HIS A 1 318 ? 0.917 1.196 14.048 1.00 80.50 318 HIS A CA 1
ATOM 2379 C C . HIS A 1 318 ? 0.359 0.091 14.964 1.00 80.50 318 HIS A C 1
ATOM 2381 O O . HIS A 1 318 ? -0.751 -0.391 14.733 1.00 80.50 318 HIS A O 1
ATOM 2387 N N . PRO A 1 319 ? 1.079 -0.327 16.023 1.00 82.81 319 PRO A N 1
ATOM 2388 C CA . PRO A 1 319 ? 0.640 -1.427 16.887 1.00 82.81 319 PRO A CA 1
ATOM 2389 C C . PRO A 1 319 ? -0.590 -1.108 17.748 1.00 82.81 319 PRO A C 1
ATOM 2391 O O . PRO A 1 319 ? -1.263 -2.034 18.191 1.00 82.81 319 PRO A O 1
ATOM 2394 N N . LEU A 1 320 ? -0.853 0.175 18.019 1.0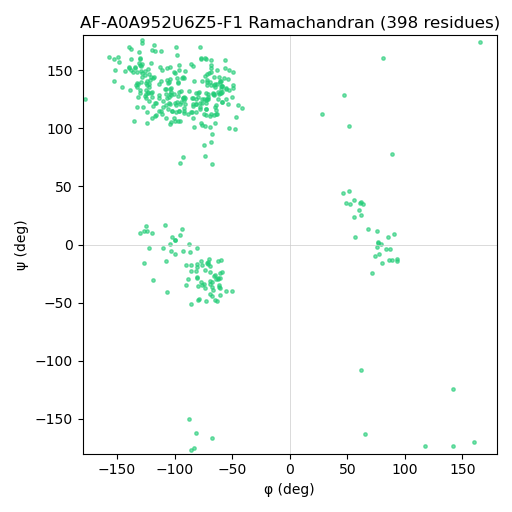0 84.44 320 LEU A N 1
ATOM 2395 C CA . LEU A 1 320 ? -1.889 0.625 18.963 1.00 84.44 320 LEU A CA 1
ATOM 2396 C C . LEU A 1 320 ? -2.889 1.631 18.381 1.00 84.44 320 LEU A C 1
ATOM 2398 O O . LEU A 1 320 ? -3.894 1.909 19.021 1.00 84.44 320 LEU A O 1
ATOM 2402 N N . LEU A 1 321 ? -2.578 2.245 17.237 1.00 85.81 321 LEU A N 1
ATOM 2403 C CA . LEU A 1 321 ? -3.317 3.399 16.725 1.00 85.81 321 LEU A CA 1
ATOM 2404 C C . LEU A 1 321 ? -3.857 3.066 15.344 1.00 85.81 321 LEU A C 1
ATOM 2406 O O . LEU A 1 321 ? -3.158 2.449 14.540 1.00 85.81 321 LEU A O 1
ATOM 2410 N N . THR A 1 322 ? -5.073 3.520 15.070 1.00 82.50 322 THR A N 1
ATOM 2411 C CA . THR A 1 322 ? -5.716 3.379 13.762 1.00 82.50 322 THR A CA 1
ATOM 2412 C C . THR A 1 322 ? -6.134 4.753 13.253 1.00 82.50 322 THR A C 1
ATOM 2414 O O . THR A 1 322 ? -6.603 5.579 14.029 1.00 82.50 322 THR A O 1
ATOM 2417 N N . LEU A 1 323 ? -5.943 5.013 11.959 1.00 78.88 323 LEU A N 1
ATOM 2418 C CA . LEU A 1 323 ? -6.384 6.245 11.307 1.00 78.88 323 LEU A CA 1
ATOM 2419 C C . LEU A 1 323 ? -7.746 5.988 10.658 1.00 78.88 323 LEU A C 1
ATOM 2421 O O . LEU A 1 323 ? -7.857 5.110 9.804 1.00 78.88 323 LEU A O 1
ATOM 2425 N N . MET A 1 324 ? -8.763 6.751 11.053 1.00 74.81 324 MET A N 1
ATOM 2426 C CA . MET A 1 324 ? -10.114 6.683 10.496 1.00 74.81 324 MET A CA 1
ATOM 2427 C C . MET A 1 324 ? -10.515 8.069 9.996 1.00 74.81 324 MET A C 1
ATOM 2429 O O . MET A 1 324 ? -10.796 8.975 10.775 1.00 74.81 324 MET A O 1
ATOM 2433 N N . GLY A 1 325 ? -10.505 8.259 8.676 1.00 79.38 325 GLY A N 1
ATOM 2434 C CA . GLY A 1 325 ? -10.719 9.578 8.084 1.00 79.38 325 GLY A CA 1
ATOM 2435 C C . GLY A 1 325 ? -9.631 10.564 8.517 1.00 79.38 325 GLY A C 1
ATOM 2436 O O . GLY A 1 325 ? -8.489 10.463 8.070 1.00 79.38 325 GLY A O 1
ATOM 2437 N N . ASN A 1 326 ? -9.991 11.514 9.380 1.00 84.25 326 ASN A N 1
ATOM 2438 C CA . ASN A 1 326 ? -9.067 12.508 9.933 1.00 84.25 326 ASN A CA 1
ATOM 2439 C C . ASN A 1 326 ? -8.649 12.211 11.378 1.00 84.25 326 ASN A C 1
ATOM 2441 O O . ASN A 1 326 ? -7.789 12.911 11.911 1.00 84.25 326 ASN A O 1
ATOM 2445 N N . ASP A 1 327 ? -9.233 11.193 11.999 1.00 86.38 327 ASP A N 1
ATOM 2446 C CA . ASP A 1 327 ? -9.162 10.993 13.438 1.00 86.38 327 ASP A CA 1
ATOM 2447 C C . ASP A 1 327 ? -8.350 9.747 13.782 1.00 86.38 327 ASP A C 1
ATOM 2449 O O . ASP A 1 327 ? -8.236 8.794 13.003 1.00 86.38 327 ASP A O 1
ATOM 2453 N N . ILE A 1 328 ? -7.748 9.765 14.965 1.00 91.19 328 ILE A N 1
ATOM 2454 C CA . ILE A 1 328 ? -6.926 8.668 15.469 1.00 91.19 328 ILE A CA 1
ATOM 2455 C C . ILE A 1 328 ? -7.709 7.896 16.513 1.00 91.19 328 ILE A C 1
ATOM 2457 O O . ILE A 1 328 ? -8.227 8.467 17.463 1.00 91.19 328 ILE A O 1
ATOM 2461 N N . HIS A 1 329 ? -7.763 6.582 16.370 1.00 90.69 329 HIS A N 1
ATOM 2462 C CA . HIS A 1 329 ? -8.466 5.702 17.286 1.00 90.69 329 HIS A CA 1
ATOM 2463 C C . HIS A 1 329 ? -7.468 4.892 18.108 1.00 90.69 329 HIS A C 1
ATOM 2465 O O . HIS A 1 329 ? -6.509 4.334 17.571 1.00 90.69 329 HIS A O 1
ATOM 2471 N N . TYR A 1 330 ? -7.715 4.830 19.414 1.00 92.44 330 TYR A N 1
ATOM 2472 C CA . TYR A 1 330 ? -6.972 4.017 20.372 1.00 92.44 330 TYR A CA 1
ATOM 2473 C C . TYR A 1 330 ? -7.949 3.263 21.275 1.00 92.44 330 TYR A C 1
ATOM 2475 O O . TYR A 1 330 ? -8.922 3.844 21.756 1.00 92.44 330 TYR A O 1
ATOM 2483 N N . THR A 1 331 ? -7.672 1.989 21.545 1.00 92.25 331 THR A N 1
ATOM 2484 C CA . THR A 1 331 ? -8.459 1.180 22.483 1.00 92.25 331 THR A CA 1
ATOM 2485 C C . THR A 1 331 ? -7.790 1.163 23.858 1.00 92.25 331 THR A C 1
ATOM 2487 O O . THR A 1 331 ? -6.794 0.466 24.067 1.00 92.25 331 THR A O 1
ATOM 2490 N N . LEU A 1 332 ? -8.351 1.893 24.828 1.00 94.19 332 LEU A N 1
ATOM 2491 C CA . LEU A 1 332 ? -7.888 1.868 26.216 1.00 94.19 332 LEU A CA 1
ATOM 2492 C C . LEU A 1 332 ? -8.529 0.691 26.954 1.00 94.19 332 LEU A C 1
ATOM 2494 O O . LEU A 1 332 ? -9.719 0.702 27.265 1.00 94.19 332 LEU A O 1
ATOM 2498 N N . LYS A 1 333 ? -7.723 -0.322 27.266 1.00 94.50 333 LYS A N 1
ATOM 2499 C CA . LYS A 1 333 ? -8.167 -1.487 28.036 1.00 94.50 333 LYS A CA 1
ATOM 2500 C C . LYS A 1 333 ? -8.100 -1.191 29.533 1.00 94.50 333 LYS A C 1
ATOM 2502 O O . LYS A 1 333 ? -7.011 -0.956 30.050 1.00 94.50 333 LYS A O 1
ATOM 2507 N N . LEU A 1 334 ? -9.241 -1.252 30.215 1.00 94.19 334 LEU A N 1
ATOM 2508 C CA . LEU A 1 334 ? -9.353 -1.079 31.668 1.00 94.19 334 LEU A CA 1
ATOM 2509 C C . LEU A 1 334 ? -9.957 -2.331 32.298 1.00 94.19 334 LEU A C 1
ATOM 2511 O O . LEU A 1 334 ? -10.848 -2.948 31.720 1.00 94.19 334 LEU A O 1
ATOM 2515 N N . ASN A 1 335 ? -9.517 -2.700 33.497 1.00 95.25 335 ASN A N 1
ATOM 2516 C CA . ASN A 1 335 ? -10.268 -3.669 34.293 1.00 95.25 335 ASN A CA 1
ATOM 2517 C C . ASN A 1 335 ? -11.487 -2.988 34.957 1.00 95.25 335 ASN A C 1
ATOM 2519 O O . ASN A 1 335 ? -11.639 -1.763 34.928 1.00 95.25 335 ASN A O 1
ATOM 2523 N N . LYS A 1 336 ? -12.381 -3.788 35.551 1.00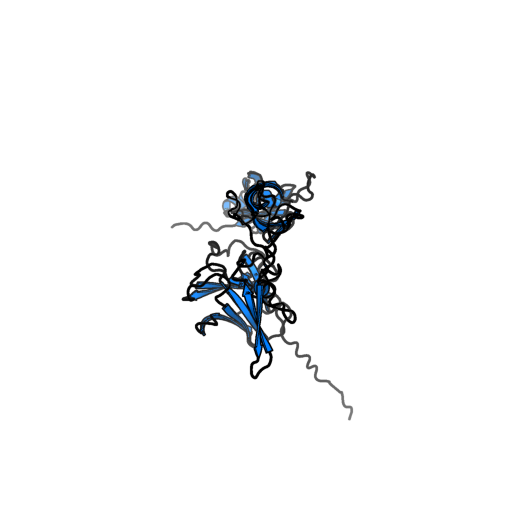 93.56 336 LYS A N 1
ATOM 2524 C CA . LYS A 1 336 ? -13.608 -3.269 36.179 1.00 93.56 336 LYS A CA 1
ATOM 2525 C C . LYS A 1 336 ? -13.325 -2.297 37.329 1.00 93.56 336 LYS A C 1
ATOM 2527 O O . LYS A 1 336 ? -14.027 -1.299 37.445 1.00 93.56 336 LYS A O 1
ATOM 2532 N N . ASP A 1 337 ? -12.292 -2.555 38.129 1.00 94.69 337 ASP A N 1
ATOM 2533 C CA . ASP A 1 337 ? -11.953 -1.720 39.285 1.00 94.69 337 ASP A CA 1
ATOM 2534 C C . ASP A 1 337 ? -11.423 -0.348 38.854 1.00 94.69 337 ASP A C 1
ATOM 2536 O O . ASP A 1 337 ? -11.843 0.677 39.390 1.00 94.69 337 ASP A O 1
ATOM 2540 N N . GLN A 1 338 ? -10.554 -0.315 37.840 1.00 95.81 338 GLN A N 1
ATOM 2541 C CA . GLN A 1 338 ? -10.042 0.910 37.224 1.00 95.81 338 GLN A CA 1
ATOM 2542 C C . GLN A 1 338 ? -11.175 1.749 36.632 1.00 95.81 338 GLN A C 1
ATOM 2544 O O . GLN A 1 338 ? -11.208 2.960 36.824 1.00 95.81 338 GLN A O 1
ATOM 2549 N N . ALA A 1 339 ? -12.125 1.118 35.940 1.00 95.00 339 ALA A N 1
ATOM 2550 C CA . ALA A 1 339 ? -13.270 1.821 35.370 1.00 95.00 339 ALA A CA 1
ATOM 2551 C C . ALA A 1 339 ? -14.245 2.345 36.440 1.00 95.00 339 ALA A C 1
ATOM 2553 O O . ALA A 1 339 ? -14.821 3.419 36.265 1.00 95.00 339 ALA A O 1
ATOM 2554 N N . ALA A 1 340 ? -14.407 1.623 37.555 1.00 96.06 340 ALA A N 1
ATOM 2555 C CA . ALA A 1 340 ? -15.244 2.042 38.678 1.00 96.06 340 ALA A CA 1
ATOM 2556 C C . ALA A 1 340 ? -14.673 3.275 39.396 1.00 96.06 340 ALA A C 1
ATOM 2558 O O . ALA A 1 340 ? -15.414 4.219 39.662 1.00 96.06 340 ALA A O 1
ATOM 2559 N N . HIS A 1 341 ? -13.363 3.307 39.650 1.00 97.06 341 HIS A N 1
ATOM 2560 C CA . HIS A 1 341 ? -12.715 4.419 40.356 1.00 97.06 341 HIS A CA 1
ATOM 2561 C C . HIS A 1 341 ? -12.319 5.583 39.438 1.00 97.06 341 HIS A C 1
ATOM 2563 O O . HIS A 1 341 ? -12.183 6.711 39.909 1.00 97.06 341 HIS A O 1
ATOM 2569 N N . GLY A 1 342 ? -12.149 5.334 38.138 1.00 96.12 342 GLY A N 1
ATOM 2570 C CA . GLY A 1 342 ? -11.579 6.312 37.218 1.00 96.12 342 GLY A CA 1
ATOM 2571 C C . GLY A 1 342 ? -10.115 6.621 37.550 1.00 96.12 342 GLY A C 1
ATOM 2572 O O . GLY A 1 342 ? -9.441 5.873 38.258 1.00 96.12 342 GLY A O 1
ATOM 2573 N N . GLY A 1 343 ? -9.603 7.730 37.020 1.00 96.12 343 GLY A N 1
ATOM 2574 C CA . GLY A 1 343 ? -8.232 8.185 37.259 1.00 96.12 343 GLY A CA 1
ATOM 2575 C C . GLY A 1 343 ? -7.583 8.786 36.019 1.00 96.12 343 GLY A C 1
ATOM 2576 O O . GLY A 1 343 ? -8.228 8.962 34.988 1.00 96.12 343 GLY A O 1
ATOM 2577 N N . THR A 1 344 ? -6.297 9.105 36.115 1.00 97.50 344 THR A N 1
ATOM 2578 C CA . THR A 1 344 ? -5.508 9.618 34.990 1.00 97.50 344 THR A CA 1
ATOM 2579 C C . THR A 1 344 ? -4.721 8.482 34.345 1.00 97.50 344 THR A C 1
ATOM 2581 O O . THR A 1 344 ? -3.985 7.771 35.028 1.00 97.50 344 THR A O 1
ATOM 2584 N N . PHE A 1 345 ? -4.848 8.322 33.030 1.00 96.81 345 PHE A N 1
ATOM 2585 C CA . PHE A 1 345 ? -4.175 7.271 32.268 1.00 96.81 345 PHE A CA 1
ATOM 2586 C C . PHE A 1 345 ? -3.352 7.882 31.138 1.00 96.81 345 PHE A C 1
ATOM 2588 O O . PHE A 1 345 ? -3.822 8.772 30.434 1.00 96.81 345 PHE A O 1
ATOM 2595 N N . ASN A 1 346 ? -2.133 7.380 30.940 1.00 96.62 346 ASN A N 1
ATOM 2596 C CA . ASN A 1 346 ? -1.311 7.764 29.797 1.00 96.62 346 ASN A CA 1
ATOM 2597 C C . ASN A 1 346 ? -1.745 6.962 28.572 1.00 96.62 346 ASN A C 1
ATOM 2599 O O . ASN A 1 346 ? -1.692 5.731 28.580 1.00 96.62 346 ASN A O 1
ATOM 2603 N N . VAL A 1 347 ? -2.160 7.661 27.520 1.00 96.06 347 VAL A N 1
ATOM 2604 C CA . VAL A 1 347 ? -2.568 7.058 26.250 1.00 96.06 347 VAL A CA 1
ATOM 2605 C C . VAL A 1 347 ? -1.555 7.403 25.158 1.00 96.06 347 VAL A C 1
ATOM 2607 O O . VAL A 1 347 ? -1.054 8.531 25.140 1.00 96.06 347 VAL A O 1
ATOM 2610 N N . PRO A 1 348 ? -1.224 6.464 24.255 1.00 95.81 348 PRO A N 1
ATOM 2611 C CA . PRO A 1 348 ? -0.371 6.746 23.108 1.00 95.81 348 PRO A CA 1
ATOM 2612 C C . PRO A 1 348 ? -1.066 7.722 22.158 1.00 95.81 348 PRO A C 1
ATOM 2614 O O . PRO A 1 348 ? -2.277 7.646 21.967 1.00 95.81 348 PRO A O 1
ATOM 2617 N N . THR A 1 349 ? -0.300 8.609 21.542 1.00 95.75 349 THR A N 1
ATOM 2618 C CA . THR A 1 349 ? -0.736 9.561 20.512 1.00 95.75 349 THR A CA 1
ATOM 2619 C C . THR A 1 349 ? 0.197 9.443 19.306 1.00 95.75 349 THR A C 1
ATOM 2621 O O . THR A 1 349 ? 1.186 8.710 19.347 1.00 95.75 349 THR A O 1
ATOM 2624 N N . LEU A 1 350 ? -0.080 10.175 18.224 1.00 93.38 350 LEU A N 1
ATOM 2625 C CA . LEU A 1 350 ? 0.812 10.213 17.056 1.00 93.38 350 LEU A CA 1
ATOM 2626 C C . LEU A 1 350 ? 2.236 10.700 17.374 1.00 93.38 350 LEU A C 1
ATOM 2628 O O . LEU A 1 350 ? 3.156 10.394 16.625 1.00 93.38 350 LEU A O 1
ATOM 2632 N N . GLU A 1 351 ? 2.416 11.471 18.448 1.00 90.56 351 GLU A N 1
ATOM 2633 C CA . GLU A 1 351 ? 3.666 12.179 18.760 1.00 90.56 351 GLU A CA 1
ATOM 2634 C C . GLU A 1 351 ? 4.199 11.843 20.164 1.00 90.56 351 GLU A C 1
ATOM 2636 O O . GLU A 1 351 ? 5.052 12.551 20.697 1.00 90.56 351 GLU A O 1
ATOM 2641 N N . GLY A 1 352 ? 3.707 10.765 20.784 1.00 93.31 352 GLY A N 1
ATOM 2642 C CA . GLY A 1 352 ? 4.151 10.320 22.103 1.00 93.31 352 GLY A CA 1
ATOM 2643 C C . GLY A 1 352 ? 3.002 9.795 22.951 1.00 93.31 352 GLY A C 1
ATOM 2644 O O . GLY A 1 352 ? 2.297 8.871 22.555 1.00 93.31 352 GLY A O 1
ATOM 2645 N N . THR A 1 353 ? 2.829 10.361 24.142 1.00 95.69 353 THR A N 1
ATOM 2646 C CA . THR A 1 353 ? 1.752 9.993 25.066 1.00 95.69 353 THR A CA 1
ATOM 2647 C C . THR A 1 353 ? 1.116 11.233 25.670 1.00 95.69 353 THR A C 1
ATOM 2649 O O . THR A 1 353 ? 1.813 12.216 25.915 1.00 95.69 353 THR A O 1
ATOM 2652 N N . THR A 1 354 ? -0.174 11.170 25.982 1.00 95.56 354 THR A N 1
ATOM 2653 C CA . THR A 1 354 ? -0.875 12.226 26.720 1.00 95.56 354 THR A CA 1
ATOM 2654 C C . THR A 1 354 ? -1.640 11.648 27.906 1.00 95.56 354 THR A C 1
ATOM 2656 O O . THR A 1 354 ? -2.085 10.500 27.865 1.00 95.56 354 THR A O 1
ATOM 2659 N N . ALA A 1 355 ? -1.773 12.431 28.972 1.00 96.88 355 ALA A N 1
ATOM 2660 C CA . ALA A 1 355 ? -2.536 12.058 30.153 1.00 96.88 355 ALA A CA 1
ATOM 2661 C C . ALA A 1 355 ? -4.021 12.374 29.931 1.00 96.88 355 ALA A C 1
ATOM 2663 O O . ALA A 1 355 ? -4.382 13.506 29.611 1.00 96.88 355 ALA A O 1
ATOM 2664 N N . VAL A 1 356 ? -4.887 11.379 30.116 1.00 96.69 356 VAL A N 1
ATOM 2665 C CA . VAL A 1 356 ? -6.335 11.506 29.921 1.00 96.69 356 VAL A CA 1
ATOM 2666 C C . VAL A 1 356 ? -7.058 11.133 31.200 1.00 96.69 356 VAL A C 1
ATOM 2668 O O . VAL A 1 356 ? -6.793 10.090 31.800 1.00 96.69 356 VAL A O 1
ATOM 2671 N N . GLN A 1 357 ? -7.986 11.994 31.611 1.00 97.25 357 GLN A N 1
ATOM 2672 C CA . GLN A 1 357 ? -8.828 11.746 32.769 1.00 97.25 357 GLN A CA 1
ATOM 2673 C C . GLN A 1 357 ? -9.996 10.835 32.387 1.00 97.25 357 GLN A C 1
ATOM 2675 O O . GLN A 1 357 ? -10.824 11.181 31.545 1.00 97.25 357 GLN A O 1
ATOM 2680 N N . ILE A 1 358 ? -10.082 9.690 33.052 1.00 97.44 358 ILE A N 1
ATOM 2681 C CA . ILE A 1 358 ? -11.196 8.753 32.960 1.00 97.44 358 ILE A CA 1
ATOM 2682 C C . ILE A 1 358 ? -12.112 8.989 34.168 1.00 97.44 358 ILE A C 1
ATOM 2684 O O . ILE A 1 358 ? -11.650 8.869 35.308 1.00 97.44 358 ILE A O 1
ATOM 2688 N N . PRO A 1 359 ? -13.393 9.344 33.965 1.00 96.50 359 PRO A N 1
ATOM 2689 C CA . PRO A 1 359 ? -14.340 9.504 35.063 1.00 96.50 359 PRO A CA 1
ATOM 2690 C C . PRO A 1 359 ? -14.585 8.186 35.824 1.00 96.50 359 PRO A C 1
ATOM 2692 O O . PRO A 1 359 ? -14.545 7.114 35.212 1.00 96.50 359 PRO A O 1
ATOM 2695 N N . PRO A 1 360 ? -14.895 8.238 37.131 1.00 97.06 360 PRO A N 1
ATOM 2696 C CA . PRO A 1 360 ? -15.410 7.080 37.857 1.00 97.06 360 PRO A CA 1
ATOM 2697 C C . PRO A 1 360 ? -16.679 6.519 37.201 1.00 97.06 360 PRO A C 1
ATOM 2699 O O . PRO A 1 360 ? -17.458 7.261 36.600 1.00 97.06 360 PRO A O 1
ATOM 2702 N N . ASN A 1 361 ? -16.910 5.217 37.360 1.00 96.56 361 ASN A N 1
ATOM 2703 C CA . ASN A 1 361 ? -18.035 4.478 36.777 1.00 96.56 361 ASN A CA 1
ATOM 2704 C C . ASN A 1 361 ? -18.136 4.591 35.242 1.00 96.56 361 ASN A C 1
ATOM 2706 O O . ASN A 1 361 ? -19.232 4.673 34.685 1.00 96.56 361 ASN A O 1
ATOM 2710 N N . THR A 1 362 ? -16.998 4.592 34.542 1.00 95.56 362 THR A N 1
ATOM 2711 C CA . THR A 1 362 ? -16.979 4.638 33.071 1.00 95.56 362 THR A CA 1
ATOM 2712 C C . THR A 1 362 ? -17.470 3.305 32.472 1.00 95.56 362 THR A C 1
ATOM 2714 O O . THR A 1 362 ? -16.907 2.257 32.795 1.00 95.56 362 THR A O 1
ATOM 2717 N N . PRO A 1 363 ? -18.494 3.303 31.592 1.00 93.44 363 PRO A N 1
ATOM 2718 C CA . PRO A 1 363 ? -19.019 2.075 30.991 1.00 93.44 363 PRO A CA 1
ATOM 2719 C C . PRO A 1 363 ? -18.122 1.520 29.869 1.00 93.44 363 PRO A C 1
ATOM 2721 O O . PRO A 1 363 ? -17.332 2.253 29.269 1.00 93.44 363 PRO A O 1
ATOM 2724 N N . ASP A 1 364 ? -18.284 0.227 29.547 1.00 92.44 364 ASP A N 1
ATOM 2725 C CA . ASP A 1 364 ? -17.669 -0.386 28.354 1.00 92.44 364 ASP A CA 1
ATOM 2726 C C . ASP A 1 364 ? -18.139 0.323 27.079 1.00 92.44 364 ASP A C 1
ATOM 2728 O O . ASP A 1 364 ? -19.305 0.703 26.965 1.00 92.44 364 ASP A O 1
ATOM 2732 N N . GLY A 1 365 ? -17.231 0.514 26.123 1.00 89.06 365 GLY A N 1
ATOM 2733 C CA . GLY A 1 365 ? -17.512 1.198 24.861 1.00 89.06 365 GLY A CA 1
ATOM 2734 C C . GLY A 1 365 ? -17.601 2.723 24.963 1.00 89.06 365 GLY A C 1
ATOM 2735 O O . GLY A 1 365 ? -17.845 3.379 23.951 1.00 89.06 365 GLY A O 1
ATOM 2736 N N . LYS A 1 366 ? -17.393 3.327 26.145 1.00 93.69 366 LYS A N 1
ATOM 2737 C CA . LYS A 1 366 ? -17.333 4.790 26.264 1.00 93.69 366 LYS A CA 1
ATOM 2738 C C . LYS A 1 366 ? -16.215 5.340 25.378 1.00 93.69 366 LYS A C 1
ATOM 2740 O O . LYS A 1 366 ? -15.073 4.899 25.471 1.00 93.69 366 LYS A O 1
ATOM 2745 N N . VAL A 1 367 ? -16.538 6.359 24.584 1.00 94.75 367 VAL A N 1
ATOM 2746 C CA . VAL A 1 367 ? -15.558 7.108 23.793 1.00 94.75 367 VAL A CA 1
ATOM 2747 C C . VAL A 1 367 ? -15.221 8.416 24.497 1.00 94.75 367 VAL A C 1
ATOM 2749 O O . VAL A 1 367 ? -16.118 9.166 24.898 1.00 94.75 367 VAL A O 1
ATOM 2752 N N . ILE A 1 368 ? -13.927 8.678 24.654 1.00 95.06 368 ILE A N 1
ATOM 2753 C CA . ILE A 1 368 ? -13.382 9.948 25.138 1.00 95.06 368 ILE A CA 1
ATOM 2754 C C . ILE A 1 368 ? -12.617 10.584 23.985 1.00 95.06 368 ILE A C 1
ATOM 2756 O O . ILE A 1 368 ? -11.755 9.944 23.390 1.00 95.06 368 ILE A O 1
ATOM 2760 N N . VAL A 1 369 ? -12.950 11.829 23.662 1.00 96.75 369 VAL A N 1
ATOM 2761 C CA . VAL A 1 369 ? -12.353 12.554 22.538 1.00 96.75 369 VAL A CA 1
ATOM 2762 C C . VAL A 1 369 ? -11.337 13.552 23.075 1.00 96.75 369 VAL A C 1
ATOM 2764 O O . VAL A 1 369 ? -11.653 14.337 23.970 1.00 96.75 369 VAL A O 1
ATOM 2767 N N . VAL A 1 370 ? -10.121 13.517 22.535 1.00 96.50 370 VAL A N 1
ATOM 2768 C CA . VAL A 1 370 ? -9.071 14.500 22.807 1.00 96.50 370 VAL A CA 1
ATOM 2769 C C . VAL A 1 370 ? -8.845 15.318 21.545 1.00 96.50 370 VAL A C 1
ATOM 2771 O O . VAL A 1 370 ? -8.384 14.796 20.528 1.00 96.50 370 VAL A O 1
ATOM 2774 N N . THR A 1 371 ? -9.199 16.597 21.614 1.00 96.12 371 THR A N 1
ATOM 2775 C CA . THR A 1 371 ? -9.235 17.472 20.442 1.00 96.12 371 THR A CA 1
ATOM 2776 C C . THR A 1 371 ? -7.842 17.777 19.900 1.00 96.12 371 THR A C 1
ATOM 2778 O O . THR A 1 371 ? -6.923 18.036 20.682 1.00 96.12 371 THR A O 1
ATOM 2781 N N . GLY A 1 372 ? -7.687 17.806 18.577 1.00 94.88 372 GLY A N 1
ATOM 2782 C CA . GLY A 1 372 ? -6.454 18.241 17.909 1.00 94.88 372 GLY A CA 1
ATOM 2783 C C . GLY A 1 372 ? -5.295 17.237 17.941 1.00 94.88 372 GLY A C 1
ATOM 2784 O O . GLY A 1 372 ? -4.166 17.594 17.600 1.00 94.88 372 GLY A O 1
ATOM 2785 N N . LEU A 1 373 ? -5.545 15.987 18.345 1.00 95.75 373 LEU A N 1
ATOM 2786 C CA . LEU A 1 373 ? -4.547 14.907 18.357 1.00 95.75 373 LEU A CA 1
ATOM 2787 C C . LEU A 1 373 ? -4.686 13.915 17.186 1.00 95.75 373 LEU A C 1
ATOM 2789 O O . LEU A 1 373 ? -3.962 12.919 17.128 1.00 95.75 373 LEU A O 1
ATOM 2793 N N . GLY A 1 374 ? -5.573 14.201 16.233 1.00 93.81 374 GLY A N 1
ATOM 2794 C CA . GLY A 1 374 ? -5.801 13.416 15.021 1.00 93.81 374 GLY A CA 1
ATOM 2795 C C . GLY A 1 374 ? -4.802 13.700 13.894 1.00 93.81 374 GLY A C 1
ATOM 2796 O O . GLY A 1 374 ? -3.725 14.260 14.109 1.00 93.81 374 GLY A O 1
ATOM 2797 N N . ALA A 1 375 ? -5.135 13.317 12.666 1.00 93.12 375 ALA A N 1
ATOM 2798 C CA . ALA A 1 375 ? -4.320 13.587 11.482 1.00 93.12 375 ALA A CA 1
ATOM 2799 C C . ALA A 1 375 ? -4.382 15.062 11.051 1.00 93.12 375 ALA A C 1
ATOM 2801 O O . ALA A 1 375 ? -5.306 15.797 11.403 1.00 93.12 375 ALA A O 1
ATOM 2802 N N . LEU A 1 376 ? -3.399 15.497 10.259 1.00 92.62 376 LEU A N 1
ATOM 2803 C CA . LEU A 1 376 ? -3.340 16.868 9.752 1.00 92.62 376 LEU A CA 1
ATOM 2804 C C . LEU A 1 376 ? -4.418 17.100 8.678 1.00 92.62 376 LEU A C 1
ATOM 2806 O O . LEU A 1 376 ? -4.470 16.380 7.676 1.00 92.62 376 LEU A O 1
ATOM 2810 N N . LEU A 1 377 ? -5.260 18.124 8.855 1.00 87.94 377 LEU A N 1
ATOM 2811 C CA . LEU A 1 377 ? -6.399 18.379 7.961 1.00 87.94 377 LEU A CA 1
ATOM 2812 C C . LEU A 1 377 ? -6.002 19.071 6.663 1.00 87.94 377 LEU A C 1
ATOM 2814 O O . LEU A 1 377 ? -6.580 18.819 5.600 1.00 87.94 377 LEU A O 1
ATOM 2818 N N . LYS A 1 378 ? -5.017 19.959 6.741 1.00 84.56 378 LYS A N 1
ATOM 2819 C CA . LYS A 1 378 ? -4.490 20.684 5.593 1.00 84.56 378 LYS A CA 1
ATOM 2820 C C . LYS A 1 378 ? -3.005 20.907 5.775 1.00 84.56 378 LYS A C 1
ATOM 2822 O O . LYS A 1 378 ? -2.532 21.310 6.836 1.00 84.56 378 LYS A O 1
ATOM 2827 N N . GLU A 1 379 ? -2.266 20.673 4.704 1.00 77.44 379 GLU A N 1
ATOM 2828 C CA . GLU A 1 379 ? -0.823 20.790 4.750 1.00 77.44 379 GLU A CA 1
ATOM 2829 C C . GLU A 1 379 ? -0.385 22.244 4.978 1.00 77.44 379 GLU A C 1
ATOM 2831 O O . GLU A 1 379 ? -0.853 23.161 4.302 1.00 77.44 379 GLU A O 1
ATOM 2836 N N . GLY A 1 380 ? 0.500 22.452 5.956 1.00 75.44 380 GLY A N 1
ATOM 2837 C CA . GLY A 1 380 ? 0.937 23.784 6.387 1.00 75.44 380 GLY A CA 1
ATOM 2838 C C . GLY A 1 380 ? -0.038 24.521 7.314 1.00 75.44 380 GLY A C 1
ATOM 2839 O O . GLY A 1 380 ? 0.267 25.638 7.720 1.00 75.44 380 GLY A O 1
ATOM 2840 N N . SER A 1 381 ? -1.179 23.920 7.666 1.00 83.81 381 SER A N 1
ATOM 2841 C CA . SER A 1 381 ? -2.060 24.420 8.731 1.00 83.81 381 SER A CA 1
ATOM 2842 C C . SER A 1 381 ? -1.773 23.700 10.053 1.00 83.81 381 SER A C 1
ATOM 2844 O O . SER A 1 381 ? -1.309 22.563 10.009 1.00 83.81 381 SER A O 1
ATOM 2846 N N . PRO A 1 382 ? -2.059 24.305 11.217 1.00 86.06 382 PRO A N 1
ATOM 2847 C CA . PRO A 1 382 ? -2.025 23.600 12.497 1.00 86.06 382 PRO A CA 1
ATOM 2848 C C . PRO A 1 382 ? -3.293 22.766 12.753 1.00 86.06 382 PRO A C 1
ATOM 2850 O O . PRO A 1 382 ? -3.389 22.114 13.788 1.00 86.06 382 PRO A O 1
ATOM 2853 N N . GLU A 1 383 ? -4.284 22.810 11.855 1.00 93.31 383 GLU A N 1
ATOM 2854 C CA . GLU A 1 383 ? -5.577 22.158 12.051 1.00 93.31 383 GLU A CA 1
ATOM 2855 C C . GLU A 1 383 ? -5.447 20.639 11.949 1.00 93.31 383 GLU A C 1
ATOM 2857 O O . GLU A 1 383 ? -4.944 20.091 10.959 1.00 93.31 383 GLU A O 1
ATOM 2862 N N . ARG A 1 384 ? -5.936 19.954 12.981 1.00 95.31 384 ARG A N 1
ATOM 2863 C CA . ARG A 1 384 ? -5.897 18.500 13.110 1.00 95.31 384 ARG A CA 1
ATOM 2864 C C . ARG A 1 384 ? -7.281 17.968 13.443 1.00 95.31 384 ARG A C 1
ATOM 2866 O O . ARG A 1 384 ? -8.086 18.688 14.028 1.00 95.31 384 ARG A O 1
ATOM 2873 N N . GLY A 1 385 ? -7.525 16.716 13.064 1.00 94.25 385 GLY A N 1
ATOM 2874 C CA . GLY A 1 385 ? -8.634 15.945 13.616 1.00 94.25 385 GLY A CA 1
ATOM 2875 C C . GLY A 1 385 ? -8.410 15.637 15.095 1.00 94.25 385 GLY A C 1
ATOM 2876 O O . GLY A 1 385 ? -7.482 16.152 15.734 1.00 94.25 385 GLY A O 1
ATOM 2877 N N . ASP A 1 386 ? -9.202 14.721 15.621 1.00 95.81 386 ASP A N 1
ATOM 2878 C CA . ASP A 1 386 ? -9.215 14.385 17.036 1.00 95.81 386 ASP A CA 1
ATOM 2879 C C . ASP A 1 386 ? -8.680 12.975 17.293 1.00 95.81 386 ASP A C 1
ATOM 2881 O O . ASP A 1 386 ? -8.490 12.161 16.385 1.00 95.81 386 ASP A O 1
ATOM 2885 N N . GLN A 1 387 ? -8.400 12.678 18.559 1.00 97.19 387 GLN A N 1
ATOM 2886 C CA . GLN A 1 387 ? -8.109 11.322 18.996 1.00 97.19 387 GLN A CA 1
ATOM 2887 C C . GLN A 1 387 ? -9.281 10.756 19.802 1.00 97.19 387 GLN A C 1
ATOM 2889 O O . GLN A 1 387 ? -9.636 11.276 20.858 1.00 97.19 387 GLN A O 1
ATOM 2894 N N . HIS A 1 388 ? -9.846 9.653 19.321 1.00 96.12 388 HIS A N 1
ATOM 2895 C CA . HIS A 1 388 ? -10.928 8.902 19.941 1.00 96.12 388 HIS A CA 1
ATOM 2896 C C . HIS A 1 388 ? -10.363 7.735 20.754 1.00 96.12 388 HIS A C 1
ATOM 2898 O O . HIS A 1 388 ? -9.779 6.787 20.224 1.00 96.12 388 HIS A O 1
ATOM 2904 N N . ILE A 1 389 ? -10.563 7.794 22.064 1.00 96.25 389 ILE A N 1
ATOM 2905 C CA . ILE A 1 389 ? -10.150 6.765 23.014 1.00 96.25 389 ILE A CA 1
ATOM 2906 C C . ILE A 1 389 ? -11.371 5.914 23.336 1.00 96.25 389 ILE A C 1
ATOM 2908 O O . ILE A 1 389 ? -12.274 6.351 24.050 1.00 96.25 389 ILE A O 1
ATOM 2912 N N . ASN A 1 390 ? -11.393 4.700 22.799 1.00 92.62 390 ASN A N 1
ATOM 2913 C CA . ASN A 1 390 ? -12.453 3.724 23.010 1.00 92.62 390 ASN A CA 1
ATOM 2914 C C . ASN A 1 390 ? -12.116 2.902 24.253 1.00 92.62 390 ASN A C 1
ATOM 2916 O O . ASN A 1 390 ? -11.140 2.149 24.265 1.00 92.62 390 ASN A O 1
ATOM 2920 N N . VAL A 1 391 ? -12.895 3.059 25.318 1.00 93.62 391 VAL A N 1
ATOM 2921 C CA . VAL A 1 391 ? -12.702 2.299 26.554 1.00 93.62 391 VAL A CA 1
ATOM 2922 C C . VAL A 1 391 ? -13.230 0.883 26.356 1.00 93.62 391 VAL A C 1
ATOM 2924 O O . VAL A 1 391 ? -14.400 0.697 26.022 1.00 93.62 391 VAL A O 1
ATOM 2927 N N . LYS A 1 392 ? -12.379 -0.115 26.604 1.00 94.56 392 LYS A N 1
ATOM 2928 C CA . LYS A 1 392 ? -12.757 -1.529 26.600 1.00 94.56 392 LYS A CA 1
ATOM 2929 C C . LYS A 1 392 ? -12.516 -2.161 27.964 1.00 94.56 392 LYS A C 1
ATOM 2931 O O . LYS A 1 392 ? -11.376 -2.241 28.423 1.00 94.56 392 LYS A O 1
ATOM 2936 N N . LEU A 1 393 ? -13.573 -2.666 28.589 1.00 93.06 393 LEU A N 1
ATOM 2937 C CA . LEU A 1 393 ? -13.480 -3.396 29.844 1.00 93.06 393 LEU A CA 1
ATOM 2938 C C . LEU A 1 393 ? -12.962 -4.810 29.597 1.00 93.06 393 LEU A C 1
ATOM 2940 O O . LEU A 1 393 ? -13.562 -5.603 28.867 1.00 93.06 393 LEU A O 1
ATOM 2944 N N . THR A 1 394 ? -11.852 -5.148 30.239 1.00 89.81 394 THR A N 1
ATOM 2945 C CA . THR A 1 394 ? -11.284 -6.492 30.216 1.00 89.81 394 THR A CA 1
ATOM 2946 C C . THR A 1 394 ? -11.689 -7.254 31.471 1.00 89.81 394 THR A C 1
ATOM 2948 O O . THR A 1 394 ? -11.796 -6.712 32.575 1.00 89.81 394 THR A O 1
ATOM 2951 N N . ARG A 1 395 ? -11.943 -8.554 31.308 1.00 79.06 395 ARG A N 1
ATOM 2952 C CA . ARG A 1 395 ? -12.053 -9.462 32.449 1.00 79.06 395 ARG A CA 1
ATOM 2953 C C . ARG A 1 395 ? -10.639 -9.838 32.868 1.00 79.06 395 ARG A C 1
ATOM 2955 O O . ARG A 1 395 ? -9.868 -10.325 32.045 1.00 79.06 395 ARG A O 1
ATOM 2962 N N . MET A 1 396 ? -10.306 -9.630 34.136 1.00 63.41 396 MET A N 1
ATOM 2963 C CA . MET A 1 396 ? -9.119 -10.245 34.720 1.00 63.41 396 MET A CA 1
ATOM 2964 C C . MET A 1 396 ? -9.362 -11.758 34.731 1.00 63.41 396 MET A C 1
ATOM 2966 O O . MET A 1 396 ? -10.251 -12.233 35.436 1.00 63.41 396 MET A O 1
ATOM 2970 N N . PHE A 1 397 ? -8.623 -12.513 33.919 1.00 54.47 397 PHE A N 1
ATOM 2971 C CA . PHE A 1 397 ? -8.517 -13.952 34.128 1.00 54.47 397 PHE A CA 1
ATOM 2972 C C . PHE A 1 397 ? -7.622 -14.142 35.350 1.00 54.47 397 PHE A C 1
ATOM 2974 O O . PHE A 1 397 ? -6.411 -13.945 35.272 1.00 54.47 397 PHE A O 1
ATOM 2981 N N . GLY A 1 398 ? -8.229 -14.437 36.497 1.00 46.06 398 GLY A N 1
ATOM 2982 C CA . GLY A 1 398 ? -7.480 -14.893 37.658 1.00 46.06 398 GLY A CA 1
ATOM 2983 C C . GLY A 1 398 ? -6.836 -16.235 37.325 1.00 46.06 398 GLY A C 1
ATOM 2984 O O . GLY A 1 398 ? -7.548 -17.181 36.994 1.00 46.06 398 GLY A O 1
ATOM 2985 N N . LEU A 1 399 ? -5.503 -16.304 37.388 1.00 41.81 399 LEU A N 1
ATOM 2986 C CA . LEU A 1 399 ? -4.833 -17.566 37.684 1.00 41.81 399 LEU A CA 1
ATOM 2987 C C . LEU A 1 399 ? -5.237 -17.926 39.116 1.00 41.81 399 LEU A C 1
ATOM 2989 O O . LEU A 1 399 ? -4.781 -17.277 40.058 1.00 41.81 399 LEU A O 1
ATOM 2993 N N . PHE A 1 400 ? -6.143 -18.889 39.243 1.00 39.72 400 PHE A N 1
ATOM 2994 C CA . PHE A 1 400 ? -6.395 -19.607 40.487 1.00 39.72 400 PHE A CA 1
ATOM 2995 C C . PHE A 1 400 ? -5.673 -20.945 40.438 1.00 39.72 400 PHE A C 1
ATOM 2997 O O . PHE A 1 400 ? -5.672 -21.558 39.343 1.00 39.72 400 PHE A O 1
#

Sequence (400 aa):
MFHANTEPNTGDTQARLLHNLAIETLGSTATPILEKGTSLPTQNVQVFSTGADNQRQVEVHLLYGGGDAVINNASLGRFILKDIPPAPRGIPQIEVTVSVDAQHQLTVTARDRKTGRAEALGQSINLLEREVPPYDELHRPHVKPTTQSMSDFNAIFEEFFGGIARSPSSSAPKQIDISVELKVTFQEAALGAKKTLDIKRRSLCTVCGGSGAQAGTQRHQCEKCNGTGEIRETKTTFLGAMVTVQPCPRCKGKGSLTGSSCAQCRGEGQLLESKQITVKVPARVVTGNVMRIAGEANHTADGKSRGNVMLVVQVEPHPLLTLMGNDIHYTLKLNKDQAAHGGTFNVPTLEGTTAVQIPPNTPDGKVIVVTGLGALLKEGSPERGDQHINVKLTRMFGLF

Secondary structure (DSSP, 8-state):
---------------B-SSEEEEEETTTEEEEEE-TTPBSSEEEEEEEEESSTT--EEEEEEEEES-SBGGGEEEEEEEEEE-PPP--TT-SEEEEEEEE-TT-EEEEEEEETTT--EEEEEEE--TTT-------GGG-------SSPEEEHHHHHHHH---SS----SS-----SEEEEEEE-HHHHHH-EEEEEEEEEEEEPTTTTTS-BPTT--EEE-TTTTTSSEEEEEEEETTEEEEEEEE-TTTTTSSEEESSB-TTTTTSSEEEEEEEEEEEEPTT--TT-EEEETT-SPBPTTSS-B--EEEEEEEPPPSSEEEETTEEEEEEEEEHHHHHH-EEEEEEETTEEEEEEEPTTPPTT-EEEETT-S-BSSTTS--B--EEEEEEEEP-----

pLDDT: mean 78.61, std 17.0, range [31.05, 97.5]

Radius of gyration: 29.68 Å; Cα contacts (8 Å, |Δi|>4): 888; chains: 1; bounding box: 109×54×87 Å